Protein AF-0000000086876802 (afdb_homodimer)

Sequence (594 aa):
MQPYNILSELLSRIEEVVSGTSETDYLNDLPISIVHLRRLFKFAFGVPLQSYIRSRKLAFSLEDLMQTEKRVLDIAIDCGYEHEQTYIRAFKREYGMTPGECRDSGKNIHVTAPIHLFPKNDVCGNLIYGPEMVMIPSFHVMGRMYQIEIAESPTEAPEAAKQFWWGKRHEVPNPIEPNIYYGLTRTPDPSLSWTYYLPSMRVTDLNNIPDGFVGDTVPASMCVSFRYVGNHHYEEINQLRAEALYAAIDRLAKEHNGKFDLLDGDFFFEKVDLDAYDGEYCQMEWFAPIRVNRFLKMQPYNILSELLSRIEEVVSGTSETDYLNDLPISIVHLRRLFKFAFGVPLQSYIRSRKLAFSLEDLMQTEKRVLDIAIDCGYEHEQTYIRAFKREYGMTPGECRDSGKNIHVTAPIHLFPKNDVCGNLIYGPEMVMIPSFHVMGRMYQIEIAESPTEAPEAAKQFWWGKRHEVPNPIEPNIYYGLTRTPDPSLSWTYYLPSMRVTDLNNIPDGFVGDTVPASMCVSFRYVGNHHYEEINQLRAEALYAAIDRLAKEHNGKFDLLDGDFFFEKVDLDAYDGEYCQMEWFAPIRVNRFLK

Organism: NCBI:txid248903

Solvent-accessible surface area (backbone atoms only — not comparable to full-atom values): 31620 Å² total; per-residue (Å²): 122,41,41,33,57,53,53,48,49,47,48,48,45,50,57,42,45,39,62,41,48,53,86,64,62,82,49,64,80,46,98,54,57,67,71,57,46,40,52,50,39,22,64,58,68,70,44,52,46,67,59,50,51,49,47,47,30,54,51,53,47,45,49,50,53,46,61,44,84,67,52,68,56,56,52,22,39,40,46,32,37,91,42,49,67,60,38,39,51,52,42,21,72,73,72,73,43,40,61,72,54,50,60,68,59,69,54,74,40,78,43,76,70,81,82,74,84,54,76,75,29,47,38,94,48,11,28,46,38,72,74,41,46,31,38,38,45,52,50,34,34,39,30,47,72,40,83,40,47,55,92,44,37,46,52,50,47,52,50,49,37,49,49,34,64,77,69,44,50,87,69,53,71,73,47,73,48,85,55,38,42,31,40,39,36,38,27,93,46,77,88,49,66,48,31,40,36,31,32,26,30,42,26,88,70,78,85,77,71,51,89,84,46,44,70,48,73,46,65,37,36,46,21,39,33,36,31,36,37,34,61,37,57,80,85,61,61,42,45,67,55,40,46,42,44,53,50,38,53,51,50,57,47,55,75,37,55,84,67,46,42,66,48,84,42,51,45,37,35,35,42,34,42,59,76,64,37,74,86,53,39,26,46,36,37,37,39,35,40,40,42,71,73,42,69,82,119,121,41,41,33,57,53,52,49,49,49,49,46,45,49,58,44,45,38,63,41,49,52,86,61,63,83,50,65,81,46,98,55,56,69,69,57,47,40,51,50,39,23,63,56,68,71,45,52,46,67,58,50,51,48,46,47,30,51,49,53,46,46,52,50,52,47,61,45,85,66,52,68,54,57,52,21,40,38,46,34,36,92,42,48,66,60,39,38,52,53,40,21,73,73,71,73,43,40,64,71,55,51,61,70,59,69,53,74,41,80,43,75,69,80,83,75,84,53,76,75,28,47,38,92,48,11,29,47,39,72,74,42,45,30,39,36,48,53,49,32,34,38,29,47,73,42,82,39,45,55,92,44,37,46,53,53,49,52,50,50,36,49,50,34,63,76,68,45,50,87,68,52,72,73,48,73,49,83,56,38,42,32,40,37,36,37,26,94,45,76,86,50,67,46,30,41,37,29,32,26,30,41,29,88,67,78,85,76,70,51,92,82,44,43,68,49,70,47,67,36,39,48,20,39,31,38,31,36,37,34,61,38,58,81,86,60,61,43,43,68,53,39,46,41,44,52,50,37,52,51,52,54,48,54,74,37,55,83,67,46,42,67,48,85,43,50,47,38,35,35,41,34,41,58,76,64,36,74,87,52,38,25,45,36,36,38,41,34,38,40,42,72,75,42,70,83,119

Structure (mmCIF, N/CA/C/O backbone):
data_AF-0000000086876802-model_v1
#
loop_
_entity.id
_entity.type
_entity.pdbx_description
1 polymer 'Helix-turn-helix domain-containing protein'
#
loop_
_atom_site.group_PDB
_atom_site.id
_atom_site.type_symbol
_atom_site.label_atom_id
_atom_site.label_alt_id
_atom_site.label_comp_id
_atom_site.label_asym_id
_atom_site.label_entity_id
_atom_site.label_seq_id
_atom_site.pdbx_PDB_ins_code
_atom_site.Cartn_x
_atom_site.Cartn_y
_atom_site.Cartn_z
_atom_site.occupancy
_atom_site.B_iso_or_equiv
_atom_site.auth_seq_id
_atom_site.auth_comp_id
_atom_site.auth_asym_id
_atom_site.auth_atom_id
_atom_site.pdbx_PDB_model_num
ATOM 1 N N . MET A 1 1 ? 24.891 -13.609 -7.895 1 80.44 1 MET A N 1
ATOM 2 C CA . MET A 1 1 ? 24.609 -12.688 -6.801 1 80.44 1 MET A CA 1
ATOM 3 C C . MET A 1 1 ? 23.188 -12.891 -6.277 1 80.44 1 MET A C 1
ATOM 5 O O . MET A 1 1 ? 22.281 -13.227 -7.039 1 80.44 1 MET A O 1
ATOM 9 N N . GLN A 1 2 ? 23.047 -12.68 -4.984 1 89.88 2 GLN A N 1
ATOM 10 C CA . GLN A 1 2 ? 21.781 -12.914 -4.293 1 89.88 2 GLN A CA 1
ATOM 11 C C . GLN A 1 2 ? 20.75 -11.852 -4.66 1 89.88 2 GLN A C 1
ATOM 13 O O . GLN A 1 2 ? 21.016 -10.656 -4.566 1 89.88 2 GLN A O 1
ATOM 18 N N . PRO A 1 3 ? 19.609 -12.328 -5.152 1 91.38 3 PRO A N 1
ATOM 19 C CA . PRO A 1 3 ? 18.594 -11.391 -5.621 1 91.38 3 PRO A CA 1
ATOM 20 C C . PRO A 1 3 ? 18.188 -10.367 -4.559 1 91.38 3 PRO A C 1
ATOM 22 O O . PRO A 1 3 ? 17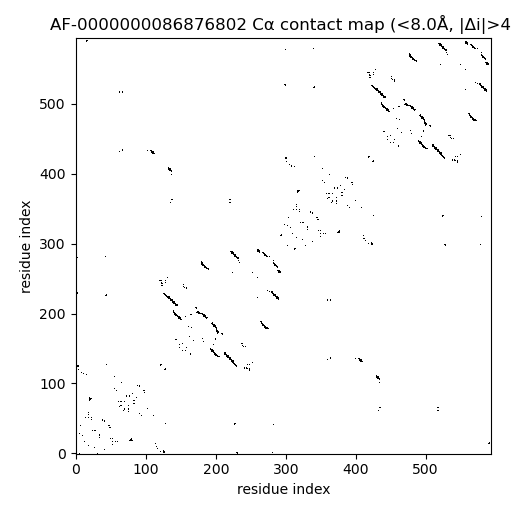.969 -9.203 -4.879 1 91.38 3 PRO A O 1
ATOM 25 N N . TYR A 1 4 ? 18.078 -10.797 -3.379 1 92.56 4 TYR A N 1
ATOM 26 C CA . TYR A 1 4 ? 17.75 -9.852 -2.316 1 92.56 4 TYR A CA 1
ATOM 27 C C . TYR A 1 4 ? 18.75 -8.703 -2.268 1 92.56 4 TYR A C 1
ATOM 29 O O . TYR A 1 4 ? 18.359 -7.535 -2.201 1 92.56 4 TYR A O 1
ATOM 37 N N . ASN A 1 5 ? 19.969 -9.016 -2.328 1 90.56 5 ASN A N 1
ATOM 38 C CA . ASN A 1 5 ? 21.016 -8.008 -2.236 1 90.56 5 ASN A CA 1
ATOM 39 C C . ASN A 1 5 ? 21.016 -7.094 -3.457 1 90.56 5 ASN A C 1
ATOM 41 O O . ASN A 1 5 ? 21.188 -5.879 -3.324 1 90.56 5 ASN A O 1
ATOM 45 N N . ILE A 1 6 ? 20.875 -7.719 -4.578 1 90.94 6 ILE A N 1
ATOM 46 C CA . ILE A 1 6 ? 20.906 -6.949 -5.816 1 90.94 6 ILE A CA 1
ATOM 47 C C . ILE A 1 6 ? 19.766 -5.941 -5.832 1 90.94 6 ILE A C 1
ATOM 49 O O . ILE A 1 6 ? 19.969 -4.762 -6.113 1 90.94 6 ILE A O 1
ATOM 53 N N . LEU A 1 7 ? 18.609 -6.43 -5.527 1 92.44 7 LEU A N 1
ATOM 54 C CA . LEU A 1 7 ? 17.438 -5.555 -5.578 1 92.44 7 LEU A CA 1
ATOM 55 C C . LEU A 1 7 ? 17.469 -4.535 -4.445 1 92.44 7 LEU A C 1
ATOM 57 O O . LEU A 1 7 ? 17.047 -3.393 -4.617 1 92.44 7 LEU A O 1
ATOM 61 N N . SER A 1 8 ? 17.953 -4.938 -3.33 1 90.69 8 SER A N 1
ATOM 62 C CA . SER A 1 8 ? 18.141 -3.994 -2.234 1 90.69 8 SER A CA 1
ATOM 63 C C . SER A 1 8 ? 19.109 -2.881 -2.623 1 90.69 8 SER A C 1
ATOM 65 O O . SER A 1 8 ? 18.844 -1.705 -2.357 1 90.69 8 SER A O 1
ATOM 67 N N . GLU A 1 9 ? 20.156 -3.271 -3.16 1 88.69 9 GLU A N 1
ATOM 68 C CA . GLU A 1 9 ? 21.141 -2.299 -3.623 1 88.69 9 GLU A CA 1
ATOM 69 C C . GLU A 1 9 ? 20.547 -1.375 -4.684 1 88.69 9 GLU A C 1
ATOM 71 O O . GLU A 1 9 ? 20.781 -0.164 -4.66 1 88.69 9 GLU A O 1
ATOM 76 N N . LEU A 1 10 ? 19.859 -1.999 -5.605 1 89.94 10 LEU A N 1
ATOM 77 C CA . LEU A 1 10 ? 19.203 -1.212 -6.648 1 89.94 10 LEU A CA 1
ATOM 78 C C . LEU A 1 10 ? 18.297 -0.156 -6.035 1 89.94 10 LEU A C 1
ATOM 80 O O . LEU A 1 10 ? 18.375 1.021 -6.395 1 89.94 10 LEU A O 1
ATOM 84 N N . LEU A 1 11 ? 17.469 -0.563 -5.141 1 89.81 11 LEU A N 1
ATOM 85 C CA . LEU A 1 11 ? 16.531 0.343 -4.496 1 89.81 11 LEU A CA 1
ATOM 86 C C . LEU A 1 11 ? 17.266 1.458 -3.76 1 89.81 11 LEU A C 1
ATOM 88 O O . LEU A 1 11 ? 16.844 2.619 -3.814 1 89.81 11 LEU A O 1
ATOM 92 N N . SER A 1 12 ? 18.297 1.109 -3.104 1 85.69 12 SER A N 1
ATOM 93 C CA . SER A 1 12 ? 19.109 2.098 -2.402 1 85.69 12 SER A CA 1
ATOM 94 C C . SER A 1 12 ? 19.719 3.1 -3.377 1 85.69 12 SER A C 1
ATOM 96 O O . SER A 1 12 ? 19.719 4.305 -3.117 1 85.69 12 SER A O 1
ATOM 98 N N . ARG A 1 13 ? 20.219 2.605 -4.441 1 84.38 13 ARG A N 1
ATOM 99 C CA . ARG A 1 13 ? 20.859 3.457 -5.438 1 84.38 13 ARG A CA 1
ATOM 100 C C . ARG A 1 13 ? 19.844 4.43 -6.051 1 84.38 13 ARG A C 1
ATOM 102 O O . ARG A 1 13 ? 20.188 5.586 -6.32 1 84.38 13 ARG A O 1
ATOM 109 N N . ILE A 1 14 ? 18.734 3.877 -6.332 1 84.75 14 ILE A N 1
ATOM 110 C CA . ILE A 1 14 ? 17.703 4.742 -6.887 1 84.75 14 ILE A CA 1
ATOM 111 C C . ILE A 1 14 ? 17.438 5.906 -5.934 1 84.75 14 ILE A C 1
ATOM 113 O O . ILE A 1 14 ? 17.375 7.062 -6.363 1 84.75 14 ILE A O 1
ATOM 117 N N . GLU A 1 15 ? 17.391 5.637 -4.758 1 81.25 15 GLU A N 1
ATOM 118 C CA . GLU A 1 15 ? 17.109 6.672 -3.766 1 81.25 15 GLU A CA 1
ATOM 119 C C . GLU A 1 15 ? 18.281 7.633 -3.627 1 81.25 15 GLU A C 1
ATOM 121 O O . GLU A 1 15 ? 18.094 8.82 -3.357 1 81.25 15 GLU A O 1
ATOM 126 N N . GLU A 1 16 ? 19.438 7.117 -3.727 1 75.94 16 GLU A N 1
ATOM 127 C CA . GLU A 1 16 ? 20.641 7.922 -3.539 1 75.94 16 GLU A CA 1
ATOM 128 C C . GLU A 1 16 ? 20.891 8.828 -4.738 1 75.94 16 GLU A C 1
ATOM 130 O O . GLU A 1 16 ? 21.359 9.961 -4.582 1 75.94 16 GLU A O 1
ATOM 135 N N . VAL A 1 17 ? 20.797 8.289 -5.887 1 66.25 17 VAL A N 1
ATOM 136 C CA . VAL A 1 17 ? 21.328 8.977 -7.062 1 66.25 17 VAL A CA 1
ATOM 137 C C . VAL A 1 17 ? 20.172 9.555 -7.883 1 66.25 17 VAL A C 1
ATOM 139 O O . VAL A 1 17 ? 20.375 10 -9.016 1 66.25 17 VAL A O 1
ATOM 142 N N . VAL A 1 18 ? 19.031 9.5 -7.465 1 60.22 18 VAL A N 1
ATOM 143 C CA . VAL A 1 18 ? 17.922 9.828 -8.352 1 60.22 18 VAL A CA 1
ATOM 144 C C . VAL A 1 18 ? 18.203 11.148 -9.062 1 60.22 18 VAL A C 1
ATOM 146 O O . VAL A 1 18 ? 17.719 11.375 -10.18 1 60.22 18 VAL A O 1
ATOM 149 N N . SER A 1 19 ? 19.188 11.891 -8.484 1 56.22 19 SER A N 1
ATOM 150 C CA . SER A 1 19 ? 19.484 13.18 -9.102 1 56.22 19 SER A CA 1
ATOM 151 C C . SER A 1 19 ? 20.547 13.031 -10.195 1 56.22 19 SER A C 1
ATOM 153 O O . SER A 1 19 ? 21.484 12.242 -10.047 1 56.22 19 SER A O 1
ATOM 155 N N . GLY A 1 20 ? 20.234 13.438 -11.578 1 55.84 20 GLY A N 1
ATOM 156 C CA . GLY A 1 20 ? 21.172 13.805 -12.625 1 55.84 20 GLY A CA 1
ATOM 157 C C . GLY A 1 20 ? 21.359 12.719 -13.672 1 55.84 20 GLY A C 1
ATOM 158 O O . GLY A 1 20 ? 21.891 12.977 -14.75 1 55.84 20 GLY A O 1
ATOM 159 N N . THR A 1 21 ? 21.5 11.453 -13.117 1 55 21 THR A N 1
ATOM 160 C CA . THR A 1 21 ? 22.094 10.531 -14.078 1 55 21 THR A CA 1
ATOM 161 C C . THR A 1 21 ? 21.047 9.961 -15.016 1 55 21 THR A C 1
ATOM 163 O O . THR A 1 21 ? 19.859 9.914 -14.672 1 55 21 THR A O 1
ATOM 166 N N . SER A 1 22 ? 21.453 10 -16.234 1 53.34 22 SER A N 1
ATOM 167 C CA . SER A 1 22 ? 20.688 9.172 -17.172 1 53.34 22 SER A CA 1
ATOM 168 C C . SER A 1 22 ? 20.344 7.824 -16.547 1 53.34 22 SER A C 1
ATOM 170 O O . SER A 1 22 ? 21.047 7.34 -15.656 1 53.34 22 SER A O 1
ATOM 172 N N . GLU A 1 23 ? 19.094 7.406 -16.531 1 55.44 23 GLU A N 1
ATOM 173 C CA . GLU A 1 23 ? 18.547 6.246 -15.836 1 55.44 23 GLU A CA 1
ATOM 174 C C . GLU A 1 23 ? 19.641 5.234 -15.492 1 55.44 23 GLU A C 1
ATOM 176 O O . GLU A 1 23 ? 19.672 4.703 -14.383 1 55.44 23 GLU A O 1
ATOM 181 N N . THR A 1 24 ? 20.484 4.711 -16.562 1 58.69 24 THR A N 1
ATOM 182 C CA . THR A 1 24 ? 21.062 3.385 -16.438 1 58.69 24 THR A CA 1
ATOM 183 C C . THR A 1 24 ? 22.5 3.475 -15.914 1 58.69 24 THR A C 1
ATOM 185 O O . THR A 1 24 ? 23.188 2.459 -15.797 1 58.69 24 THR A O 1
ATOM 188 N N . ASP A 1 25 ? 23.016 4.637 -15.625 1 66.31 25 ASP A N 1
ATOM 189 C CA . ASP A 1 25 ? 24.422 4.582 -15.289 1 66.31 25 ASP A CA 1
ATOM 190 C C . ASP A 1 25 ? 24.641 4.004 -13.891 1 66.31 25 ASP A C 1
ATOM 192 O O . ASP A 1 25 ? 25.609 3.293 -13.641 1 66.31 25 ASP A O 1
ATOM 196 N N . TYR A 1 26 ? 23.719 4.266 -13.062 1 66.75 26 TYR A N 1
ATOM 197 C CA . TYR A 1 26 ? 23.906 3.818 -11.688 1 66.75 26 TYR A CA 1
ATOM 198 C C . TYR A 1 26 ? 23.578 2.334 -11.547 1 66.75 26 TYR A C 1
ATOM 200 O O . TYR A 1 26 ? 23.891 1.717 -10.531 1 66.75 26 TYR A O 1
ATOM 208 N N . LEU A 1 27 ? 23.141 1.82 -12.633 1 74.88 27 LEU A N 1
ATOM 209 C CA . LEU A 1 27 ? 22.844 0.391 -12.625 1 74.88 27 LEU A CA 1
ATOM 210 C C . LEU A 1 27 ? 24.016 -0.406 -13.18 1 74.88 27 LEU A C 1
ATOM 212 O O . LEU A 1 27 ? 24.062 -1.632 -13.055 1 74.88 27 LEU A O 1
ATOM 216 N N . ASN A 1 28 ? 25.031 0.346 -13.75 1 73.06 28 ASN A N 1
ATOM 217 C CA . ASN A 1 28 ? 26.109 -0.283 -14.508 1 73.06 28 ASN A CA 1
ATOM 218 C C . ASN A 1 28 ? 27.031 -1.093 -13.602 1 73.06 28 ASN A C 1
ATOM 220 O O . ASN A 1 28 ? 27.703 -2.021 -14.055 1 73.06 28 ASN A O 1
ATOM 224 N N . ASP A 1 29 ? 27 -0.836 -12.328 1 77.88 29 ASP A N 1
ATOM 225 C CA . ASP A 1 29 ? 27.922 -1.541 -11.453 1 77.88 29 ASP A CA 1
ATOM 226 C C . ASP A 1 29 ? 27.281 -2.785 -10.852 1 77.88 29 ASP A C 1
ATOM 228 O O . ASP A 1 29 ? 27.922 -3.545 -10.133 1 77.88 29 ASP A O 1
ATOM 232 N N . LEU A 1 30 ? 26.125 -3.016 -11.219 1 84 30 LEU A N 1
ATOM 233 C CA . LEU A 1 30 ? 25.484 -4.234 -10.742 1 84 30 LEU A CA 1
ATOM 234 C C . LEU A 1 30 ? 25.859 -5.426 -11.609 1 84 30 LEU A C 1
ATOM 236 O O . LEU A 1 30 ? 26.062 -5.285 -12.82 1 84 30 LEU A O 1
ATOM 240 N N . PRO A 1 31 ? 26.109 -6.543 -10.945 1 84.19 31 PRO A N 1
ATOM 241 C CA . PRO A 1 31 ? 26.547 -7.734 -11.68 1 84.19 31 PRO A CA 1
ATOM 242 C C . PRO A 1 31 ? 25.391 -8.406 -12.43 1 84.19 31 PRO A C 1
ATOM 244 O O . PRO A 1 31 ? 25.219 -9.625 -12.328 1 84.19 31 PRO A O 1
ATOM 247 N N . ILE A 1 32 ? 24.516 -7.723 -13.055 1 85.44 32 ILE A N 1
ATOM 248 C CA . ILE A 1 32 ? 23.391 -8.211 -13.836 1 85.44 32 ILE A CA 1
ATOM 249 C C . ILE A 1 32 ? 23.109 -7.246 -14.984 1 85.44 32 ILE A C 1
ATOM 251 O O . ILE A 1 32 ? 23.266 -6.035 -14.836 1 85.44 32 ILE A O 1
ATOM 255 N N . SER A 1 33 ? 22.781 -7.836 -16.125 1 84.94 33 SER A N 1
ATOM 256 C CA . SER A 1 33 ? 22.453 -6.965 -17.25 1 84.94 33 SER A CA 1
ATOM 257 C C . SER A 1 33 ? 21.219 -6.121 -16.953 1 84.94 33 SER A C 1
ATOM 259 O O . SER A 1 33 ? 20.359 -6.52 -16.172 1 84.94 33 SER A O 1
ATOM 261 N N . ILE A 1 34 ? 21.062 -5.02 -17.609 1 85.56 34 ILE A N 1
ATOM 262 C CA . ILE A 1 34 ? 19.953 -4.105 -17.375 1 85.56 34 ILE A CA 1
ATOM 263 C C . ILE A 1 34 ? 18.641 -4.75 -17.844 1 85.56 34 ILE A C 1
ATOM 265 O O . ILE A 1 34 ? 17.594 -4.539 -17.234 1 85.56 34 ILE A O 1
ATOM 269 N N . VAL A 1 35 ? 18.781 -5.5 -18.891 1 86.31 35 VAL A N 1
ATOM 270 C CA . VAL A 1 35 ? 17.609 -6.18 -19.422 1 86.31 35 VAL A CA 1
ATOM 271 C C . VAL A 1 35 ? 17.062 -7.156 -18.375 1 86.31 35 VAL A C 1
ATOM 273 O O . VAL A 1 35 ? 15.859 -7.16 -18.094 1 86.31 35 VAL A O 1
ATOM 276 N N . HIS A 1 36 ? 17.953 -7.949 -17.781 1 87.62 36 HIS A N 1
ATOM 277 C CA . HIS A 1 36 ? 17.547 -8.914 -16.766 1 87.62 36 HIS A CA 1
ATOM 278 C C . HIS A 1 36 ? 17.078 -8.219 -15.492 1 87.62 36 HIS A C 1
ATOM 280 O O . HIS A 1 36 ? 16.125 -8.672 -14.852 1 87.62 36 HIS A O 1
ATOM 286 N N . LEU A 1 37 ? 17.703 -7.176 -15.219 1 89.94 37 LEU A N 1
ATOM 287 C CA . LEU A 1 37 ? 17.328 -6.418 -14.031 1 89.94 37 LEU A CA 1
ATOM 288 C C . LEU A 1 37 ? 15.906 -5.867 -14.172 1 89.94 37 LEU A C 1
ATOM 290 O O . LEU A 1 37 ? 15.125 -5.918 -13.219 1 89.94 37 LEU A O 1
ATOM 294 N N . ARG A 1 38 ? 15.578 -5.34 -15.289 1 90.94 38 ARG A N 1
ATOM 295 C CA . ARG A 1 38 ? 14.242 -4.809 -15.547 1 90.94 38 ARG A CA 1
ATOM 296 C C . ARG A 1 38 ? 13.188 -5.898 -15.414 1 90.94 38 ARG A C 1
ATOM 298 O O . ARG A 1 38 ? 12.125 -5.672 -14.836 1 90.94 38 ARG A O 1
ATOM 305 N N . ARG A 1 39 ? 13.523 -7.023 -15.891 1 90.25 39 ARG A N 1
ATOM 306 C CA . ARG A 1 39 ? 12.594 -8.148 -15.828 1 90.25 39 ARG A CA 1
ATOM 307 C C . ARG A 1 39 ? 12.383 -8.602 -14.383 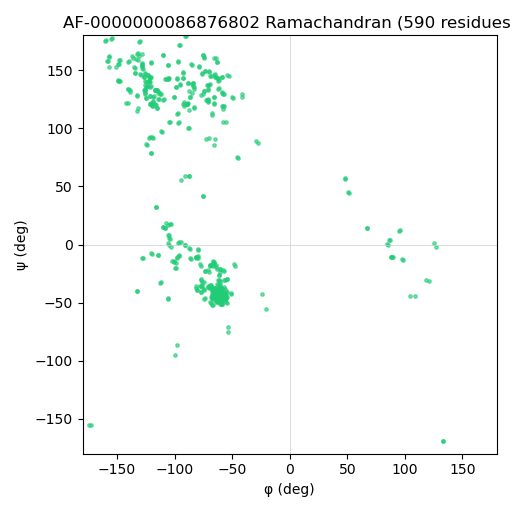1 90.25 39 ARG A C 1
ATOM 309 O O . ARG A 1 39 ? 11.25 -8.82 -13.953 1 90.25 39 ARG A O 1
ATOM 316 N N . LEU A 1 40 ? 13.492 -8.711 -13.734 1 90.5 40 LEU A N 1
ATOM 317 C CA . LEU A 1 40 ? 13.445 -9.148 -12.344 1 90.5 40 LEU A CA 1
ATOM 318 C C . LEU A 1 40 ? 12.648 -8.172 -11.492 1 90.5 40 LEU A C 1
ATOM 320 O O . LEU A 1 40 ? 11.82 -8.578 -10.672 1 90.5 40 LEU A O 1
ATOM 324 N N . PHE A 1 41 ? 12.875 -6.871 -11.703 1 93.44 41 PHE A N 1
ATOM 325 C CA . PHE A 1 41 ? 12.195 -5.832 -10.938 1 93.44 41 PHE A CA 1
ATOM 326 C C . PHE A 1 41 ? 10.695 -5.871 -11.18 1 93.44 41 PHE A C 1
ATOM 328 O O . PHE A 1 41 ? 9.906 -5.848 -10.234 1 93.44 41 PHE A O 1
ATOM 335 N N . LYS A 1 42 ? 10.359 -5.965 -12.391 1 92.81 42 LYS A N 1
ATOM 336 C CA . LYS A 1 42 ? 8.945 -5.984 -12.75 1 92.81 42 LYS A CA 1
ATOM 337 C C . LYS A 1 42 ? 8.25 -7.207 -12.156 1 92.81 42 LYS A C 1
ATOM 339 O O . LYS A 1 42 ? 7.133 -7.102 -11.641 1 92.81 42 LYS A O 1
ATOM 344 N N . PHE A 1 43 ? 8.875 -8.312 -12.242 1 92 43 PHE A N 1
ATOM 345 C CA . PHE A 1 43 ? 8.305 -9.523 -11.672 1 92 43 PHE A CA 1
ATOM 346 C C . PHE A 1 43 ? 8.164 -9.391 -10.156 1 92 43 PHE A C 1
ATOM 348 O O . PHE A 1 43 ? 7.094 -9.648 -9.609 1 92 43 PHE A O 1
ATOM 355 N N . ALA A 1 44 ? 9.234 -8.961 -9.539 1 92.19 44 ALA A N 1
ATOM 356 C CA . ALA A 1 44 ? 9.289 -8.922 -8.078 1 92.19 44 ALA A CA 1
ATOM 357 C C . ALA A 1 44 ? 8.289 -7.922 -7.516 1 92.19 44 ALA A C 1
ATOM 359 O O . ALA A 1 44 ? 7.574 -8.219 -6.555 1 92.19 44 ALA A O 1
ATOM 360 N N . PHE A 1 45 ? 8.188 -6.742 -8.188 1 92.69 45 PHE A N 1
ATOM 361 C CA . PHE A 1 45 ? 7.457 -5.664 -7.527 1 92.69 45 PHE A CA 1
ATOM 362 C C . PHE A 1 45 ? 6.191 -5.316 -8.297 1 92.69 45 PHE A C 1
ATOM 364 O O . PHE A 1 45 ? 5.383 -4.5 -7.848 1 92.69 45 PHE A O 1
ATOM 371 N N . GLY A 1 46 ? 6.02 -5.801 -9.391 1 89.88 46 GLY A N 1
ATOM 372 C CA . GLY A 1 46 ? 4.773 -5.668 -10.133 1 89.88 46 GLY A CA 1
ATOM 373 C C . GLY A 1 46 ? 4.688 -4.379 -10.93 1 89.88 46 GLY A C 1
ATOM 374 O O . GLY A 1 46 ? 3.666 -4.102 -11.555 1 89.88 46 GLY A O 1
ATOM 375 N N . VAL A 1 47 ? 5.699 -3.562 -10.875 1 91.19 47 VAL A N 1
ATOM 376 C CA . VAL A 1 47 ? 5.746 -2.312 -11.625 1 91.19 47 VAL A CA 1
ATOM 377 C C . VAL A 1 47 ? 7.031 -2.258 -12.453 1 91.19 47 VAL A C 1
ATOM 379 O O . VAL A 1 47 ? 8.078 -2.748 -12.023 1 91.19 47 VAL A O 1
ATOM 382 N N . PRO A 1 48 ? 6.93 -1.683 -13.609 1 93.81 48 PRO A N 1
ATOM 383 C CA . PRO A 1 48 ? 8.156 -1.564 -14.398 1 93.81 48 PRO A CA 1
ATOM 384 C C . PRO A 1 48 ? 9.219 -0.712 -13.711 1 93.81 48 PRO A C 1
ATOM 386 O O . PRO A 1 48 ? 8.898 0.298 -13.078 1 93.81 48 PRO A O 1
ATOM 389 N N . LEU A 1 49 ? 10.43 -1.144 -13.836 1 92.25 49 LEU A N 1
ATOM 390 C CA . LEU A 1 49 ? 11.555 -0.454 -13.219 1 92.25 49 LEU A CA 1
ATOM 391 C C . LEU A 1 49 ? 11.594 1.012 -13.633 1 92.25 49 LEU A C 1
ATOM 393 O O . LEU A 1 49 ? 11.727 1.9 -12.789 1 92.25 49 LEU A O 1
ATOM 397 N N . GLN A 1 50 ? 11.414 1.293 -14.867 1 90.25 50 GLN A N 1
ATOM 398 C CA . GLN A 1 50 ? 11.5 2.66 -15.375 1 90.25 50 GLN A CA 1
ATOM 399 C C . GLN A 1 50 ? 10.391 3.531 -14.797 1 90.25 50 GLN A C 1
ATOM 401 O O . GLN A 1 50 ? 10.617 4.707 -14.492 1 90.25 50 GLN A O 1
ATOM 406 N N . SER A 1 51 ? 9.227 2.971 -14.688 1 92.56 51 SER A N 1
ATOM 407 C CA . SER A 1 51 ? 8.117 3.705 -14.094 1 92.56 51 SER A CA 1
ATOM 408 C C . SER A 1 51 ? 8.406 4.059 -12.633 1 92.56 51 SER A C 1
ATOM 410 O O . SER A 1 51 ? 8.133 5.18 -12.195 1 92.56 51 SER A O 1
ATOM 412 N N . TYR A 1 52 ? 8.922 3.109 -11.977 1 93.19 52 TYR A N 1
ATOM 413 C CA . TYR A 1 52 ? 9.266 3.33 -10.578 1 93.19 52 TYR A CA 1
ATOM 414 C C . TYR A 1 52 ? 10.32 4.418 -10.438 1 93.19 52 TYR A C 1
ATOM 416 O O . TYR A 1 52 ? 10.18 5.34 -9.633 1 93.19 52 TYR A O 1
ATOM 424 N N . ILE A 1 53 ? 11.328 4.289 -11.188 1 90.31 53 ILE A N 1
ATOM 425 C CA . ILE A 1 53 ? 12.406 5.273 -11.172 1 90.31 53 ILE A CA 1
ATOM 426 C C . ILE A 1 53 ? 11.844 6.66 -11.469 1 90.31 53 ILE A C 1
ATOM 428 O O . ILE A 1 53 ? 12.18 7.633 -10.781 1 90.31 53 ILE A O 1
ATOM 432 N N . ARG A 1 54 ? 11.047 6.699 -12.445 1 90.75 54 ARG A N 1
ATOM 433 C CA . ARG A 1 54 ? 10.453 7.98 -12.812 1 90.75 54 ARG A CA 1
ATOM 434 C C . ARG A 1 54 ? 9.664 8.57 -11.648 1 90.75 54 ARG A C 1
ATOM 436 O O . ARG A 1 54 ? 9.789 9.766 -11.352 1 90.75 54 ARG A O 1
ATOM 443 N N . SER A 1 55 ? 8.883 7.773 -11.055 1 92.56 55 SER A N 1
ATOM 444 C CA . SER A 1 55 ? 8.078 8.242 -9.938 1 92.56 55 SER A CA 1
ATOM 445 C C . SER A 1 55 ? 8.953 8.766 -8.805 1 92.56 55 SER A C 1
ATOM 447 O O . SER A 1 55 ? 8.664 9.805 -8.219 1 92.56 55 SER A O 1
ATOM 449 N N . ARG A 1 56 ? 9.961 8.023 -8.555 1 89.56 56 ARG A N 1
ATOM 450 C CA . ARG A 1 56 ? 10.867 8.43 -7.484 1 89.56 56 ARG A CA 1
ATOM 451 C C . ARG A 1 56 ? 11.617 9.703 -7.855 1 89.56 56 ARG A C 1
ATOM 453 O O . ARG A 1 56 ? 11.789 10.594 -7.02 1 89.56 56 ARG A O 1
ATOM 460 N N . LYS A 1 57 ? 12.031 9.797 -9.086 1 88.62 57 LYS A N 1
ATOM 461 C CA . LYS A 1 57 ? 12.703 11 -9.578 1 88.62 57 LYS A CA 1
ATOM 462 C C . LYS A 1 57 ? 11.805 12.227 -9.43 1 88.62 57 LYS A C 1
ATOM 464 O O . LYS A 1 57 ? 12.258 13.273 -8.977 1 88.62 57 LYS A O 1
ATOM 469 N N . LEU A 1 58 ? 10.648 12.047 -9.836 1 91.56 58 LEU A N 1
ATOM 470 C CA . LEU A 1 58 ? 9.703 13.156 -9.758 1 91.56 58 LEU A CA 1
ATOM 471 C C . LEU A 1 58 ? 9.453 13.555 -8.305 1 91.56 58 LEU A C 1
ATOM 473 O O . LEU A 1 58 ? 9.312 14.742 -7.992 1 91.56 58 LEU A O 1
ATOM 477 N N . ALA A 1 59 ? 9.352 12.625 -7.5 1 89.56 59 ALA A N 1
ATOM 478 C CA . ALA A 1 59 ? 9.195 12.914 -6.074 1 89.56 59 ALA A CA 1
ATOM 479 C C . ALA A 1 59 ? 10.359 13.75 -5.551 1 89.56 59 ALA A C 1
ATOM 481 O O . ALA A 1 59 ? 10.156 14.727 -4.828 1 89.56 59 ALA A O 1
ATOM 482 N N . PHE A 1 60 ? 11.516 13.414 -5.918 1 85.56 60 PHE A N 1
ATOM 483 C CA . PHE A 1 60 ? 12.711 14.141 -5.5 1 85.56 60 PHE A CA 1
ATOM 484 C C . PHE A 1 60 ? 12.734 15.539 -6.102 1 85.56 60 PHE A C 1
ATOM 486 O O . PHE A 1 60 ? 13.188 16.484 -5.465 1 85.56 60 PHE A O 1
ATOM 493 N N . SER A 1 61 ? 12.32 15.578 -7.281 1 90.88 61 SER A N 1
ATOM 494 C CA . SER A 1 61 ? 12.336 16.875 -7.953 1 90.88 61 SER A CA 1
ATOM 495 C C . SER A 1 61 ? 11.438 17.875 -7.242 1 90.88 61 SER A C 1
ATOM 497 O O . SER A 1 61 ? 11.648 19.094 -7.348 1 90.88 61 SER A O 1
ATOM 499 N N . LEU A 1 62 ? 10.461 17.359 -6.574 1 91.56 62 LEU A N 1
ATOM 500 C CA . LEU A 1 62 ? 9.547 18.219 -5.832 1 91.56 62 LEU A CA 1
ATOM 501 C C . LEU A 1 62 ? 10.297 19.016 -4.766 1 91.56 62 LEU A C 1
ATOM 503 O O . LEU A 1 62 ? 9.953 20.156 -4.484 1 91.56 62 LEU A O 1
ATOM 507 N N . GLU A 1 63 ? 11.266 18.375 -4.207 1 86.5 63 GLU A N 1
ATOM 508 C CA . GLU A 1 63 ? 12.055 19.062 -3.186 1 86.5 63 GLU A CA 1
ATOM 509 C C . GLU A 1 63 ? 12.734 20.297 -3.758 1 86.5 63 GLU A C 1
ATOM 511 O O . GLU A 1 63 ? 12.609 21.391 -3.207 1 86.5 63 GLU A O 1
ATOM 516 N N . ASP A 1 64 ? 13.398 20.062 -4.859 1 88.06 64 ASP A N 1
ATOM 517 C CA . ASP A 1 64 ? 14.039 21.203 -5.516 1 88.06 64 ASP A CA 1
ATOM 518 C C . ASP A 1 64 ? 13.008 22.234 -5.973 1 88.06 64 ASP A C 1
ATOM 520 O O . ASP A 1 64 ? 13.211 23.438 -5.816 1 88.06 64 ASP A O 1
ATOM 524 N N . LEU A 1 65 ? 11.961 21.719 -6.5 1 92.31 65 LEU A N 1
ATOM 525 C CA . LEU A 1 65 ? 10.93 22.594 -7.047 1 92.31 65 LEU A CA 1
ATOM 526 C C . LEU A 1 65 ? 10.344 23.484 -5.961 1 92.31 65 LEU A C 1
ATOM 528 O O . LEU A 1 65 ? 10.125 24.688 -6.191 1 92.31 65 LEU A O 1
ATOM 532 N N . MET A 1 66 ? 10.188 22.953 -4.812 1 91.5 66 MET A N 1
ATOM 533 C CA . MET A 1 66 ? 9.461 23.672 -3.768 1 91.5 66 MET A CA 1
ATOM 534 C C . MET A 1 66 ? 10.43 24.359 -2.805 1 91.5 66 MET A C 1
ATOM 536 O O . MET A 1 66 ? 10.047 25.281 -2.09 1 91.5 66 MET A O 1
ATOM 540 N N . GLN A 1 67 ? 11.664 23.859 -2.803 1 89.69 67 GLN A N 1
ATOM 541 C CA . GLN A 1 67 ? 12.602 24.375 -1.808 1 89.69 67 GLN A CA 1
ATOM 542 C C . GLN A 1 67 ? 13.539 25.406 -2.418 1 89.69 67 GLN A C 1
ATOM 544 O O . GLN A 1 67 ? 14.25 26.125 -1.696 1 89.69 67 GLN A O 1
ATOM 549 N N . THR A 1 68 ? 13.586 25.453 -3.695 1 90.75 68 THR A N 1
ATOM 550 C CA . THR A 1 68 ? 14.508 26.359 -4.359 1 90.75 68 THR A CA 1
ATOM 551 C C . THR A 1 68 ? 13.789 27.172 -5.434 1 90.75 68 THR A C 1
ATOM 553 O O . THR A 1 68 ? 12.602 26.969 -5.68 1 90.75 68 THR A O 1
ATOM 556 N N . GLU A 1 69 ? 14.492 28.109 -6.016 1 92.06 69 GLU A N 1
ATOM 557 C CA . GLU A 1 69 ? 13.977 28.906 -7.125 1 92.06 69 GLU A CA 1
ATOM 558 C C . GLU A 1 69 ? 14.602 28.484 -8.445 1 92.06 69 GLU A C 1
ATOM 560 O O . GLU A 1 69 ? 14.656 29.266 -9.398 1 92.06 69 GLU A O 1
ATOM 565 N N . LYS A 1 70 ? 15.18 27.312 -8.422 1 93.62 70 LYS A N 1
ATOM 566 C CA . LYS A 1 70 ? 15.773 26.812 -9.656 1 93.62 70 LYS A CA 1
ATOM 567 C C . LYS A 1 70 ? 14.773 26.844 -10.805 1 93.62 70 LYS A C 1
ATOM 569 O O . LYS A 1 70 ? 13.578 26.609 -10.609 1 93.62 70 LYS A O 1
ATOM 574 N N . ARG A 1 71 ? 15.367 27.141 -12.016 1 94.56 71 ARG A N 1
ATOM 575 C CA . ARG A 1 71 ? 14.531 27.062 -13.203 1 94.56 71 ARG A CA 1
ATOM 576 C C . ARG A 1 71 ? 14.062 25.625 -13.438 1 94.56 71 ARG A C 1
ATOM 578 O O . ARG A 1 71 ? 14.789 24.672 -13.164 1 94.56 71 ARG A O 1
ATOM 585 N N . VAL A 1 72 ? 12.836 25.5 -13.914 1 95.44 72 VAL A N 1
ATOM 586 C CA . VAL A 1 72 ? 12.289 24.188 -14.219 1 95.44 72 VAL A CA 1
ATOM 587 C C . VAL A 1 72 ? 13.266 23.406 -15.102 1 95.44 72 VAL A C 1
ATOM 589 O O . VAL A 1 72 ? 13.461 22.203 -14.914 1 95.44 72 VAL A O 1
ATOM 592 N N . LEU A 1 73 ? 13.852 24.062 -16.078 1 94.69 73 LEU A N 1
ATOM 593 C CA . LEU A 1 73 ? 14.828 23.438 -16.969 1 94.69 73 LEU A CA 1
ATOM 594 C C . LEU A 1 73 ? 15.977 22.828 -16.172 1 94.69 73 LEU A C 1
ATOM 596 O O . LEU A 1 73 ? 16.391 21.703 -16.438 1 94.69 73 LEU A O 1
ATOM 600 N N . ASP A 1 74 ? 16.5 23.562 -15.211 1 93.75 74 ASP A N 1
ATOM 601 C CA . ASP A 1 74 ? 17.609 23.078 -14.398 1 93.75 74 ASP A CA 1
ATOM 602 C C . ASP A 1 74 ? 17.203 21.875 -13.57 1 93.75 74 ASP A C 1
ATOM 604 O O . ASP A 1 74 ? 17.984 20.922 -13.422 1 93.75 74 ASP A O 1
ATOM 608 N N . ILE A 1 75 ? 16.031 21.922 -13.023 1 93 75 ILE A N 1
ATOM 609 C CA . ILE A 1 75 ? 15.508 20.797 -12.25 1 93 75 ILE A CA 1
ATOM 610 C C . ILE A 1 75 ? 15.367 19.562 -13.148 1 93 75 ILE A C 1
ATOM 612 O O . ILE A 1 75 ? 15.727 18.453 -12.758 1 93 75 ILE A O 1
ATOM 616 N N . ALA A 1 76 ? 14.82 19.797 -14.344 1 92.06 76 ALA A N 1
ATOM 617 C CA . ALA A 1 76 ? 14.68 18.719 -15.312 1 92.06 76 ALA A CA 1
ATOM 618 C C . ALA A 1 76 ? 16.031 18.047 -15.602 1 92.06 76 ALA A C 1
ATOM 620 O O . ALA A 1 76 ? 16.141 16.828 -15.586 1 92.06 76 ALA A O 1
ATOM 621 N N . ILE A 1 77 ? 17.031 18.844 -15.805 1 88.25 77 ILE A N 1
ATOM 622 C CA . ILE A 1 77 ? 18.375 18.344 -16.109 1 88.25 77 ILE A CA 1
ATOM 623 C C . ILE A 1 77 ? 18.922 17.578 -14.906 1 88.25 77 ILE A C 1
ATOM 625 O O . ILE A 1 77 ? 19.484 16.5 -15.062 1 88.25 77 ILE A O 1
ATOM 629 N N . ASP A 1 78 ? 18.719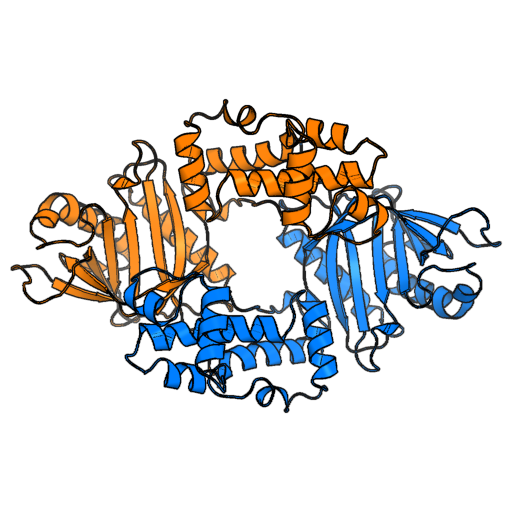 18.109 -13.734 1 85.44 78 ASP A N 1
ATOM 630 C CA . ASP A 1 78 ? 19.188 17.469 -12.516 1 85.44 78 ASP A CA 1
ATOM 631 C C . ASP A 1 78 ? 18.547 16.094 -12.344 1 85.44 78 ASP A C 1
ATOM 633 O O . ASP A 1 78 ? 19.156 15.18 -11.766 1 85.44 78 ASP A O 1
ATOM 637 N N . CYS A 1 79 ? 17.359 16 -12.836 1 84.81 79 CYS A N 1
ATOM 638 C CA . CYS A 1 79 ? 16.625 14.742 -12.719 1 84.81 79 CYS A CA 1
ATOM 639 C C . CYS A 1 79 ? 16.953 13.805 -13.875 1 84.81 79 CYS A C 1
ATOM 641 O O . CYS A 1 79 ? 16.453 12.68 -13.93 1 84.81 79 CYS A O 1
ATOM 643 N N . GLY A 1 80 ? 17.703 14.242 -14.758 1 83.06 80 GLY A N 1
ATOM 644 C CA . GLY A 1 80 ? 18.188 13.383 -15.828 1 83.06 80 GLY A CA 1
ATOM 645 C C . GLY A 1 80 ? 17.344 13.469 -17.094 1 83.06 80 GLY A C 1
ATOM 646 O O . GLY A 1 80 ? 17.469 12.633 -17.984 1 83.06 80 GLY A O 1
ATOM 647 N N . TYR A 1 81 ? 16.484 14.438 -17.172 1 87.69 81 TYR A N 1
ATOM 648 C CA . TYR A 1 81 ? 15.727 14.625 -18.406 1 87.69 81 TYR A CA 1
ATOM 649 C C . TYR A 1 81 ? 16.516 15.438 -19.422 1 87.69 81 TYR A C 1
ATOM 651 O O . TYR A 1 81 ? 17.172 16.422 -19.062 1 87.69 81 TYR A O 1
ATOM 659 N N . GLU A 1 82 ? 16.453 14.984 -20.609 1 86.88 82 GLU A N 1
ATOM 660 C CA . GLU A 1 82 ? 17.141 15.688 -21.688 1 86.88 82 GLU A CA 1
ATOM 661 C C . GLU A 1 82 ? 16.375 16.938 -22.109 1 86.88 82 GLU A C 1
ATOM 663 O O . GLU A 1 82 ? 16.984 17.953 -22.484 1 86.88 82 GLU A O 1
ATOM 668 N N . HIS A 1 83 ? 15.062 16.797 -22.047 1 92.06 83 HIS A N 1
ATOM 669 C CA . HIS A 1 83 ? 14.219 17.906 -22.484 1 92.06 83 HIS A CA 1
ATOM 670 C C . HIS A 1 83 ? 13.25 18.312 -21.375 1 92.06 83 HIS A C 1
ATOM 672 O O . HIS A 1 83 ? 12.625 17.469 -20.734 1 92.06 83 HIS A O 1
ATOM 678 N N . GLU A 1 84 ? 13.18 19.625 -21.234 1 94.62 84 GLU A N 1
ATOM 679 C CA . GLU A 1 84 ? 12.281 20.188 -20.234 1 94.62 84 GLU A CA 1
ATOM 680 C C . GLU A 1 84 ? 10.836 19.766 -20.484 1 94.62 84 GLU A C 1
ATOM 682 O O . GLU A 1 84 ? 10.109 19.438 -19.547 1 94.62 84 GLU A O 1
ATOM 687 N N . GLN A 1 85 ? 10.5 19.703 -21.75 1 96.31 85 GLN A N 1
ATOM 688 C CA . GLN A 1 85 ? 9.125 19.375 -22.109 1 96.31 85 GLN A CA 1
ATOM 689 C C . GLN A 1 85 ? 8.766 17.969 -21.672 1 96.31 85 GLN A C 1
ATOM 691 O O . GLN A 1 85 ? 7.633 17.703 -21.25 1 96.31 85 GLN A O 1
ATOM 696 N N . THR A 1 86 ? 9.711 17.109 -21.812 1 95.19 86 THR A N 1
ATOM 697 C CA . THR A 1 86 ? 9.469 15.727 -21.391 1 95.19 86 THR A CA 1
ATOM 698 C C . THR A 1 86 ? 9.281 15.648 -19.875 1 95.19 86 THR A C 1
ATOM 700 O O . THR A 1 86 ? 8.438 14.898 -19.391 1 95.19 86 THR A O 1
ATOM 703 N N . TYR A 1 87 ? 10.062 16.406 -19.172 1 94.94 87 TYR A N 1
ATOM 704 C CA . TYR A 1 87 ? 9.93 16.484 -17.719 1 94.94 87 TYR A CA 1
ATOM 705 C C . TYR A 1 87 ? 8.555 17.031 -17.344 1 94.94 87 TYR A C 1
ATOM 707 O O . TYR A 1 87 ? 7.875 16.453 -16.484 1 94.94 87 TYR A O 1
ATOM 715 N N . ILE A 1 88 ? 8.133 18.062 -17.922 1 97.06 88 ILE A N 1
ATOM 716 C CA . ILE A 1 88 ? 6.867 18.719 -17.609 1 97.06 88 ILE A CA 1
ATOM 717 C C . ILE A 1 88 ? 5.715 17.75 -17.875 1 97.06 88 ILE A C 1
ATOM 719 O O . ILE A 1 88 ? 4.789 17.656 -17.062 1 97.06 88 ILE A O 1
ATOM 723 N N . ARG A 1 89 ? 5.773 17.047 -18.938 1 96.75 89 ARG A N 1
ATOM 724 C CA . ARG A 1 89 ? 4.73 16.078 -19.281 1 96.75 89 ARG A CA 1
ATOM 725 C C . ARG A 1 89 ? 4.672 14.953 -18.25 1 96.75 89 ARG A C 1
ATOM 727 O O . ARG A 1 89 ? 3.586 14.562 -17.812 1 96.75 89 ARG A O 1
ATOM 734 N N . ALA A 1 90 ? 5.805 14.445 -17.922 1 95.25 90 ALA A N 1
ATOM 735 C CA . ALA A 1 90 ? 5.871 13.375 -16.938 1 95.25 90 ALA A CA 1
ATOM 736 C C . ALA A 1 90 ? 5.336 13.844 -15.578 1 95.25 90 ALA A C 1
ATOM 738 O O . ALA A 1 90 ? 4.602 13.109 -14.906 1 95.25 90 ALA A O 1
ATOM 739 N N . PHE A 1 91 ? 5.711 15.039 -15.195 1 96.56 91 PHE A N 1
ATOM 740 C CA . PHE A 1 91 ? 5.27 15.625 -13.938 1 96.56 91 PHE A CA 1
ATOM 741 C C . PHE A 1 91 ? 3.754 15.781 -13.914 1 96.56 91 PHE A C 1
ATOM 743 O O . PHE A 1 91 ? 3.1 15.406 -12.945 1 96.56 91 PHE A O 1
ATOM 750 N N . LYS A 1 92 ? 3.26 16.234 -14.977 1 96.88 92 LYS A N 1
ATOM 751 C CA . LYS A 1 92 ? 1.818 16.438 -15.07 1 96.88 92 LYS A CA 1
ATOM 752 C C . LYS A 1 92 ? 1.062 15.117 -15.039 1 96.88 92 LYS A C 1
ATOM 754 O O . LYS A 1 92 ? 0.002 15.016 -14.422 1 96.88 92 LYS A O 1
ATOM 759 N N . ARG A 1 93 ? 1.539 14.18 -15.719 1 95 93 ARG A N 1
ATOM 760 C CA . ARG A 1 93 ? 0.923 12.859 -15.711 1 95 93 ARG A CA 1
ATOM 761 C C . ARG A 1 93 ? 0.902 12.273 -14.297 1 95 93 ARG A C 1
ATOM 763 O O . ARG A 1 93 ? -0.08 11.648 -13.898 1 95 93 ARG A O 1
ATOM 770 N N . GLU A 1 94 ? 1.959 12.508 -13.555 1 94.38 94 GLU A N 1
ATOM 771 C CA . GLU A 1 94 ? 2.119 11.93 -12.227 1 94.38 94 GLU A CA 1
ATOM 772 C C . GLU A 1 94 ? 1.264 12.672 -11.195 1 94.38 94 GLU A C 1
ATOM 774 O O . GLU A 1 94 ? 0.637 12.047 -10.336 1 94.38 94 GLU A O 1
ATOM 779 N N . TYR A 1 95 ? 1.211 14 -11.289 1 94.44 95 TYR A N 1
ATOM 780 C CA . TYR A 1 95 ? 0.657 14.773 -10.18 1 94.44 95 TYR A CA 1
ATOM 781 C C . TYR A 1 95 ? -0.55 15.586 -10.633 1 94.44 95 TYR A C 1
ATOM 783 O O . TYR A 1 95 ? -1.196 16.25 -9.82 1 94.44 95 TYR A O 1
ATOM 791 N N . GLY A 1 96 ? -0.84 15.625 -11.93 1 93.44 96 GLY A N 1
ATOM 792 C CA . GLY A 1 96 ? -2.039 16.266 -12.453 1 93.44 96 GLY A CA 1
ATOM 793 C C . GLY A 1 96 ? -1.864 17.75 -12.703 1 93.44 96 GLY A C 1
ATOM 794 O O . GLY A 1 96 ? -2.818 18.438 -13.07 1 93.44 96 GLY A O 1
ATOM 795 N N . MET A 1 97 ? -0.696 18.312 -12.523 1 95.12 97 MET A N 1
ATOM 796 C CA . MET A 1 97 ? -0.389 19.719 -12.766 1 95.12 97 MET A CA 1
ATOM 797 C C . MET A 1 97 ? 1.056 19.891 -13.219 1 95.12 97 MET A C 1
ATOM 799 O O . MET A 1 97 ? 1.882 19 -13.031 1 95.12 97 MET A O 1
ATOM 803 N N . THR A 1 98 ? 1.353 20.969 -13.859 1 96.31 98 THR A N 1
ATOM 804 C CA . THR A 1 98 ? 2.717 21.25 -14.289 1 96.31 98 THR A CA 1
ATOM 805 C C . THR A 1 98 ? 3.59 21.656 -13.109 1 96.31 98 THR A C 1
ATOM 807 O O . THR A 1 98 ? 3.074 22.031 -12.055 1 96.31 98 THR A O 1
ATOM 810 N N . PRO A 1 99 ? 4.898 21.562 -13.273 1 95.88 99 PRO A N 1
ATOM 811 C CA . PRO A 1 99 ? 5.789 22.031 -12.203 1 95.88 99 PRO A CA 1
ATOM 812 C C . PRO A 1 99 ? 5.551 23.484 -11.82 1 95.88 99 PRO A C 1
ATOM 814 O O . PRO A 1 99 ? 5.559 23.828 -10.633 1 95.88 99 PRO A O 1
ATOM 817 N N . GLY A 1 100 ? 5.398 24.344 -12.773 1 94.69 100 GLY A N 1
ATOM 818 C CA . GLY A 1 100 ? 5.105 25.734 -12.484 1 94.69 100 GLY A CA 1
ATOM 819 C C . GLY A 1 100 ? 3.846 25.922 -11.656 1 94.69 100 GLY A C 1
ATOM 820 O O . GLY A 1 100 ? 3.848 26.656 -10.672 1 94.69 100 GLY A O 1
ATOM 821 N N . GLU A 1 101 ? 2.783 25.234 -12.07 1 94.81 101 GLU A N 1
ATOM 822 C CA . GLU A 1 101 ? 1.533 25.266 -11.32 1 94.81 101 GLU A CA 1
ATOM 823 C C . GLU A 1 101 ? 1.732 24.766 -9.891 1 94.81 101 GLU A C 1
ATOM 825 O O . GLU A 1 101 ? 1.165 25.312 -8.953 1 94.81 101 GLU A O 1
ATOM 830 N N . CYS A 1 102 ? 2.512 23.75 -9.82 1 94.19 102 CYS A N 1
ATOM 831 C CA . CYS A 1 102 ? 2.771 23.141 -8.523 1 94.19 102 CYS A CA 1
ATOM 832 C C . CYS A 1 102 ? 3.471 24.109 -7.59 1 94.19 102 CYS A C 1
ATOM 834 O O . CYS A 1 102 ? 3.082 24.25 -6.426 1 94.19 102 CYS A O 1
ATOM 836 N N . ARG A 1 103 ? 4.461 24.766 -8.086 1 90.25 103 ARG A N 1
ATOM 837 C CA . ARG A 1 103 ? 5.211 25.75 -7.312 1 90.25 103 ARG A CA 1
ATOM 838 C C . ARG A 1 103 ? 4.285 26.844 -6.77 1 90.25 103 ARG A C 1
ATOM 840 O O . ARG A 1 103 ? 4.457 27.297 -5.637 1 90.25 103 ARG A O 1
ATOM 847 N N . ASP A 1 104 ? 3.246 27.094 -7.535 1 89.69 104 ASP A N 1
ATOM 848 C CA . ASP A 1 104 ? 2.385 28.219 -7.191 1 89.69 104 ASP A CA 1
ATOM 849 C C . ASP A 1 104 ? 1.15 27.75 -6.422 1 89.69 104 ASP A C 1
ATOM 851 O O . ASP A 1 104 ? 0.435 28.562 -5.832 1 89.69 104 ASP A O 1
ATOM 855 N N . SER A 1 105 ? 0.917 26.531 -6.375 1 87.81 105 SER A N 1
ATOM 856 C CA . SER A 1 105 ? -0.362 26.016 -5.891 1 87.81 105 SER A CA 1
ATOM 857 C C . SER A 1 105 ? -0.444 26.078 -4.371 1 87.81 105 SER A C 1
ATOM 859 O O . SER A 1 105 ? -1.533 26.203 -3.807 1 87.81 105 SER A O 1
ATOM 861 N N . GLY A 1 106 ? 0.714 25.953 -3.713 1 86.81 106 GLY A N 1
ATOM 862 C CA . GLY A 1 106 ? 0.706 25.875 -2.26 1 86.81 106 GLY A CA 1
ATOM 863 C C . GLY A 1 106 ? 0.065 24.594 -1.745 1 86.81 106 GLY A C 1
ATOM 864 O O . GLY A 1 106 ? -0.284 24.5 -0.566 1 86.81 106 GLY A O 1
ATOM 865 N N . LYS A 1 107 ? -0.113 23.656 -2.592 1 89.12 107 LYS A N 1
ATOM 866 C CA . LYS A 1 107 ? -0.799 22.406 -2.232 1 89.12 107 LYS A CA 1
ATOM 867 C C . LYS A 1 107 ? 0.194 21.344 -1.783 1 89.12 107 LYS A C 1
ATOM 869 O O . LYS A 1 107 ? 1.343 21.328 -2.232 1 89.12 107 LYS A O 1
ATOM 874 N N . ASN A 1 108 ? -0.276 20.5 -0.858 1 91.94 108 ASN A N 1
ATOM 875 C CA . ASN A 1 108 ? 0.463 19.281 -0.544 1 91.94 108 ASN A CA 1
ATOM 876 C C . ASN A 1 108 ? 0.409 18.281 -1.694 1 91.94 108 ASN A C 1
ATOM 878 O O . ASN A 1 108 ? -0.636 18.109 -2.326 1 91.94 108 ASN A O 1
ATOM 882 N N . ILE A 1 109 ? 1.551 17.672 -1.97 1 92.94 109 ILE A N 1
ATOM 883 C CA . ILE A 1 109 ? 1.609 16.688 -3.049 1 92.94 109 ILE A CA 1
ATOM 884 C C . ILE A 1 109 ? 1.921 15.312 -2.475 1 92.94 109 ILE A C 1
ATOM 886 O O . ILE A 1 109 ? 2.99 15.102 -1.896 1 92.94 109 ILE A O 1
ATOM 890 N N . HIS A 1 110 ? 0.992 14.398 -2.645 1 91.12 110 HIS A N 1
ATOM 891 C CA . HIS A 1 110 ? 1.254 13.023 -2.252 1 91.12 110 HIS A CA 1
ATOM 892 C C . HIS A 1 110 ? 2.195 12.336 -3.238 1 91.12 110 HIS A C 1
ATOM 894 O O . HIS A 1 110 ? 2 12.43 -4.453 1 91.12 110 HIS A O 1
ATOM 900 N N . VAL A 1 111 ? 3.186 11.68 -2.746 1 90.69 111 VAL A N 1
ATOM 901 C CA . VAL A 1 111 ? 4.191 11.094 -3.623 1 90.69 111 VAL A CA 1
ATOM 902 C C . VAL A 1 111 ? 4.238 9.578 -3.408 1 90.69 111 VAL A C 1
ATOM 904 O O . VAL A 1 111 ? 3.803 9.078 -2.369 1 90.69 111 VAL A O 1
ATOM 907 N N . THR A 1 112 ? 4.723 8.914 -4.453 1 88 112 THR A N 1
ATOM 908 C CA . THR A 1 112 ? 4.957 7.477 -4.34 1 88 112 THR A CA 1
ATOM 909 C C . THR A 1 112 ? 6.062 7.184 -3.332 1 88 112 THR A C 1
ATOM 911 O O . THR A 1 112 ? 7.164 7.723 -3.439 1 88 112 THR A O 1
ATOM 914 N N . ALA A 1 113 ? 5.73 6.348 -2.426 1 85.94 113 ALA A N 1
ATOM 915 C CA . ALA A 1 113 ? 6.723 5.977 -1.416 1 85.94 113 ALA A CA 1
ATOM 916 C C . ALA A 1 113 ? 7.746 5.004 -1.986 1 85.94 113 ALA A C 1
ATOM 918 O O . ALA A 1 113 ? 7.445 4.238 -2.906 1 85.94 113 ALA A O 1
ATOM 919 N N . PRO A 1 114 ? 8.945 5.098 -1.52 1 87.38 114 PRO A N 1
ATOM 920 C CA . PRO A 1 114 ? 9.938 4.113 -1.968 1 87.38 114 PRO A CA 1
ATOM 921 C C . PRO A 1 114 ? 9.57 2.686 -1.573 1 87.38 114 PRO A C 1
ATOM 923 O O . PRO A 1 114 ? 9 2.463 -0.501 1 87.38 114 PRO A O 1
ATOM 926 N N . ILE A 1 115 ? 9.883 1.772 -2.455 1 88.12 115 ILE A N 1
ATOM 927 C CA . ILE A 1 115 ? 9.812 0.358 -2.107 1 88.12 115 ILE A CA 1
ATOM 928 C C . ILE A 1 115 ? 10.938 0.009 -1.134 1 88.12 115 ILE A C 1
ATOM 930 O O . ILE A 1 115 ? 12.086 0.408 -1.334 1 88.12 115 ILE A O 1
ATOM 934 N N . HIS A 1 116 ? 10.594 -0.701 -0.087 1 83.56 116 HIS A N 1
ATOM 935 C CA . HIS A 1 116 ? 11.586 -1.101 0.905 1 83.56 116 HIS A CA 1
ATOM 936 C C . HIS A 1 116 ? 11.57 -2.609 1.122 1 83.56 116 HIS A C 1
ATOM 938 O O . HIS A 1 116 ? 10.5 -3.219 1.211 1 83.56 116 HIS A O 1
ATOM 944 N N . LEU A 1 117 ? 12.734 -3.105 1.089 1 88.44 117 LEU A N 1
ATOM 945 C CA . LEU A 1 117 ? 12.891 -4.508 1.453 1 88.44 117 LEU A CA 1
ATOM 946 C C . LEU A 1 117 ? 13.359 -4.648 2.898 1 88.44 117 LEU A C 1
ATOM 948 O O . LEU A 1 117 ? 14.203 -3.873 3.359 1 88.44 117 LEU A O 1
ATOM 952 N N . PHE A 1 118 ? 12.766 -5.551 3.627 1 84.69 118 PHE A N 1
ATOM 953 C CA . PHE A 1 118 ? 13.102 -5.859 5.012 1 84.69 118 PHE A CA 1
ATOM 954 C C . PHE A 1 118 ? 13.758 -7.23 5.113 1 84.69 118 PHE A C 1
ATOM 956 O O . PHE A 1 118 ? 13.695 -8.031 4.172 1 84.69 118 PHE A O 1
ATOM 963 N N . PRO A 1 119 ? 14.414 -7.449 6.262 1 84.94 119 PRO A N 1
ATOM 964 C CA . PRO A 1 119 ? 15.055 -8.758 6.434 1 84.94 119 PRO A CA 1
ATOM 965 C C . PRO A 1 119 ? 14.086 -9.914 6.227 1 84.94 119 PRO A C 1
ATOM 967 O O . PRO A 1 119 ? 14.484 -10.984 5.754 1 84.94 119 PRO A O 1
ATOM 970 N N . LYS A 1 120 ? 12.898 -9.711 6.5 1 86.19 120 LYS A N 1
ATOM 971 C CA . LYS A 1 120 ? 11.898 -10.766 6.363 1 86.19 120 LYS A CA 1
ATOM 972 C C . LYS A 1 120 ? 11.656 -11.109 4.895 1 86.19 120 LYS A C 1
ATOM 974 O O . LYS A 1 120 ? 11.055 -12.141 4.582 1 86.19 120 LYS A O 1
ATOM 979 N N . ASN A 1 121 ? 12.047 -10.266 4.02 1 91 121 ASN A N 1
ATOM 980 C CA . ASN A 1 121 ? 11.93 -10.531 2.59 1 91 121 ASN A CA 1
ATOM 981 C C . ASN A 1 121 ? 13.078 -11.406 2.092 1 91 121 ASN A C 1
ATOM 983 O O . ASN A 1 121 ? 13.055 -11.883 0.956 1 91 121 ASN A O 1
ATOM 987 N N . ASP A 1 122 ? 14.031 -11.57 2.879 1 92.44 122 ASP A N 1
ATOM 988 C CA . ASP A 1 122 ? 15.211 -12.344 2.514 1 92.44 122 ASP A CA 1
ATOM 989 C C . ASP A 1 122 ? 15.023 -13.828 2.85 1 92.44 122 ASP A C 1
ATOM 991 O O . ASP A 1 122 ? 14.805 -14.18 4.008 1 92.44 122 ASP A O 1
ATOM 995 N N . VAL A 1 123 ? 15.133 -14.641 1.899 1 92.56 123 VAL A N 1
ATOM 996 C CA . VAL A 1 123 ? 15.062 -16.094 2.061 1 92.56 123 VAL A CA 1
ATOM 997 C C . VAL A 1 123 ? 16.375 -16.719 1.604 1 92.56 123 VAL A C 1
ATOM 999 O O . VAL A 1 123 ? 16.516 -17.125 0.445 1 92.56 123 VAL A O 1
ATOM 1002 N N . CYS A 1 124 ? 17.312 -16.922 2.514 1 91.38 124 CYS A N 1
ATOM 1003 C CA . CYS A 1 124 ? 18.625 -17.5 2.199 1 91.38 124 CYS A CA 1
ATOM 1004 C C . CYS A 1 124 ? 19.266 -16.766 1.031 1 91.38 124 CYS A C 1
ATOM 1006 O O . CYS A 1 124 ? 19.734 -17.391 0.083 1 91.38 124 CYS A O 1
ATOM 1008 N N . GLY A 1 125 ? 19.188 -15.461 1.098 1 91.56 125 GLY A N 1
ATOM 1009 C CA . GLY A 1 125 ? 19.797 -14.641 0.059 1 91.56 125 GLY A CA 1
ATOM 1010 C C . GLY A 1 125 ? 18.859 -14.383 -1.113 1 91.56 125 GLY A C 1
ATOM 1011 O O . GLY A 1 125 ? 19.172 -13.586 -2 1 91.56 125 GLY A O 1
ATOM 1012 N N . ASN A 1 126 ? 17.75 -15.062 -1.18 1 93.44 126 ASN A N 1
ATOM 1013 C CA . ASN A 1 126 ? 16.75 -14.883 -2.219 1 93.44 126 ASN A CA 1
ATOM 1014 C C . ASN A 1 126 ? 15.633 -13.945 -1.758 1 93.44 126 ASN A C 1
ATOM 1016 O O . ASN A 1 126 ? 15.617 -13.508 -0.607 1 93.44 126 ASN A O 1
ATOM 1020 N N . LEU A 1 127 ? 14.773 -13.594 -2.717 1 94.5 127 LEU A N 1
ATOM 1021 C CA . LEU A 1 127 ? 13.766 -12.586 -2.398 1 94.5 127 LEU A CA 1
ATOM 1022 C C . LEU A 1 127 ? 12.367 -13.188 -2.424 1 94.5 127 LEU A C 1
ATOM 1024 O O . LEU A 1 127 ? 12.016 -13.906 -3.357 1 94.5 127 LEU A O 1
ATOM 1028 N N . ILE A 1 128 ? 11.648 -12.922 -1.396 1 93.69 128 ILE A N 1
ATOM 1029 C CA . ILE A 1 128 ? 10.203 -13.133 -1.412 1 93.69 128 ILE A CA 1
ATOM 1030 C C . ILE A 1 128 ? 9.484 -11.805 -1.229 1 93.69 128 ILE A C 1
ATOM 1032 O O . ILE A 1 128 ? 9.891 -10.969 -0.416 1 93.69 128 ILE A O 1
ATOM 1036 N N . TYR A 1 129 ? 8.5 -11.555 -2.045 1 92.44 129 TYR A N 1
ATOM 1037 C CA . TYR A 1 129 ? 7.742 -10.312 -1.967 1 92.44 129 TYR A CA 1
ATOM 1038 C C . TYR A 1 129 ? 6.246 -10.586 -2.066 1 92.44 129 TYR A C 1
ATOM 1040 O O . TYR A 1 129 ? 5.816 -11.492 -2.787 1 92.44 129 TYR A O 1
ATOM 1048 N N . GLY A 1 130 ? 5.398 -9.719 -1.482 1 87.31 130 GLY A N 1
ATOM 1049 C CA . GLY A 1 130 ? 3.955 -9.867 -1.38 1 87.31 130 GLY A CA 1
ATOM 1050 C C . GLY A 1 130 ? 3.424 -9.578 0.011 1 87.31 130 GLY A C 1
ATOM 1051 O O . GLY A 1 130 ? 4.129 -9.008 0.845 1 87.31 130 GLY A O 1
ATOM 1052 N N . PRO A 1 131 ? 2.121 -9.898 0.275 1 87.62 131 PRO A N 1
ATOM 1053 C CA . PRO A 1 131 ? 1.116 -10.523 -0.593 1 87.62 131 PRO A CA 1
ATOM 1054 C C . PRO A 1 131 ? 0.382 -9.508 -1.464 1 87.62 131 PRO A C 1
ATOM 1056 O O . PRO A 1 131 ? 0.326 -8.32 -1.123 1 87.62 131 PRO A O 1
ATOM 1059 N N . GLU A 1 132 ? -0.069 -10.094 -2.527 1 88.12 132 GLU A N 1
ATOM 1060 C CA . GLU A 1 132 ? -1.038 -9.391 -3.363 1 88.12 132 GLU A CA 1
ATOM 1061 C C . GLU A 1 132 ? -2.342 -10.18 -3.477 1 88.12 132 GLU A C 1
ATOM 1063 O O . GLU A 1 132 ? -2.332 -11.414 -3.463 1 88.12 132 GLU A O 1
ATOM 1068 N N . MET A 1 133 ? -3.447 -9.484 -3.514 1 87.94 133 MET A N 1
ATOM 1069 C CA . MET A 1 133 ? -4.734 -10.141 -3.715 1 87.94 133 MET A CA 1
ATOM 1070 C C . MET A 1 133 ? -5.035 -10.312 -5.199 1 87.94 133 MET A C 1
ATOM 1072 O O . MET A 1 133 ? -4.938 -9.352 -5.973 1 87.94 133 MET A O 1
ATOM 1076 N N . VAL A 1 134 ? -5.336 -11.539 -5.57 1 91.62 134 VAL A N 1
ATOM 1077 C CA . VAL A 1 134 ? -5.488 -11.852 -6.984 1 91.62 134 VAL A CA 1
ATOM 1078 C C . VAL A 1 134 ? -6.66 -12.805 -7.184 1 91.62 134 VAL A C 1
ATOM 1080 O O . VAL A 1 134 ? -6.848 -13.742 -6.398 1 91.62 134 VAL A O 1
ATOM 1083 N N . MET A 1 135 ? -7.488 -12.508 -8.141 1 92.12 135 MET A N 1
ATOM 1084 C CA . MET A 1 135 ? -8.492 -13.469 -8.602 1 92.12 135 MET A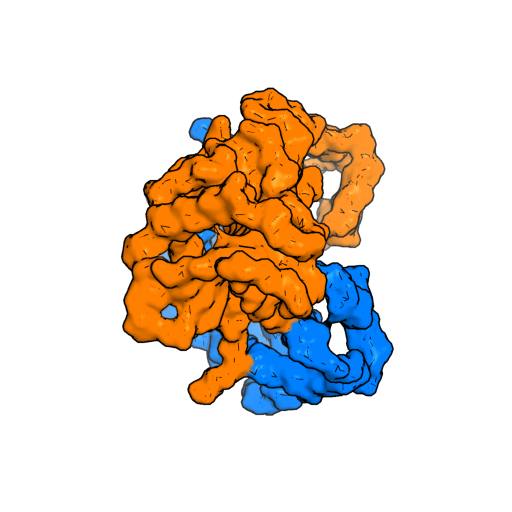 CA 1
ATOM 1085 C C . MET A 1 135 ? -7.934 -14.344 -9.719 1 92.12 135 MET A C 1
ATOM 1087 O O . MET A 1 135 ? -7.527 -13.836 -10.766 1 92.12 135 MET A O 1
ATOM 1091 N N . ILE A 1 136 ? -7.93 -15.602 -9.469 1 93.06 136 ILE A N 1
ATOM 1092 C CA . ILE A 1 136 ? -7.426 -16.516 -10.484 1 93.06 136 ILE A CA 1
ATOM 1093 C C . ILE A 1 136 ? -8.594 -17.234 -11.156 1 93.06 136 ILE A C 1
ATOM 1095 O O . ILE A 1 136 ? -9.594 -17.547 -10.508 1 93.06 136 ILE A O 1
ATOM 1099 N N . PRO A 1 137 ? -8.508 -17.484 -12.453 1 92.81 137 PRO A N 1
ATOM 1100 C CA . PRO A 1 137 ? -9.531 -18.297 -13.125 1 92.81 137 PRO A CA 1
ATOM 1101 C C . PRO A 1 137 ? -9.406 -19.781 -12.828 1 92.81 137 PRO A C 1
ATOM 1103 O O . PRO A 1 137 ? -8.406 -20.219 -12.25 1 92.81 137 PRO A O 1
ATOM 1106 N N . SER A 1 138 ? -10.492 -20.453 -13.125 1 93.44 138 SER A N 1
ATOM 1107 C CA . SER A 1 138 ? -10.422 -21.906 -13.047 1 93.44 138 SER A CA 1
ATOM 1108 C C . SER A 1 138 ? -9.516 -22.469 -14.133 1 93.44 138 SER A C 1
ATOM 1110 O O . SER A 1 138 ? -9.508 -21.984 -15.258 1 93.44 138 SER A O 1
ATOM 1112 N N . PHE A 1 139 ? -8.82 -23.531 -13.797 1 95.19 139 PHE A N 1
ATOM 1113 C CA . PHE A 1 139 ? -8 -24.203 -14.797 1 95.19 139 PHE A CA 1
ATOM 1114 C C . PHE A 1 139 ? -7.742 -25.656 -14.406 1 95.19 139 PHE A C 1
ATOM 1116 O O . PHE A 1 139 ? -7.957 -26.031 -13.258 1 95.19 139 PHE A O 1
ATOM 1123 N N . HIS A 1 140 ? -7.352 -26.406 -15.375 1 97.12 140 HIS A N 1
ATOM 1124 C CA . HIS A 1 140 ? -7.07 -27.828 -15.18 1 97.12 140 HIS A CA 1
ATOM 1125 C C . HIS A 1 140 ? -5.57 -28.094 -15.188 1 97.12 140 HIS A C 1
ATOM 1127 O O . HIS A 1 140 ? -4.832 -27.5 -15.977 1 97.12 140 HIS A O 1
ATOM 1133 N N . VAL A 1 141 ? -5.223 -29.031 -14.312 1 98.12 141 VAL A N 1
ATOM 1134 C CA . VAL A 1 141 ? -3.836 -29.484 -14.312 1 98.12 141 VAL A CA 1
ATOM 1135 C C . VAL A 1 141 ? -3.787 -31 -14.391 1 98.12 141 VAL A C 1
ATOM 1137 O O . VAL A 1 141 ? -4.758 -31.688 -14.039 1 98.12 141 VAL A O 1
ATOM 1140 N N . MET A 1 142 ? -2.715 -31.453 -14.898 1 98.56 142 MET A N 1
ATOM 1141 C CA . MET A 1 142 ? -2.49 -32.875 -15.031 1 98.56 142 MET A CA 1
ATOM 1142 C C . MET A 1 142 ? -1.055 -33.25 -14.664 1 98.56 142 MET A C 1
ATOM 1144 O O . MET A 1 142 ? -0.115 -32.562 -15.07 1 98.56 142 MET A O 1
ATOM 1148 N N . GLY A 1 143 ? -0.901 -34.281 -13.859 1 98.44 143 GLY A N 1
ATOM 1149 C CA . GLY A 1 143 ? 0.418 -34.719 -13.43 1 98.44 143 GLY A CA 1
ATOM 1150 C C . GLY A 1 143 ? 0.386 -36 -12.617 1 98.44 143 GLY A C 1
ATOM 1151 O O . GLY A 1 143 ? -0.456 -36.875 -12.852 1 98.44 143 GLY A O 1
ATOM 1152 N N . ARG A 1 144 ? 1.4 -36.156 -11.805 1 98 144 ARG A N 1
ATOM 1153 C CA . ARG A 1 144 ? 1.51 -37.344 -10.953 1 98 144 ARG A CA 1
ATOM 1154 C C . ARG A 1 144 ? 1.292 -37 -9.484 1 98 144 ARG A C 1
ATOM 1156 O O . ARG A 1 144 ? 2.021 -36.156 -8.93 1 98 144 ARG A O 1
ATOM 1163 N N . MET A 1 145 ? 0.375 -37.656 -8.883 1 97.75 145 MET A N 1
ATOM 1164 C CA . MET A 1 145 ? -0.015 -37.312 -7.523 1 97.75 145 MET A CA 1
ATOM 1165 C C . MET A 1 145 ? 0.846 -38.062 -6.504 1 97.75 145 MET A C 1
ATOM 1167 O O . MET A 1 145 ? 1.124 -39.25 -6.668 1 97.75 145 MET A O 1
ATOM 1171 N N . TYR A 1 146 ? 1.22 -37.375 -5.488 1 97.25 146 TYR A N 1
ATOM 1172 C CA . TYR A 1 146 ? 1.964 -37.906 -4.359 1 97.25 146 TYR A CA 1
ATOM 1173 C C . TYR A 1 146 ? 1.258 -37.625 -3.045 1 97.25 146 TYR A C 1
ATOM 1175 O O . TYR A 1 146 ? 0.647 -36.562 -2.891 1 97.25 146 TYR A O 1
ATOM 1183 N N . GLN A 1 147 ? 1.245 -38.562 -2.146 1 96.5 147 GLN A N 1
ATOM 1184 C CA . GLN A 1 147 ? 0.899 -38.312 -0.755 1 96.5 147 GLN A CA 1
ATOM 1185 C C . GLN A 1 147 ? 2.145 -38 0.073 1 96.5 147 GLN A C 1
ATOM 1187 O O . GLN A 1 147 ? 3.057 -38.812 0.159 1 96.5 147 GLN A O 1
ATOM 1192 N N . ILE A 1 148 ? 2.17 -36.812 0.655 1 96.44 148 ILE A N 1
ATOM 1193 C CA . ILE A 1 148 ? 3.381 -36.375 1.346 1 96.44 148 ILE A CA 1
ATOM 1194 C C . ILE A 1 148 ? 3.043 -35.969 2.779 1 96.44 148 ILE A C 1
ATOM 1196 O O . ILE A 1 148 ? 2.105 -35.219 3.014 1 96.44 148 ILE A O 1
ATOM 1200 N N . GLU A 1 149 ? 3.832 -36.531 3.719 1 95.44 149 GLU A N 1
ATOM 1201 C CA . GLU A 1 149 ? 3.727 -36.062 5.094 1 95.44 149 GLU A CA 1
ATOM 1202 C C . GLU A 1 149 ? 4.102 -34.594 5.195 1 95.44 149 GLU A C 1
ATOM 1204 O O . GLU A 1 149 ? 5.125 -34.156 4.66 1 95.44 149 GLU A O 1
ATOM 1209 N N . ILE A 1 150 ? 3.281 -33.844 5.914 1 91.44 150 ILE A N 1
ATOM 1210 C CA . ILE A 1 150 ? 3.461 -32.406 6.004 1 91.44 150 ILE A CA 1
ATOM 1211 C C . ILE A 1 150 ? 4.855 -32.094 6.539 1 91.44 150 ILE A C 1
ATOM 1213 O O . ILE A 1 150 ? 5.539 -31.203 6.027 1 91.44 150 ILE A O 1
ATOM 1217 N N . ALA A 1 151 ? 5.316 -32.75 7.484 1 90.25 151 ALA A N 1
ATOM 1218 C CA . ALA A 1 151 ? 6.629 -32.562 8.094 1 90.25 151 ALA A CA 1
ATOM 1219 C C . ALA A 1 151 ? 7.746 -32.781 7.078 1 90.25 151 ALA A C 1
ATOM 1221 O O . ALA A 1 151 ? 8.836 -32.219 7.199 1 90.25 151 ALA A O 1
ATOM 1222 N N . GLU A 1 152 ? 7.48 -33.531 6.012 1 92.81 152 GLU A N 1
ATOM 1223 C CA . GLU A 1 152 ? 8.5 -33.906 5.039 1 92.81 152 GLU A CA 1
ATOM 1224 C C . GLU A 1 152 ? 8.359 -33.094 3.75 1 92.81 152 GLU A C 1
ATOM 1226 O O . GLU A 1 152 ? 9.133 -33.281 2.809 1 92.81 152 GLU A O 1
ATOM 1231 N N . SER A 1 153 ? 7.445 -32.281 3.705 1 90.75 153 SER A N 1
ATOM 1232 C CA . SER A 1 153 ? 7.098 -31.547 2.496 1 90.75 153 SER A CA 1
ATOM 1233 C C . SER A 1 153 ? 8.297 -30.766 1.959 1 90.75 153 SER A C 1
ATOM 1235 O O . SER A 1 153 ? 8.531 -30.734 0.749 1 90.75 153 SER A O 1
ATOM 1237 N N . PRO A 1 154 ? 9.148 -30.172 2.818 1 89.38 154 PRO A N 1
ATOM 1238 C CA . PRO A 1 154 ? 10.25 -29.375 2.289 1 89.38 154 PRO A CA 1
ATOM 1239 C C . PRO A 1 154 ? 11.273 -30.203 1.523 1 89.38 154 PRO A C 1
ATOM 1241 O O . PRO A 1 154 ? 12.031 -29.672 0.71 1 89.38 154 PRO A O 1
ATOM 1244 N N . THR A 1 155 ? 11.25 -31.484 1.733 1 91 155 THR A N 1
ATOM 1245 C CA . THR A 1 155 ? 12.18 -32.375 1.05 1 91 155 THR A CA 1
ATOM 1246 C C . THR A 1 155 ? 11.477 -33.156 -0.047 1 91 155 THR A C 1
ATOM 1248 O O . THR A 1 155 ? 11.93 -33.188 -1.191 1 91 155 THR A O 1
ATOM 1251 N N . GLU A 1 156 ? 10.383 -33.688 0.251 1 94.06 156 GLU A N 1
ATOM 1252 C CA . GLU A 1 156 ? 9.719 -34.625 -0.645 1 94.06 156 GLU A CA 1
ATOM 1253 C C . GLU A 1 156 ? 9.039 -33.906 -1.806 1 94.06 156 GLU A C 1
ATOM 1255 O O . GLU A 1 156 ? 8.992 -34.406 -2.924 1 94.06 156 GLU A O 1
ATOM 1260 N N . ALA A 1 157 ? 8.508 -32.781 -1.542 1 93.25 157 ALA A N 1
ATOM 1261 C CA . ALA A 1 157 ? 7.793 -32.062 -2.6 1 93.25 157 ALA A CA 1
ATOM 1262 C C . ALA A 1 157 ? 8.742 -31.656 -3.719 1 93.25 157 ALA A C 1
ATOM 1264 O O . ALA A 1 157 ? 8.484 -31.922 -4.895 1 93.25 157 ALA A O 1
ATOM 1265 N N . PRO A 1 158 ? 9.867 -31.031 -3.357 1 91.62 158 PRO A N 1
ATOM 1266 C CA . PRO A 1 158 ? 10.812 -30.703 -4.422 1 91.62 158 PRO A CA 1
ATOM 1267 C C . PRO A 1 158 ? 11.305 -31.922 -5.188 1 91.62 158 PRO A C 1
ATOM 1269 O O . PRO A 1 158 ? 11.492 -31.859 -6.406 1 91.62 158 PRO A O 1
ATOM 1272 N N . GLU A 1 159 ? 11.508 -32.938 -4.508 1 93.12 159 GLU A N 1
ATOM 1273 C CA . GLU A 1 159 ? 11.945 -34.156 -5.168 1 93.12 159 GLU A CA 1
ATOM 1274 C C . GLU A 1 159 ? 10.875 -34.688 -6.121 1 93.12 159 GLU A C 1
ATOM 1276 O O . GLU A 1 159 ? 11.18 -35.094 -7.246 1 93.12 159 GLU A O 1
ATOM 1281 N N . ALA A 1 160 ? 9.688 -34.688 -5.633 1 95.31 160 ALA A N 1
ATOM 1282 C CA . ALA A 1 160 ? 8.578 -35.094 -6.48 1 95.31 160 ALA A CA 1
ATOM 1283 C C . ALA A 1 160 ? 8.461 -34.219 -7.711 1 95.31 160 ALA A C 1
ATOM 1285 O O . ALA A 1 160 ? 8.219 -34.688 -8.82 1 95.31 160 ALA A O 1
ATOM 1286 N N . ALA A 1 161 ? 8.602 -32.969 -7.492 1 94.81 161 ALA A N 1
ATOM 1287 C CA . ALA A 1 161 ? 8.555 -32 -8.578 1 94.81 161 ALA A CA 1
ATOM 1288 C C . ALA A 1 161 ? 9.602 -32.312 -9.641 1 94.81 161 ALA A C 1
ATOM 1290 O O . ALA A 1 161 ? 9.305 -32.312 -10.836 1 94.81 161 ALA A O 1
ATOM 1291 N N . LYS A 1 162 ? 10.781 -32.594 -9.227 1 93.06 162 LYS A N 1
ATOM 1292 C CA . LYS A 1 162 ? 11.883 -32.906 -10.133 1 93.06 162 LYS A CA 1
ATOM 1293 C C . LYS A 1 162 ? 11.594 -34.188 -10.93 1 93.06 162 LYS A C 1
ATOM 1295 O O . LYS A 1 162 ? 11.789 -34.219 -12.148 1 93.06 162 LYS A O 1
ATOM 1300 N N . GLN A 1 163 ? 11.172 -35.125 -10.211 1 94.56 163 GLN A N 1
ATOM 1301 C CA . GLN A 1 163 ? 10.875 -36.406 -10.859 1 94.56 163 GLN A CA 1
ATOM 1302 C C . GLN A 1 163 ? 9.828 -36.219 -11.961 1 94.56 163 GLN A C 1
ATOM 1304 O O . GLN A 1 163 ? 9.977 -36.781 -13.055 1 94.56 163 GLN A O 1
ATOM 1309 N N . PHE A 1 164 ? 8.852 -35.5 -11.68 1 96.75 164 PHE A N 1
ATOM 1310 C CA . PHE A 1 164 ? 7.805 -35.25 -12.664 1 96.75 164 PHE A CA 1
ATOM 1311 C C . PHE A 1 164 ? 8.336 -34.438 -13.836 1 96.75 164 PHE A C 1
ATOM 1313 O O . PHE A 1 164 ? 8.156 -34.812 -14.992 1 96.75 164 PHE A O 1
ATOM 1320 N N . TRP A 1 165 ? 8.953 -33.344 -13.539 1 94.88 165 TRP A N 1
ATOM 1321 C CA . TRP A 1 165 ? 9.32 -32.375 -14.57 1 94.88 165 TRP A CA 1
ATOM 1322 C C . TRP A 1 165 ? 10.352 -32.969 -15.531 1 94.88 165 TRP A C 1
ATOM 1324 O O . TRP A 1 165 ? 10.266 -32.781 -16.75 1 94.88 165 TRP A O 1
ATOM 1334 N N . TRP A 1 166 ? 11.273 -33.75 -15.008 1 93.12 166 TRP A N 1
ATOM 1335 C CA . TRP A 1 166 ? 12.359 -34.25 -15.859 1 93.12 166 TRP A CA 1
ATOM 1336 C C . TRP A 1 166 ? 12.086 -35.656 -16.328 1 93.12 166 TRP A C 1
ATOM 1338 O O . TRP A 1 166 ? 12.695 -36.125 -17.297 1 93.12 166 TRP A O 1
ATOM 1348 N N . GLY A 1 167 ? 11.203 -36.25 -15.711 1 95.06 167 GLY A N 1
ATOM 1349 C CA . GLY A 1 167 ? 10.992 -37.656 -16.031 1 95.06 167 GLY A CA 1
ATOM 1350 C C . GLY A 1 167 ? 9.664 -37.906 -16.703 1 95.06 167 GLY A C 1
ATOM 1351 O O . GLY A 1 167 ? 9.539 -38.844 -17.5 1 95.06 167 GLY A O 1
ATOM 1352 N N . LYS A 1 168 ? 8.648 -37.125 -16.328 1 96.75 168 LYS A N 1
ATOM 1353 C CA . LYS A 1 168 ? 7.316 -37.594 -16.703 1 96.75 168 LYS A CA 1
ATOM 1354 C C . LYS A 1 168 ? 6.539 -36.5 -17.438 1 96.75 168 LYS A C 1
ATOM 1356 O O . LYS A 1 168 ? 5.512 -36.781 -18.062 1 96.75 168 LYS A O 1
ATOM 1361 N N . ARG A 1 169 ? 6.965 -35.281 -17.469 1 96.25 169 ARG A N 1
ATOM 1362 C CA . ARG A 1 169 ? 6.16 -34.156 -18 1 96.25 169 ARG A CA 1
ATOM 1363 C C . ARG A 1 169 ? 5.82 -34.406 -19.469 1 96.25 169 ARG A C 1
ATOM 1365 O O . ARG A 1 169 ? 4.781 -33.938 -19.938 1 96.25 169 ARG A O 1
ATOM 1372 N N . HIS A 1 170 ? 6.695 -35.062 -20.234 1 96.38 170 HIS A N 1
ATOM 1373 C CA . HIS A 1 170 ? 6.512 -35.281 -21.656 1 96.38 170 HIS A CA 1
ATOM 1374 C C . HIS A 1 170 ? 5.312 -36.188 -21.938 1 96.38 170 HIS A C 1
ATOM 1376 O O . HIS A 1 170 ? 4.836 -36.281 -23.062 1 96.38 170 HIS A O 1
ATOM 1382 N N . GLU A 1 171 ? 4.879 -36.844 -20.922 1 96.94 171 GLU A N 1
ATOM 1383 C CA . GLU A 1 171 ? 3.74 -37.75 -21.078 1 96.94 171 GLU A CA 1
ATOM 1384 C C . GLU A 1 171 ? 2.418 -37 -20.938 1 96.94 171 GLU A C 1
ATOM 1386 O O . GLU A 1 171 ? 1.35 -37.562 -21.172 1 96.94 171 GLU A O 1
ATOM 1391 N N . VAL A 1 172 ? 2.428 -35.781 -20.469 1 97.25 172 VAL A N 1
ATOM 1392 C CA . VAL A 1 172 ? 1.219 -34.969 -20.359 1 97.25 172 VAL A CA 1
ATOM 1393 C C . VAL A 1 172 ? 0.751 -34.562 -21.766 1 97.25 172 VAL A C 1
ATOM 1395 O O . VAL A 1 172 ? 1.5 -33.938 -22.516 1 97.25 172 VAL A O 1
ATOM 1398 N N . PRO A 1 173 ? -0.472 -34.906 -22.062 1 95.44 173 PRO A N 1
ATOM 1399 C CA . PRO A 1 173 ? -0.938 -34.594 -23.406 1 95.44 173 PRO A CA 1
ATOM 1400 C C . PRO A 1 173 ? -1.294 -33.125 -23.594 1 95.44 173 PRO A C 1
ATOM 1402 O O . PRO A 1 173 ? -2.047 -32.562 -22.781 1 95.44 173 PRO A O 1
ATOM 1405 N N . ASN A 1 174 ? -0.757 -32.5 -24.625 1 92.19 174 ASN A N 1
ATOM 1406 C CA . ASN A 1 174 ? -1.081 -31.172 -25.125 1 92.19 174 ASN A CA 1
ATOM 1407 C C . ASN A 1 174 ? -1.118 -30.125 -24 1 92.19 174 ASN A C 1
ATOM 1409 O O . ASN A 1 174 ? -2.117 -29.422 -23.828 1 92.19 174 ASN A O 1
ATOM 1413 N N . PRO A 1 175 ? -0.066 -29.984 -23.266 1 96.31 175 PRO A N 1
ATOM 1414 C CA . PRO A 1 175 ? -0.042 -28.922 -22.266 1 96.31 175 PRO A CA 1
ATOM 1415 C C . PRO A 1 175 ? -0.235 -27.531 -22.875 1 96.31 175 PRO A C 1
ATOM 1417 O O . PRO A 1 175 ? 0.24 -27.266 -23.984 1 96.31 175 PRO A O 1
ATOM 1420 N N . ILE A 1 176 ? -0.936 -26.625 -22.172 1 94.5 176 ILE A N 1
ATOM 1421 C CA . ILE A 1 176 ? -1.217 -25.266 -22.641 1 94.5 176 ILE A CA 1
ATOM 1422 C C . ILE A 1 176 ? 0.075 -24.453 -22.672 1 94.5 176 ILE A C 1
ATOM 1424 O O . ILE A 1 176 ? 0.329 -23.719 -23.625 1 94.5 176 ILE A O 1
ATOM 1428 N N . GLU A 1 177 ? 0.809 -24.484 -21.594 1 94.44 177 GLU A N 1
ATOM 1429 C CA . GLU A 1 177 ? 2.1 -23.828 -21.453 1 94.44 177 GLU A CA 1
ATOM 1430 C C . GLU A 1 177 ? 3.197 -24.812 -21.094 1 94.44 177 GLU A C 1
ATOM 1432 O O . GLU A 1 177 ? 3.502 -25.016 -19.906 1 94.44 177 GLU A O 1
ATOM 1437 N N . PRO A 1 178 ? 3.881 -25.359 -22.078 1 94.81 178 PRO A N 1
ATOM 1438 C CA . PRO A 1 178 ? 4.77 -26.5 -21.875 1 94.81 178 PRO A CA 1
ATOM 1439 C C . PRO A 1 178 ? 5.98 -26.156 -21 1 94.81 178 PRO A C 1
ATOM 1441 O O . PRO A 1 178 ? 6.688 -27.062 -20.547 1 94.81 178 PRO A O 1
ATOM 1444 N N . ASN A 1 179 ? 6.242 -24.906 -20.812 1 94.31 179 ASN A N 1
ATOM 1445 C CA . ASN A 1 179 ? 7.414 -24.547 -20.031 1 94.31 179 ASN A CA 1
ATOM 1446 C C . ASN A 1 179 ? 7.016 -23.953 -18.672 1 94.31 179 ASN A C 1
ATOM 1448 O O . ASN A 1 179 ? 7.84 -23.344 -18 1 94.31 179 ASN A O 1
ATOM 1452 N N . ILE A 1 180 ? 5.766 -24.125 -18.266 1 96.06 180 ILE A N 1
ATOM 1453 C CA . ILE A 1 180 ? 5.301 -23.656 -16.969 1 96.06 180 ILE A CA 1
ATOM 1454 C C . ILE A 1 180 ? 4.93 -24.844 -16.078 1 96.06 180 ILE A C 1
ATOM 1456 O O . ILE A 1 180 ? 4.156 -25.703 -16.5 1 96.06 180 ILE A O 1
ATOM 1460 N N . TYR A 1 181 ? 5.535 -24.859 -14.938 1 96.56 181 TYR A N 1
ATOM 1461 C CA . TYR A 1 181 ? 5.293 -25.891 -13.938 1 96.56 181 TYR A CA 1
ATOM 1462 C C . TYR A 1 181 ? 4.254 -25.438 -12.922 1 96.56 181 TYR A C 1
ATOM 1464 O O . TYR A 1 181 ? 4.273 -24.281 -12.477 1 96.56 181 TYR A O 1
ATOM 1472 N N . TYR A 1 182 ? 3.324 -26.328 -12.547 1 97.56 182 TYR A N 1
ATOM 1473 C CA . TYR A 1 182 ? 2.381 -26.094 -11.461 1 97.56 182 TYR A CA 1
ATOM 1474 C C . TYR A 1 182 ? 2.521 -27.172 -10.391 1 97.56 182 TYR A C 1
ATOM 1476 O O . TYR A 1 182 ? 2.385 -28.375 -10.68 1 97.56 182 TYR A O 1
ATOM 1484 N N . GLY A 1 183 ? 2.818 -26.75 -9.188 1 97 183 GLY A N 1
ATOM 1485 C CA . GLY A 1 183 ? 2.758 -27.641 -8.031 1 97 183 GLY A CA 1
ATOM 1486 C C . GLY A 1 183 ? 1.542 -27.391 -7.16 1 97 183 GLY A C 1
ATOM 1487 O O . GLY A 1 183 ? 1.516 -26.453 -6.371 1 97 183 GLY A O 1
ATOM 1488 N N . LEU A 1 184 ? 0.588 -28.281 -7.242 1 97.19 184 LEU A N 1
ATOM 1489 C CA . LEU A 1 184 ? -0.667 -28.109 -6.516 1 97.19 184 LEU A CA 1
ATOM 1490 C C . LEU A 1 184 ? -0.674 -28.953 -5.242 1 97.19 184 LEU A C 1
ATOM 1492 O O . LEU A 1 184 ? -0.387 -30.141 -5.285 1 97.19 184 LEU A O 1
ATOM 1496 N N . THR A 1 185 ? -0.948 -28.344 -4.141 1 95.06 185 THR A N 1
ATOM 1497 C CA . THR A 1 185 ? -1.12 -29.031 -2.867 1 95.06 185 THR A CA 1
ATOM 1498 C C . THR A 1 185 ? -2.57 -28.953 -2.396 1 95.06 185 THR A C 1
ATOM 1500 O O . THR A 1 185 ? -3.166 -27.875 -2.398 1 95.06 185 THR A O 1
ATOM 1503 N N . ARG A 1 186 ? -3.1 -30.094 -2.053 1 93.56 186 ARG A N 1
ATOM 1504 C CA . ARG A 1 186 ? -4.445 -30.156 -1.487 1 93.56 186 ARG A CA 1
ATOM 1505 C C . ARG A 1 186 ? -4.426 -30.797 -0.103 1 93.56 186 ARG A C 1
ATOM 1507 O O . ARG A 1 186 ? -3.754 -31.812 0.11 1 93.56 186 ARG A O 1
ATOM 1514 N N . THR A 1 187 ? -5.148 -30.141 0.687 1 88.75 187 THR A N 1
ATOM 1515 C CA . THR A 1 187 ? -5.363 -30.672 2.025 1 88.75 187 THR A CA 1
ATOM 1516 C C . THR A 1 187 ? -6.816 -31.109 2.209 1 88.75 187 THR A C 1
ATOM 1518 O O . THR A 1 187 ? -7.672 -30.297 2.559 1 88.75 187 THR A O 1
ATOM 1521 N N . PRO A 1 188 ? -7.078 -32.375 2.043 1 82.19 188 PRO A N 1
ATOM 1522 C CA . PRO A 1 188 ? -8.461 -32.844 2.146 1 82.19 188 PRO A CA 1
ATOM 1523 C C . PRO A 1 188 ? -9.055 -32.625 3.535 1 82.19 188 PRO A C 1
ATOM 1525 O O . PRO A 1 188 ? -10.25 -32.344 3.658 1 82.19 188 PRO A O 1
ATOM 1528 N N . ASP A 1 189 ? -8.242 -32.844 4.555 1 84.25 189 ASP A N 1
ATOM 1529 C CA . ASP A 1 189 ? -8.625 -32.688 5.957 1 84.25 189 ASP A CA 1
ATOM 1530 C C . ASP A 1 189 ? -7.488 -32.062 6.77 1 84.25 189 ASP A C 1
ATOM 1532 O O . ASP A 1 189 ? -6.395 -32.625 6.848 1 84.25 189 ASP A O 1
ATOM 1536 N N . PRO A 1 190 ? -7.828 -30.984 7.348 1 81.94 190 PRO A N 1
ATOM 1537 C CA . PRO A 1 190 ? -6.773 -30.281 8.086 1 81.94 190 PRO A CA 1
ATOM 1538 C C . PRO A 1 190 ? -6.246 -31.078 9.266 1 81.94 190 PRO A C 1
ATOM 1540 O O . PRO A 1 190 ? -5.176 -30.781 9.797 1 81.94 190 PRO A O 1
ATOM 1543 N N . SER A 1 191 ? -6.961 -32.031 9.68 1 86.75 191 SER A N 1
ATOM 1544 C CA . SER A 1 191 ? -6.547 -32.812 10.82 1 86.75 191 SER A CA 1
ATOM 1545 C C . SER A 1 191 ? -5.527 -33.875 10.406 1 86.75 191 SER A C 1
ATOM 1547 O O . SER A 1 191 ? -4.879 -34.5 11.258 1 86.75 191 SER A O 1
ATOM 1549 N N . LEU A 1 192 ? -5.383 -34.031 9.148 1 89.19 192 LEU A N 1
ATOM 1550 C CA . LEU A 1 192 ? -4.453 -35.062 8.656 1 89.19 192 LEU A CA 1
ATOM 1551 C C . LEU A 1 192 ? -3.014 -34.562 8.742 1 89.19 192 LEU A C 1
ATOM 1553 O O . LEU A 1 192 ? -2.762 -33.344 8.656 1 89.19 192 LEU A O 1
ATOM 1557 N N . SER A 1 193 ? -2.158 -35.469 8.867 1 92.88 193 SER A N 1
ATOM 1558 C CA . SER A 1 193 ? -0.742 -35.125 8.938 1 92.88 193 SER A CA 1
ATOM 1559 C C . SER A 1 193 ? -0.098 -35.125 7.559 1 92.88 193 SER A C 1
ATOM 1561 O O . SER A 1 193 ? 1.11 -34.906 7.43 1 92.88 193 SER A O 1
ATOM 1563 N N . TRP A 1 194 ? -0.895 -35.438 6.578 1 94.19 194 TRP A N 1
ATOM 1564 C CA . TRP A 1 194 ? -0.358 -35.5 5.227 1 94.19 194 TRP A CA 1
ATOM 1565 C C . TRP A 1 194 ? -1.211 -34.656 4.262 1 94.19 194 TRP A C 1
ATOM 1567 O O . TRP A 1 194 ? -2.344 -34.312 4.582 1 94.19 194 TRP A O 1
ATOM 1577 N N . THR A 1 195 ? -0.643 -34.344 3.061 1 94.38 195 THR A N 1
ATOM 1578 C CA . THR A 1 195 ? -1.321 -33.656 1.977 1 94.38 195 THR A CA 1
ATOM 1579 C C . THR A 1 195 ? -1.087 -34.344 0.646 1 94.38 195 THR A C 1
ATOM 1581 O O . THR A 1 195 ? -0.204 -35.219 0.537 1 94.38 195 THR A O 1
ATOM 1584 N N . TYR A 1 196 ? -1.938 -34.062 -0.265 1 95.62 196 TYR A N 1
ATOM 1585 C CA . TYR A 1 196 ? -1.673 -34.469 -1.648 1 95.62 196 TYR A CA 1
ATOM 1586 C C . TYR A 1 196 ? -0.848 -33.375 -2.357 1 95.62 196 TYR A C 1
ATOM 1588 O O . TYR A 1 196 ? -1.099 -32.188 -2.195 1 95.62 196 TYR A O 1
ATOM 1596 N N . TYR A 1 197 ? 0.143 -33.844 -2.979 1 97.19 197 TYR A N 1
ATOM 1597 C CA . TYR A 1 197 ? 0.962 -32.969 -3.814 1 97.19 197 TYR A CA 1
ATOM 1598 C C . TYR A 1 197 ? 0.941 -33.406 -5.266 1 97.19 197 TYR A C 1
ATOM 1600 O O . TYR A 1 197 ? 1.191 -34.594 -5.555 1 97.19 197 TYR A O 1
ATOM 1608 N N . LEU A 1 198 ? 0.627 -32.5 -6.152 1 98.06 198 LEU A N 1
ATOM 1609 C CA . LEU A 1 198 ? 0.472 -32.812 -7.57 1 98.06 198 LEU A CA 1
ATOM 1610 C C . LEU A 1 198 ? 1.385 -31.938 -8.422 1 98.06 198 LEU A C 1
ATOM 1612 O O . LEU A 1 198 ? 0.971 -30.875 -8.891 1 98.06 198 LEU A O 1
ATOM 1616 N N . PRO A 1 199 ? 2.66 -32.375 -8.594 1 97.81 199 PRO A N 1
ATOM 1617 C CA . PRO A 1 199 ? 3.416 -31.766 -9.68 1 97.81 199 PRO A CA 1
ATOM 1618 C C . PRO A 1 199 ? 2.732 -31.922 -11.039 1 97.81 199 PRO A C 1
ATOM 1620 O O . PRO A 1 199 ? 2.369 -33.031 -11.422 1 97.81 199 PRO A O 1
ATOM 1623 N N . SER A 1 200 ? 2.59 -30.797 -11.766 1 98.44 200 SER A N 1
ATOM 1624 C CA . SER A 1 200 ? 1.674 -30.875 -12.898 1 98.44 200 SER A CA 1
ATOM 1625 C C . SER A 1 200 ? 1.942 -29.766 -13.906 1 98.44 200 SER A C 1
ATOM 1627 O O . SER A 1 200 ? 2.875 -28.984 -13.742 1 98.44 200 SER A O 1
ATOM 1629 N N . MET A 1 201 ? 1.202 -29.859 -14.992 1 98.19 201 MET A N 1
ATOM 1630 C CA . MET A 1 201 ? 1.114 -28.828 -16.031 1 98.19 201 MET A CA 1
ATOM 1631 C C . MET A 1 201 ? -0.339 -28.469 -16.312 1 98.19 201 MET A C 1
ATOM 1633 O O . MET A 1 201 ? -1.238 -29.281 -16.109 1 98.19 201 MET A O 1
ATOM 1637 N N . ARG A 1 202 ? -0.554 -27.281 -16.719 1 97.5 202 ARG A N 1
ATOM 1638 C CA . ARG A 1 202 ? -1.896 -26.875 -17.125 1 97.5 202 ARG A CA 1
ATOM 1639 C C . ARG A 1 202 ? -2.305 -27.516 -18.438 1 97.5 202 ARG A C 1
ATOM 1641 O O . ARG A 1 202 ? -1.508 -27.578 -19.375 1 97.5 202 ARG A O 1
ATOM 1648 N N . VAL A 1 203 ? -3.508 -27.969 -18.5 1 97.69 203 VAL A N 1
ATOM 1649 C CA . VAL A 1 203 ? -4.039 -28.594 -19.703 1 97.69 203 VAL A CA 1
ATOM 1650 C C . VAL A 1 203 ? -5.414 -28.016 -20.031 1 97.69 203 VAL A C 1
ATOM 1652 O O . VAL A 1 203 ? -6.027 -27.344 -19.188 1 97.69 203 VAL A O 1
ATOM 1655 N N . THR A 1 204 ? -5.855 -28.25 -21.25 1 94.81 204 THR A N 1
ATOM 1656 C CA . THR A 1 204 ? -7.109 -27.672 -21.719 1 94.81 204 THR A CA 1
ATOM 1657 C C . THR A 1 204 ? -8.305 -28.391 -21.109 1 94.81 204 THR A C 1
ATOM 1659 O O . THR A 1 204 ? -9.328 -27.781 -20.828 1 94.81 204 THR A O 1
ATOM 1662 N N . ASP A 1 205 ? -8.188 -29.703 -20.969 1 94.94 205 ASP A N 1
ATOM 1663 C CA . ASP A 1 205 ? -9.273 -30.5 -20.391 1 94.94 205 ASP A CA 1
ATOM 1664 C C . ASP A 1 205 ? -8.734 -31.781 -19.75 1 94.94 205 ASP A C 1
ATOM 1666 O O . ASP A 1 205 ? -7.531 -32.062 -19.812 1 94.94 205 ASP A O 1
ATOM 1670 N N . LEU A 1 206 ? -9.648 -32.5 -19.188 1 96.75 206 LEU A N 1
ATOM 1671 C CA . LEU A 1 206 ? -9.25 -33.719 -18.469 1 96.75 206 LEU A CA 1
ATOM 1672 C C . LEU A 1 206 ? -9.828 -34.969 -19.141 1 96.75 206 LEU A C 1
ATOM 1674 O O . LEU A 1 206 ? -10.156 -35.938 -18.469 1 96.75 206 LEU A O 1
ATOM 1678 N N . ASN A 1 207 ? -9.992 -35 -20.422 1 93.81 207 ASN A N 1
ATOM 1679 C CA . ASN A 1 207 ? -10.648 -36.062 -21.141 1 93.81 207 ASN A CA 1
ATOM 1680 C C . ASN A 1 207 ? -9.695 -37.25 -21.375 1 93.81 207 ASN A C 1
ATOM 1682 O O . ASN A 1 207 ? -10.125 -38.406 -21.453 1 93.81 207 ASN A O 1
ATOM 1686 N N . ASN A 1 208 ? -8.414 -37.094 -21.641 1 91.88 208 ASN A N 1
ATOM 1687 C CA . ASN A 1 208 ? -7.434 -38.125 -21.969 1 91.88 208 ASN A CA 1
ATOM 1688 C C . ASN A 1 208 ? -6.285 -38.156 -20.969 1 91.88 208 ASN A C 1
ATOM 1690 O O . ASN A 1 208 ? -5.148 -37.812 -21.297 1 91.88 208 ASN A O 1
ATOM 1694 N N . ILE A 1 209 ? -6.527 -38.75 -19.828 1 97.06 209 ILE A N 1
ATOM 1695 C CA . ILE A 1 209 ? -5.504 -38.844 -18.781 1 97.06 209 ILE A CA 1
ATOM 1696 C C . ILE A 1 209 ? -4.691 -40.125 -18.938 1 97.06 209 ILE A C 1
ATOM 1698 O O . ILE A 1 209 ? -5.234 -41.219 -18.844 1 97.06 209 ILE A O 1
ATOM 1702 N N . PRO A 1 210 ? -3.422 -39.969 -19.109 1 96.94 210 PRO A N 1
ATOM 1703 C CA . PRO A 1 210 ? -2.586 -41.156 -19.25 1 96.94 210 PRO A CA 1
ATOM 1704 C C . PRO A 1 210 ? -2.561 -42.031 -18 1 96.94 210 PRO A C 1
ATOM 1706 O O . PRO A 1 210 ? -2.85 -41.531 -16.906 1 96.94 210 PRO A O 1
ATOM 1709 N N . ASP A 1 211 ? -2.152 -43.312 -18.188 1 96.06 211 ASP A N 1
ATOM 1710 C CA . ASP A 1 211 ? -2.029 -44.219 -17.062 1 96.06 211 ASP A CA 1
ATOM 1711 C C . ASP A 1 211 ? -1.039 -43.688 -16.031 1 96.06 211 ASP A C 1
ATOM 1713 O O . ASP A 1 211 ? 0.047 -43.219 -16.391 1 96.06 211 ASP A O 1
ATOM 1717 N N . GLY A 1 212 ? -1.474 -43.688 -14.773 1 96.19 212 GLY A N 1
ATOM 1718 C CA . GLY A 1 212 ? -0.598 -43.25 -13.688 1 96.19 212 GLY A CA 1
ATOM 1719 C C . GLY A 1 212 ? -0.684 -41.75 -13.414 1 96.19 212 GLY A C 1
ATOM 1720 O O . GLY A 1 212 ? -0.105 -41.281 -12.438 1 96.19 212 GLY A O 1
ATOM 1721 N N . PHE A 1 213 ? -1.317 -41.062 -14.289 1 98.31 213 PHE A N 1
ATOM 1722 C CA . PHE A 1 213 ? -1.475 -39.625 -14.102 1 98.31 213 PHE A CA 1
ATOM 1723 C C . PHE A 1 213 ? -2.83 -39.281 -13.484 1 98.31 213 PHE A C 1
ATOM 1725 O O . PHE A 1 213 ? -3.734 -40.125 -13.492 1 98.31 213 PHE A O 1
ATOM 1732 N N . VAL A 1 214 ? -2.887 -38.156 -12.867 1 97.88 214 VAL A N 1
ATOM 1733 C CA . VAL A 1 214 ? -4.117 -37.625 -12.281 1 97.88 214 VAL A CA 1
ATOM 1734 C C . VAL A 1 214 ? -4.414 -36.25 -12.844 1 97.88 214 VAL A C 1
ATOM 1736 O O . VAL A 1 214 ? -3.496 -35.469 -13.086 1 97.88 214 VAL A O 1
ATOM 1739 N N . GLY A 1 215 ? -5.66 -36 -13.18 1 97.69 215 GLY A N 1
ATOM 1740 C CA . GLY A 1 215 ? -6.145 -34.688 -13.492 1 97.69 215 GLY A CA 1
ATOM 1741 C C . GLY A 1 215 ? -6.848 -34 -12.328 1 97.69 215 GLY A C 1
ATOM 1742 O O . GLY A 1 215 ? -7.527 -34.688 -11.539 1 97.69 215 GLY A O 1
ATOM 1743 N N . ASP A 1 216 ? -6.668 -32.75 -12.18 1 97 216 ASP A N 1
ATOM 1744 C CA . ASP A 1 216 ? -7.344 -31.953 -11.148 1 97 216 ASP A CA 1
ATOM 1745 C C . ASP A 1 216 ? -7.77 -30.594 -11.688 1 97 216 ASP A C 1
ATOM 1747 O O . ASP A 1 216 ? -7.297 -30.156 -12.742 1 97 216 ASP A O 1
ATOM 1751 N N . THR A 1 217 ? -8.734 -30 -11.039 1 95.88 217 THR A N 1
ATOM 1752 C CA . THR A 1 217 ? -9.227 -28.688 -11.398 1 95.88 217 THR A CA 1
ATOM 1753 C C . THR A 1 217 ? -9.047 -27.703 -10.242 1 95.88 217 THR A C 1
ATOM 1755 O O . THR A 1 217 ? -9.516 -27.953 -9.133 1 95.88 217 THR A O 1
ATOM 1758 N N . VAL A 1 218 ? -8.297 -26.672 -10.484 1 94.69 218 VAL A N 1
ATOM 1759 C CA . VAL A 1 218 ? -8.25 -25.547 -9.562 1 94.69 218 VAL A CA 1
ATOM 1760 C C . VAL A 1 218 ? -9.422 -24.609 -9.82 1 94.69 218 VAL A C 1
ATOM 1762 O O . VAL A 1 218 ? -9.562 -24.062 -10.914 1 94.69 218 VAL A O 1
ATOM 1765 N N . PRO A 1 219 ? -10.219 -24.453 -8.891 1 92.06 219 PRO A N 1
ATOM 1766 C CA . PRO A 1 219 ? -11.375 -23.578 -9.125 1 92.06 219 PRO A CA 1
ATOM 1767 C C . PRO A 1 219 ? -10.992 -22.109 -9.148 1 92.06 219 PRO A C 1
ATOM 1769 O O . PRO A 1 219 ? -9.969 -21.719 -8.586 1 92.06 219 PRO A O 1
ATOM 1772 N N . ALA A 1 220 ? -11.766 -21.375 -9.945 1 91.88 220 ALA A N 1
ATOM 1773 C CA . ALA A 1 220 ? -11.617 -19.922 -9.828 1 91.88 220 ALA A CA 1
ATOM 1774 C C . ALA A 1 220 ? -11.688 -19.469 -8.375 1 91.88 220 ALA A C 1
ATOM 1776 O O . ALA A 1 220 ? -12.602 -19.859 -7.645 1 91.88 220 ALA A O 1
ATOM 1777 N N . SER A 1 221 ? -10.672 -18.734 -7.941 1 90.06 221 SER A N 1
ATOM 1778 C CA . SER A 1 221 ? -10.578 -18.422 -6.52 1 90.06 221 SER A CA 1
ATOM 1779 C C . SER A 1 221 ? -9.906 -17.062 -6.301 1 90.06 221 SER A C 1
ATOM 1781 O O . SER A 1 221 ? -9 -16.688 -7.051 1 90.06 221 SER A O 1
ATOM 1783 N N . MET A 1 222 ? -10.438 -16.344 -5.316 1 88.88 222 MET A N 1
ATOM 1784 C CA . MET A 1 222 ? -9.664 -15.227 -4.781 1 88.88 222 MET A CA 1
ATOM 1785 C C . MET A 1 222 ? -8.477 -15.727 -3.969 1 88.88 222 MET A C 1
ATOM 1787 O O . MET A 1 222 ? -8.641 -16.531 -3.051 1 88.88 222 MET A O 1
ATOM 1791 N N . CYS A 1 223 ? -7.289 -15.234 -4.375 1 90.69 223 CYS A N 1
ATOM 1792 C CA . CYS A 1 223 ? -6.078 -15.734 -3.73 1 90.69 223 CYS A CA 1
ATOM 1793 C C . CYS A 1 223 ? -5.207 -14.586 -3.234 1 90.69 223 CYS A C 1
ATOM 1795 O O . CYS A 1 223 ? -5.371 -13.445 -3.672 1 90.69 223 CYS A O 1
ATOM 1797 N N . VAL A 1 224 ? -4.398 -14.867 -2.256 1 89.62 224 VAL A N 1
ATOM 1798 C CA . VAL A 1 224 ? -3.193 -14.07 -2.057 1 89.62 224 VAL A CA 1
ATOM 1799 C C . VAL A 1 224 ? -2.023 -14.711 -2.799 1 89.62 224 VAL A C 1
ATOM 1801 O O . VAL A 1 224 ? -1.919 -15.938 -2.869 1 89.62 224 VAL A O 1
ATOM 1804 N N . SER A 1 225 ? -1.218 -13.891 -3.312 1 92.56 225 SER A N 1
ATOM 1805 C CA . SER A 1 225 ? -0.074 -14.398 -4.059 1 92.56 225 SER A CA 1
ATOM 1806 C C . SER A 1 225 ? 1.234 -13.82 -3.533 1 92.56 225 SER A C 1
ATOM 1808 O O . SER A 1 225 ? 1.252 -12.719 -2.977 1 92.56 225 SER A O 1
ATOM 1810 N N . PHE A 1 226 ? 2.277 -14.578 -3.582 1 93.12 226 PHE A N 1
ATOM 1811 C CA . PHE A 1 226 ? 3.65 -14.211 -3.26 1 93.12 226 PHE A CA 1
ATOM 1812 C C . PHE A 1 226 ? 4.574 -14.477 -4.441 1 93.12 226 PHE A C 1
ATOM 1814 O O . PHE A 1 226 ? 4.406 -15.461 -5.16 1 93.12 226 PHE A O 1
ATOM 1821 N N . ARG A 1 227 ? 5.574 -13.672 -4.629 1 94.12 227 ARG A N 1
ATOM 1822 C CA . ARG A 1 227 ? 6.555 -13.812 -5.699 1 94.12 227 ARG A CA 1
ATOM 1823 C C . ARG A 1 227 ? 7.941 -14.102 -5.137 1 94.12 227 ARG A C 1
ATOM 1825 O O . ARG A 1 227 ? 8.383 -13.438 -4.199 1 94.12 227 ARG A O 1
ATOM 1832 N N . TYR A 1 228 ? 8.57 -15.039 -5.676 1 93.69 228 TYR A N 1
ATOM 1833 C CA . TYR A 1 228 ? 9.891 -15.492 -5.242 1 93.69 228 TYR A CA 1
ATOM 1834 C C . TYR A 1 228 ? 10.898 -15.383 -6.375 1 93.69 228 TYR A C 1
ATOM 1836 O O . TYR A 1 228 ? 10.648 -15.859 -7.488 1 93.69 228 TYR A O 1
ATOM 1844 N N . VAL A 1 229 ? 12.023 -14.742 -6.148 1 93.12 229 VAL A N 1
ATOM 1845 C CA . VAL A 1 229 ? 13.156 -14.688 -7.059 1 93.12 229 VAL A CA 1
ATOM 1846 C C . VAL A 1 229 ? 14.375 -15.352 -6.41 1 93.12 229 VAL A C 1
ATOM 1848 O O . VAL A 1 229 ? 14.828 -14.914 -5.348 1 93.12 229 VAL A O 1
ATOM 1851 N N . GLY A 1 230 ? 14.859 -16.328 -7.023 1 91.5 230 GLY A N 1
ATOM 1852 C CA . GLY A 1 230 ? 16 -17.062 -6.484 1 91.5 230 GLY A CA 1
ATOM 1853 C C . GLY A 1 230 ? 17.188 -17.094 -7.422 1 91.5 230 GLY A C 1
ATOM 1854 O O . GLY A 1 230 ? 17.016 -17.109 -8.648 1 91.5 230 GLY A O 1
ATOM 1855 N N . ASN A 1 231 ? 18.375 -17.031 -6.801 1 88.94 231 ASN A N 1
ATOM 1856 C CA . ASN A 1 231 ? 19.609 -17.188 -7.57 1 88.94 231 ASN A CA 1
ATOM 1857 C C . ASN A 1 231 ? 20.016 -18.641 -7.691 1 88.94 231 ASN A C 1
ATOM 1859 O O . ASN A 1 231 ? 21.062 -19.047 -7.191 1 88.94 231 ASN A O 1
ATOM 1863 N N . HIS A 1 232 ? 19.203 -19.406 -8.227 1 85.94 232 HIS A N 1
ATOM 1864 C CA . HIS A 1 232 ? 19.391 -20.844 -8.469 1 85.94 232 HIS A CA 1
ATOM 1865 C C . HIS A 1 232 ? 18.469 -21.328 -9.586 1 85.94 232 HIS A C 1
ATOM 1867 O O . HIS A 1 232 ? 17.5 -20.656 -9.938 1 85.94 232 HIS A O 1
ATOM 1873 N N . HIS A 1 233 ? 18.953 -22.422 -10.102 1 84.12 233 HIS A N 1
ATOM 1874 C CA . HIS A 1 233 ? 18.016 -23.094 -11 1 84.12 233 HIS A CA 1
ATOM 1875 C C . HIS A 1 233 ? 16.859 -23.703 -10.227 1 84.12 233 HIS A C 1
ATOM 1877 O O . HIS A 1 233 ? 17 -24.078 -9.062 1 84.12 233 HIS A O 1
ATOM 1883 N N . TYR A 1 234 ? 15.711 -23.781 -10.82 1 78 234 TYR A N 1
ATOM 1884 C CA . TYR A 1 234 ? 14.516 -24.281 -10.148 1 78 234 TYR A CA 1
ATOM 1885 C C . TYR A 1 234 ? 14.734 -25.688 -9.602 1 78 234 TYR A C 1
ATOM 1887 O O . TYR A 1 234 ? 14.172 -26.047 -8.57 1 78 234 TYR A O 1
ATOM 1895 N N . GLU A 1 235 ? 15.672 -26.344 -10.18 1 78.75 235 GLU A N 1
ATOM 1896 C CA . GLU A 1 235 ? 15.969 -27.719 -9.789 1 78.75 235 GLU A CA 1
ATOM 1897 C C . GLU A 1 235 ? 16.812 -27.766 -8.523 1 78.75 235 GLU A C 1
ATOM 1899 O O . GLU A 1 235 ? 16.938 -28.828 -7.895 1 78.75 235 GLU A O 1
ATOM 1904 N N . GLU A 1 236 ? 17.219 -26.703 -8.219 1 78.94 236 GLU A N 1
ATOM 1905 C CA . GLU A 1 236 ? 18.234 -26.703 -7.168 1 78.94 236 GLU A CA 1
ATOM 1906 C C . GLU A 1 236 ? 17.641 -26.219 -5.844 1 78.94 236 GLU A C 1
ATOM 1908 O O . GLU A 1 236 ? 18.391 -25.969 -4.891 1 78.94 236 GLU A O 1
ATOM 1913 N N . ILE A 1 237 ? 16.359 -26.062 -5.84 1 79.44 237 ILE A N 1
ATOM 1914 C CA . ILE A 1 237 ? 15.852 -25.672 -4.535 1 79.44 237 ILE A CA 1
ATOM 1915 C C . ILE A 1 237 ? 16.016 -26.812 -3.539 1 79.44 237 ILE A C 1
ATOM 1917 O O . ILE A 1 237 ? 15.469 -27.906 -3.729 1 79.44 237 ILE A O 1
ATOM 1921 N N . ASN A 1 238 ? 16.891 -26.641 -2.561 1 81.31 238 ASN A N 1
ATOM 1922 C CA . ASN A 1 238 ? 17.125 -27.672 -1.554 1 81.31 238 ASN A CA 1
ATOM 1923 C C . ASN A 1 238 ? 16.188 -27.5 -0.359 1 81.31 238 ASN A C 1
ATOM 1925 O O . ASN A 1 238 ? 15.359 -26.594 -0.33 1 81.31 238 ASN A O 1
ATOM 1929 N N . GLN A 1 239 ? 16.359 -28.406 0.54 1 84.38 239 GLN A N 1
ATOM 1930 C CA . GLN A 1 239 ? 15.469 -28.453 1.696 1 84.38 239 GLN A CA 1
ATOM 1931 C C . GLN A 1 239 ? 15.539 -27.156 2.502 1 84.38 239 GLN A C 1
ATOM 1933 O O . GLN A 1 239 ? 14.516 -26.609 2.92 1 84.38 239 GLN A O 1
ATOM 1938 N N . LEU A 1 240 ? 16.672 -26.75 2.699 1 82.81 240 LEU A N 1
ATOM 1939 C CA . LEU A 1 240 ? 16.875 -25.547 3.5 1 82.81 240 LEU A CA 1
ATOM 1940 C C . LEU A 1 240 ? 16.141 -24.359 2.883 1 82.81 240 LEU A C 1
ATOM 1942 O O . LEU A 1 240 ? 15.43 -23.641 3.578 1 82.81 240 LEU A O 1
ATOM 1946 N N . ARG A 1 241 ? 16.297 -24.156 1.645 1 84.38 241 ARG A N 1
ATOM 1947 C CA . ARG A 1 241 ? 15.664 -23.047 0.942 1 84.38 241 ARG A CA 1
ATOM 1948 C C . ARG A 1 241 ? 14.148 -23.203 0.927 1 84.38 241 ARG A C 1
ATOM 1950 O O . ARG A 1 241 ? 13.422 -22.219 1.099 1 84.38 241 ARG A O 1
ATOM 1957 N N . ALA A 1 242 ? 13.75 -24.391 0.771 1 87.25 242 ALA A N 1
ATOM 1958 C CA . ALA A 1 242 ? 12.312 -24.641 0.772 1 87.25 242 ALA A CA 1
ATOM 1959 C C . ALA A 1 242 ? 11.695 -24.312 2.129 1 87.25 242 ALA A C 1
ATOM 1961 O O . ALA A 1 242 ? 10.672 -23.641 2.205 1 87.25 242 ALA A O 1
ATOM 1962 N N . GLU A 1 243 ? 12.336 -24.75 3.121 1 88.31 243 GLU A N 1
ATOM 1963 C CA . GLU A 1 243 ? 11.867 -24.469 4.473 1 88.31 243 GLU A CA 1
ATOM 1964 C C . GLU A 1 243 ? 11.82 -22.953 4.73 1 88.31 243 GLU A C 1
ATOM 1966 O O . GLU A 1 243 ? 10.844 -22.453 5.281 1 88.31 243 GLU A O 1
ATOM 1971 N N . ALA A 1 244 ? 12.852 -22.328 4.332 1 87.69 244 ALA A N 1
ATOM 1972 C CA . ALA A 1 244 ? 12.922 -20.875 4.527 1 87.69 244 ALA A CA 1
ATOM 1973 C C . ALA A 1 244 ? 11.82 -20.172 3.746 1 87.69 244 ALA A C 1
ATOM 1975 O O . ALA A 1 244 ? 11.242 -19.188 4.23 1 87.69 244 ALA A O 1
ATOM 1976 N N . LEU A 1 245 ? 11.617 -20.625 2.609 1 88.12 245 LEU A N 1
ATOM 1977 C CA . LEU A 1 245 ? 10.578 -20.047 1.766 1 88.12 245 LEU A CA 1
ATOM 1978 C C . LEU A 1 245 ? 9.211 -20.188 2.41 1 88.12 245 LEU A C 1
ATOM 1980 O O . LEU A 1 245 ? 8.469 -19.203 2.537 1 88.12 245 LEU A O 1
ATOM 1984 N N . TYR A 1 246 ? 8.867 -21.328 2.883 1 86.81 246 TYR A N 1
ATOM 1985 C CA . TYR A 1 246 ? 7.57 -21.578 3.502 1 86.81 246 TYR A CA 1
ATOM 1986 C C . TYR A 1 246 ? 7.414 -20.75 4.773 1 86.81 246 TYR A C 1
ATOM 1988 O O . TYR A 1 246 ? 6.344 -20.203 5.035 1 86.81 246 TYR A O 1
ATOM 1996 N N . ALA A 1 247 ? 8.438 -20.703 5.457 1 86.69 247 ALA A N 1
ATOM 1997 C CA . ALA A 1 247 ? 8.414 -19.891 6.676 1 86.69 247 ALA A CA 1
ATOM 1998 C C . ALA A 1 247 ? 8.172 -18.422 6.359 1 86.69 247 ALA A C 1
ATOM 2000 O O . ALA A 1 247 ? 7.43 -17.734 7.07 1 86.69 247 ALA A O 1
ATOM 2001 N N . ALA A 1 248 ? 8.82 -17.984 5.355 1 87.81 248 ALA A N 1
ATOM 2002 C CA . ALA A 1 248 ? 8.664 -16.594 4.957 1 87.81 248 ALA A CA 1
ATOM 2003 C C . ALA A 1 248 ? 7.23 -16.312 4.508 1 87.81 248 ALA A C 1
ATOM 2005 O O . ALA A 1 248 ? 6.652 -15.281 4.871 1 87.81 248 ALA A O 1
ATOM 2006 N N . ILE A 1 249 ? 6.676 -17.172 3.768 1 85.81 249 ILE A N 1
ATOM 2007 C CA . ILE A 1 249 ? 5.305 -17.016 3.291 1 85.81 249 ILE A CA 1
ATOM 2008 C C . ILE A 1 249 ? 4.348 -16.969 4.48 1 85.81 249 ILE A C 1
ATOM 2010 O O . ILE A 1 249 ? 3.48 -16.094 4.555 1 85.81 249 ILE A O 1
ATOM 2014 N N . ASP A 1 250 ? 4.555 -17.844 5.383 1 83.44 250 ASP A N 1
ATOM 2015 C CA . ASP A 1 250 ? 3.723 -17.891 6.582 1 83.44 250 ASP A CA 1
ATOM 2016 C C . ASP A 1 250 ? 3.82 -16.578 7.363 1 83.44 250 ASP A C 1
ATOM 2018 O O . ASP A 1 250 ? 2.807 -16.047 7.805 1 83.44 250 ASP A O 1
ATOM 2022 N N . ARG A 1 251 ? 4.969 -16.172 7.555 1 83.69 251 ARG A N 1
ATOM 2023 C CA . ARG A 1 251 ? 5.211 -14.938 8.297 1 83.69 251 ARG A CA 1
ATOM 2024 C C . ARG A 1 251 ? 4.535 -13.75 7.621 1 83.69 251 ARG A C 1
ATOM 2026 O O . ARG A 1 251 ? 3.84 -12.977 8.273 1 83.69 251 ARG A O 1
ATOM 2033 N N . LEU A 1 252 ? 4.77 -13.609 6.383 1 81.44 252 LEU A N 1
ATOM 2034 C CA . LEU A 1 252 ? 4.211 -12.484 5.637 1 81.44 252 LEU A CA 1
ATOM 2035 C C . LEU A 1 252 ? 2.686 -12.547 5.625 1 81.44 252 LEU A C 1
ATOM 2037 O O . LEU A 1 252 ? 2.018 -11.516 5.695 1 81.44 252 LEU A O 1
ATOM 2041 N N . ALA A 1 253 ? 2.166 -13.727 5.598 1 77.44 253 ALA A N 1
ATOM 2042 C CA . ALA A 1 253 ? 0.717 -13.906 5.652 1 77.44 253 ALA A CA 1
ATOM 2043 C C . ALA A 1 253 ? 0.165 -13.508 7.016 1 77.44 253 ALA A C 1
ATOM 2045 O O . ALA A 1 253 ? -0.875 -12.852 7.105 1 77.44 253 ALA A O 1
ATOM 2046 N N . LYS A 1 254 ? 0.782 -13.906 8.039 1 74.69 254 LYS A N 1
ATOM 2047 C CA . LYS A 1 254 ? 0.349 -13.609 9.398 1 74.69 254 LYS A CA 1
ATOM 2048 C C . LYS A 1 254 ? 0.337 -12.102 9.656 1 74.69 254 LYS A C 1
ATOM 2050 O O . LYS A 1 254 ? -0.523 -11.602 10.375 1 74.69 254 LYS A O 1
ATOM 2055 N N . GLU A 1 255 ? 1.319 -11.516 9.094 1 74.25 255 GLU A N 1
ATOM 2056 C CA . GLU A 1 255 ? 1.378 -10.062 9.25 1 74.25 255 GLU A CA 1
ATOM 2057 C C . GLU A 1 255 ? 0.145 -9.398 8.648 1 74.25 255 GLU A C 1
ATOM 2059 O O . GLU A 1 255 ? -0.195 -8.266 9.008 1 74.25 255 GLU A O 1
ATOM 2064 N N . HIS A 1 256 ? -0.357 -10.109 7.875 1 66.19 256 HIS A N 1
ATOM 2065 C CA . HIS A 1 256 ? -1.553 -9.57 7.238 1 66.19 256 HIS A CA 1
ATOM 2066 C C . HIS A 1 256 ? -2.809 -10.273 7.734 1 66.19 256 HIS A C 1
ATOM 2068 O O . HIS A 1 256 ? -3.844 -10.258 7.062 1 66.19 256 HIS A O 1
ATOM 2074 N N . ASN A 1 257 ? -2.502 -11.008 8.898 1 60.03 257 ASN A N 1
ATOM 2075 C CA . ASN A 1 257 ? -3.621 -11.688 9.547 1 60.03 257 ASN A CA 1
ATOM 2076 C C . ASN A 1 257 ? -4.73 -10.703 9.914 1 60.03 257 ASN A C 1
ATOM 2078 O O . ASN A 1 257 ? -4.457 -9.578 10.32 1 60.03 257 ASN A O 1
ATOM 2082 N N . GLY A 1 258 ? -6.02 -10.898 9.328 1 57.59 258 GLY A N 1
ATOM 2083 C CA . GLY A 1 258 ? -7.18 -10.039 9.492 1 57.59 258 GLY A CA 1
ATOM 2084 C C . GLY A 1 258 ? -7.656 -9.43 8.188 1 57.59 258 GLY A C 1
ATOM 2085 O O . GLY A 1 258 ? -8.844 -9.164 8.016 1 57.59 258 GLY A O 1
ATOM 2086 N N . LYS A 1 259 ? -6.48 -9.328 7.473 1 61.41 259 LYS A N 1
ATOM 2087 C CA . LYS A 1 259 ? -6.852 -8.867 6.137 1 61.41 259 LYS A CA 1
ATOM 2088 C C . LYS A 1 259 ? -7.359 -10.023 5.277 1 61.41 259 LYS A C 1
ATOM 2090 O O . LYS A 1 259 ? -8.328 -9.867 4.531 1 61.41 259 LYS A O 1
ATOM 2095 N N . PHE A 1 260 ? -6.602 -11.094 5.535 1 64.19 260 PHE A N 1
ATOM 2096 C CA . PHE A 1 260 ? -6.867 -12.266 4.707 1 64.19 260 PHE A CA 1
ATOM 2097 C C . PHE A 1 260 ? -7.012 -13.516 5.562 1 64.19 260 PHE A C 1
ATOM 2099 O O . PHE A 1 260 ? -6.23 -13.734 6.492 1 64.19 260 PHE A O 1
ATOM 2106 N N . ASP A 1 261 ? -8.211 -14.125 5.52 1 65.75 261 ASP A N 1
ATOM 2107 C CA . ASP A 1 261 ? -8.312 -15.445 6.121 1 65.75 261 ASP A CA 1
ATOM 2108 C C . ASP A 1 261 ? -7.957 -16.531 5.113 1 65.75 261 ASP A C 1
ATOM 2110 O O . ASP A 1 261 ? -8.719 -16.797 4.18 1 65.75 261 ASP A O 1
ATOM 2114 N N . LEU A 1 262 ? -6.684 -16.891 5.375 1 63.41 262 LEU A N 1
ATOM 2115 C CA . LEU A 1 262 ? -6.305 -18 4.496 1 63.41 262 LEU A CA 1
ATOM 2116 C C . LEU A 1 262 ? -7.223 -19.188 4.703 1 63.41 262 LEU A C 1
ATOM 2118 O O . LEU A 1 262 ? -7.574 -19.516 5.84 1 63.41 262 LEU A O 1
ATOM 2122 N N . LEU A 1 263 ? -7.895 -19.594 3.758 1 60.03 263 LEU A N 1
ATOM 2123 C CA . LEU A 1 263 ? -8.75 -20.766 3.836 1 60.03 263 LEU A CA 1
ATOM 2124 C C . LEU A 1 263 ? -7.918 -22.031 4.039 1 60.03 263 LEU A C 1
ATOM 2126 O O . LEU A 1 263 ? -7.262 -22.5 3.107 1 60.03 263 LEU A O 1
ATOM 2130 N N . ASP A 1 264 ? -7.629 -22.266 5.441 1 55.66 264 ASP A N 1
ATOM 2131 C CA . ASP A 1 264 ? -6.922 -23.469 5.832 1 55.66 264 ASP A CA 1
ATOM 2132 C C . ASP A 1 264 ? -7.641 -24.719 5.316 1 55.66 264 ASP A C 1
ATOM 2134 O O . ASP A 1 264 ? -8.852 -24.875 5.516 1 55.66 264 ASP A O 1
ATOM 2138 N N . GLY A 1 265 ? -7.098 -25.344 4.285 1 60.06 265 GLY A N 1
ATOM 2139 C CA . GLY A 1 265 ? -7.664 -26.641 3.99 1 60.06 265 GLY A CA 1
ATOM 2140 C C . GLY A 1 265 ? -8.102 -26.797 2.547 1 60.06 265 GLY A C 1
ATOM 2141 O O . GLY A 1 265 ? -8.5 -27.875 2.121 1 60.06 265 GLY A O 1
ATOM 2142 N N . ASP A 1 266 ? -7.926 -25.734 1.887 1 77.69 266 ASP A N 1
ATOM 2143 C CA . ASP A 1 266 ? -8.383 -25.953 0.519 1 77.69 266 ASP A CA 1
ATOM 2144 C C . ASP A 1 266 ? -7.211 -26.297 -0.399 1 77.69 266 ASP A C 1
ATOM 2146 O O . ASP A 1 266 ? -6.816 -27.469 -0.501 1 77.69 266 ASP A O 1
ATOM 2150 N N . PHE A 1 267 ? -6.609 -25.516 -0.884 1 90.44 267 PHE A N 1
ATOM 2151 C CA . PHE A 1 267 ? -5.488 -25.766 -1.78 1 90.44 267 PHE A CA 1
ATOM 2152 C C . PHE A 1 267 ? -4.547 -24.578 -1.82 1 90.44 267 PHE A C 1
ATOM 2154 O O . PHE A 1 267 ? -4.914 -23.469 -1.407 1 90.44 267 PHE A O 1
ATOM 2161 N N . PHE A 1 268 ? -3.348 -24.844 -2.092 1 92.19 268 PHE A N 1
ATOM 2162 C CA . PHE A 1 268 ? -2.445 -23.812 -2.602 1 92.19 268 PHE A CA 1
ATOM 2163 C C . PHE A 1 268 ? -1.598 -24.359 -3.744 1 92.19 268 PHE A C 1
ATOM 2165 O O . PHE A 1 268 ? -1.493 -25.578 -3.922 1 92.19 268 PHE A O 1
ATOM 2172 N N . PHE A 1 269 ? -1.024 -23.438 -4.527 1 95 269 PHE A N 1
ATOM 2173 C CA . PHE A 1 269 ? -0.177 -23.953 -5.598 1 95 269 PHE A CA 1
ATOM 2174 C C . PHE A 1 269 ? 0.957 -22.984 -5.906 1 95 269 PHE A C 1
ATOM 2176 O O . PHE A 1 269 ? 0.879 -21.797 -5.559 1 95 269 PHE A O 1
ATOM 2183 N N . GLU A 1 270 ? 1.993 -23.547 -6.441 1 95 270 GLU A N 1
ATOM 2184 C CA . GLU A 1 270 ? 3.139 -22.797 -6.949 1 95 270 GLU A CA 1
ATOM 2185 C C . GLU A 1 270 ? 3.184 -22.828 -8.477 1 95 270 GLU A C 1
ATOM 2187 O O . GLU A 1 270 ? 2.836 -23.844 -9.094 1 95 270 GLU A O 1
ATOM 2192 N N . LYS A 1 271 ? 3.545 -21.797 -9.047 1 96.25 271 LYS A N 1
ATOM 2193 C CA . LYS A 1 271 ? 3.73 -21.625 -10.492 1 96.25 271 LYS A CA 1
ATOM 2194 C C . LYS A 1 271 ? 5.164 -21.219 -10.812 1 96.25 271 LYS A C 1
ATOM 2196 O O . LYS A 1 271 ? 5.668 -20.219 -10.289 1 96.25 271 LYS A O 1
ATOM 2201 N N . VAL A 1 272 ? 5.809 -22.016 -11.594 1 94.62 272 VAL A N 1
ATOM 2202 C CA . VAL A 1 272 ? 7.188 -21.75 -11.984 1 94.62 272 VAL A CA 1
ATOM 2203 C C . VAL A 1 272 ? 7.277 -21.594 -13.5 1 94.62 272 VAL A C 1
ATOM 2205 O O . VAL A 1 272 ? 6.891 -22.484 -14.25 1 94.62 272 VAL A O 1
ATOM 2208 N N . ASP A 1 273 ? 7.773 -20.484 -13.93 1 90.62 273 ASP A N 1
ATOM 2209 C CA . ASP A 1 273 ? 8.008 -20.234 -15.352 1 90.62 273 ASP A CA 1
ATOM 2210 C C . ASP A 1 273 ? 9.461 -20.531 -15.719 1 90.62 273 ASP A C 1
ATOM 2212 O O . ASP A 1 273 ? 10.352 -19.703 -15.461 1 90.62 273 ASP A O 1
ATOM 2216 N N . LEU A 1 274 ? 9.648 -21.578 -16.344 1 89.19 274 LEU A N 1
ATOM 2217 C CA . LEU A 1 274 ? 11.008 -22 -16.656 1 89.19 274 LEU A CA 1
ATOM 2218 C C . LEU A 1 274 ? 11.602 -21.141 -17.766 1 89.19 274 LEU A C 1
ATOM 2220 O O . LEU A 1 274 ? 12.828 -21.078 -17.906 1 89.19 274 LEU A O 1
ATOM 2224 N N . ASP A 1 275 ? 10.711 -20.531 -18.562 1 87.25 275 ASP A N 1
ATOM 2225 C CA . ASP A 1 275 ? 11.203 -19.625 -19.578 1 87.25 275 ASP A CA 1
ATOM 2226 C C . ASP A 1 275 ? 11.75 -18.328 -18.969 1 87.25 275 ASP A C 1
ATOM 2228 O O . ASP A 1 275 ? 12.539 -17.625 -19.594 1 87.25 275 ASP A O 1
ATOM 2232 N N . ALA A 1 276 ? 11.281 -18.094 -17.812 1 85.44 276 ALA A N 1
ATOM 2233 C CA . ALA A 1 276 ? 11.695 -16.859 -17.156 1 85.44 276 ALA A CA 1
ATOM 2234 C C . ALA A 1 276 ? 13.109 -17 -16.578 1 85.44 276 ALA A C 1
ATOM 2236 O O . ALA A 1 276 ? 13.742 -16 -16.234 1 85.44 276 ALA A O 1
ATOM 2237 N N . TYR A 1 277 ? 13.555 -18.234 -16.453 1 85 277 TYR A N 1
ATOM 2238 C CA . TYR A 1 277 ? 14.922 -18.453 -15.984 1 85 277 TYR A CA 1
ATOM 2239 C C . TYR A 1 277 ? 15.938 -17.922 -17 1 85 277 TYR A C 1
ATOM 2241 O O . TYR A 1 277 ? 15.914 -18.312 -18.156 1 85 277 TYR A O 1
ATOM 2249 N N . ASP A 1 278 ? 16.719 -17.062 -16.609 1 79.62 278 ASP A N 1
ATOM 2250 C CA . ASP A 1 278 ? 17.641 -16.406 -17.547 1 79.62 278 ASP A CA 1
ATOM 2251 C C . ASP A 1 278 ? 19.047 -16.953 -17.391 1 79.62 278 ASP A C 1
ATOM 2253 O O . ASP A 1 278 ? 20.016 -16.312 -17.812 1 79.62 278 ASP A O 1
ATOM 2257 N N . GLY A 1 279 ? 19.203 -18.062 -16.797 1 82.12 279 GLY A N 1
ATOM 2258 C CA . GLY A 1 279 ? 20.516 -18.656 -16.562 1 82.12 279 GLY A CA 1
ATOM 2259 C C . GLY A 1 279 ? 21.047 -18.391 -15.172 1 82.12 279 GLY A C 1
ATOM 2260 O O . GLY A 1 279 ? 21.984 -19.047 -14.727 1 82.12 279 GLY A O 1
ATOM 2261 N N . GLU A 1 280 ? 20.422 -17.484 -14.516 1 85.38 280 GLU A N 1
ATOM 2262 C CA . GLU A 1 280 ? 20.938 -17.109 -13.203 1 85.38 280 GLU A CA 1
ATOM 2263 C C . GLU A 1 280 ? 19.828 -17.062 -12.164 1 85.38 280 GLU A C 1
ATOM 2265 O O . GLU A 1 280 ? 20 -17.516 -11.031 1 85.38 280 GLU A O 1
ATOM 2270 N N . TYR A 1 281 ? 18.719 -16.562 -12.578 1 89.62 281 TYR A N 1
ATOM 2271 C CA . TYR A 1 281 ? 17.656 -16.344 -11.602 1 89.62 281 TYR A CA 1
ATOM 2272 C C . TYR A 1 281 ? 16.391 -17.094 -11.992 1 89.62 281 TYR A C 1
ATOM 2274 O O . TYR A 1 281 ? 16.031 -17.172 -13.172 1 89.62 281 TYR A O 1
ATOM 2282 N N . CYS A 1 282 ? 15.758 -17.656 -11 1 90.56 282 CYS A N 1
ATOM 2283 C CA . CYS A 1 282 ? 14.461 -18.281 -11.219 1 90.56 282 CYS A CA 1
ATOM 2284 C C . CYS A 1 282 ? 13.336 -17.422 -10.648 1 90.56 282 CYS A C 1
ATOM 2286 O O . CYS A 1 282 ? 13.57 -16.594 -9.773 1 90.56 282 CYS A O 1
ATOM 2288 N N . GLN A 1 283 ? 12.164 -17.562 -11.18 1 92.62 283 GLN A N 1
ATOM 2289 C CA . GLN A 1 283 ? 10.961 -16.844 -10.773 1 92.62 283 GLN A CA 1
ATOM 2290 C C . GLN A 1 283 ? 9.836 -17.812 -10.43 1 92.62 283 GLN A C 1
ATOM 2292 O O . GLN A 1 283 ? 9.516 -18.703 -11.219 1 92.62 283 GLN A O 1
ATOM 2297 N N . MET A 1 284 ? 9.289 -17.656 -9.258 1 93.94 284 MET A N 1
ATOM 2298 C CA . MET A 1 284 ? 8.188 -18.5 -8.797 1 93.94 284 MET A CA 1
ATOM 2299 C C . MET A 1 284 ? 7.086 -17.656 -8.164 1 93.94 284 MET A C 1
ATOM 2301 O O . MET A 1 284 ? 7.363 -16.625 -7.547 1 93.94 284 MET A O 1
ATOM 2305 N N . GLU A 1 285 ? 5.855 -18.094 -8.312 1 94.88 285 GLU A N 1
ATOM 2306 C CA . GLU A 1 285 ? 4.703 -17.484 -7.652 1 94.88 285 GLU A CA 1
ATOM 2307 C C . GLU A 1 285 ? 3.965 -18.5 -6.793 1 94.88 285 GLU A C 1
ATOM 2309 O O . GLU A 1 285 ? 3.869 -19.688 -7.16 1 94.88 285 GLU A O 1
ATOM 2314 N N . TRP A 1 286 ? 3.549 -18.078 -5.707 1 93.38 286 TRP A N 1
ATOM 2315 C CA . TRP A 1 286 ? 2.752 -18.891 -4.793 1 93.38 286 TRP A CA 1
ATOM 2316 C C . TRP A 1 286 ? 1.356 -18.297 -4.617 1 93.38 286 TRP A C 1
ATOM 2318 O O . TRP A 1 286 ? 1.203 -17.094 -4.441 1 93.38 286 TRP A O 1
ATOM 2328 N N . PHE A 1 287 ? 0.32 -19.156 -4.707 1 93.56 287 PHE A N 1
ATOM 2329 C CA . PHE A 1 287 ? -1.064 -18.719 -4.594 1 93.56 287 PHE A CA 1
ATOM 2330 C C . PHE A 1 287 ? -1.8 -19.5 -3.518 1 93.56 287 PHE A C 1
ATOM 2332 O O . PHE A 1 287 ? -1.731 -20.734 -3.486 1 93.56 287 PHE A O 1
ATOM 2339 N N . ALA A 1 288 ? -2.506 -18.844 -2.672 1 90.75 288 ALA A N 1
ATOM 2340 C CA . ALA A 1 288 ? -3.363 -19.469 -1.664 1 90.75 288 ALA A CA 1
ATOM 2341 C C . ALA A 1 288 ? -4.742 -18.812 -1.64 1 90.75 288 ALA A C 1
ATOM 2343 O O . ALA A 1 288 ? -4.852 -17.578 -1.561 1 90.75 288 ALA A O 1
ATOM 2344 N N . PRO A 1 289 ? -5.711 -19.625 -1.718 1 88.94 289 PRO A N 1
ATOM 2345 C CA . PRO A 1 289 ? -7.059 -19.062 -1.681 1 88.94 289 PRO A CA 1
ATOM 2346 C C . PRO A 1 289 ? -7.387 -18.406 -0.339 1 88.94 289 PRO A C 1
ATOM 2348 O O . PRO A 1 289 ? -6.934 -18.875 0.708 1 88.94 289 PRO A O 1
ATOM 2351 N N . ILE A 1 290 ? -8.148 -17.391 -0.434 1 84.56 290 ILE A N 1
ATOM 2352 C CA . ILE A 1 290 ? -8.562 -16.688 0.77 1 84.56 290 ILE A CA 1
ATOM 2353 C C . ILE A 1 290 ? -10.078 -16.5 0.76 1 84.56 290 ILE A C 1
ATOM 2355 O O . ILE A 1 290 ? -10.711 -16.594 -0.291 1 84.56 290 ILE A O 1
ATOM 2359 N N . ARG A 1 291 ? -10.578 -16.547 2.006 1 72.06 291 ARG A N 1
ATOM 2360 C CA . ARG A 1 291 ? -11.938 -16.047 2.188 1 72.06 291 ARG A CA 1
ATOM 2361 C C . ARG A 1 291 ? -11.922 -14.609 2.707 1 72.06 291 ARG A C 1
ATOM 2363 O O . ARG A 1 291 ? -11.195 -14.297 3.654 1 72.06 291 ARG A O 1
ATOM 2370 N N . VAL A 1 292 ? -12.32 -13.695 1.975 1 58.5 292 VAL A N 1
ATOM 2371 C CA . VAL A 1 292 ? -12.445 -12.352 2.529 1 58.5 292 VAL A CA 1
ATOM 2372 C C . VAL A 1 292 ? -13.609 -12.312 3.516 1 58.5 292 VAL A C 1
ATOM 2374 O O . VAL A 1 292 ? -14.703 -12.797 3.217 1 58.5 292 VAL A O 1
ATOM 2377 N N . ASN A 1 293 ? -13.32 -12.578 4.898 1 52.5 293 ASN A N 1
ATOM 2378 C CA . ASN A 1 293 ? -14.297 -12.727 5.973 1 52.5 293 ASN A CA 1
ATOM 2379 C C . ASN A 1 293 ? -15.562 -11.914 5.699 1 52.5 293 ASN A C 1
ATOM 2381 O O . ASN A 1 293 ? -15.508 -10.68 5.625 1 52.5 293 ASN A O 1
ATOM 2385 N N . ARG A 1 294 ? -16.516 -12.438 5.059 1 45 294 ARG A N 1
ATOM 2386 C CA . ARG A 1 294 ? -17.859 -11.883 4.965 1 45 294 ARG A CA 1
ATOM 2387 C C . ARG A 1 294 ? -18.438 -11.602 6.348 1 45 294 ARG A C 1
ATOM 2389 O O . ARG A 1 294 ? -19.156 -10.625 6.535 1 45 294 ARG A O 1
ATOM 2396 N N . PHE A 1 295 ? -18.797 -12.711 7.152 1 36.44 295 PHE A N 1
ATOM 2397 C CA . PHE A 1 295 ? -19.719 -12.758 8.297 1 36.44 295 PHE A CA 1
ATOM 2398 C C . PHE A 1 295 ? -18.953 -12.586 9.602 1 36.44 295 PHE A C 1
ATOM 2400 O O . PHE A 1 295 ? -18.234 -13.492 10.031 1 36.44 295 PHE A O 1
ATOM 2407 N N . LEU A 1 296 ? -18.172 -11.562 9.836 1 31.61 296 LEU A N 1
ATOM 2408 C CA . LEU A 1 296 ? -18.125 -11.633 11.297 1 31.61 296 LEU A CA 1
ATOM 2409 C C . LEU A 1 296 ? -19.531 -11.844 11.867 1 31.61 296 LEU A C 1
ATOM 2411 O O . LEU A 1 296 ? -20.422 -11 11.672 1 31.61 296 LEU A O 1
ATOM 2415 N N . LYS A 1 297 ? -20.156 -13.008 11.812 1 25.31 297 LYS A N 1
ATOM 2416 C CA . LYS A 1 297 ? -21.125 -13.25 12.883 1 25.31 297 LYS A CA 1
ATOM 2417 C C . LYS A 1 297 ? -20.5 -13 14.25 1 25.31 297 LYS A C 1
ATOM 2419 O O . LYS A 1 297 ? -19.344 -13.336 14.477 1 25.31 297 LYS A O 1
ATOM 2424 N N . MET B 1 1 ? -20.641 8.531 18.531 1 80.44 1 MET B N 1
ATOM 2425 C CA . MET B 1 1 ? -20.047 7.215 18.297 1 80.44 1 MET B CA 1
ATOM 2426 C C . MET B 1 1 ? -18.578 7.332 17.938 1 80.44 1 MET B C 1
ATOM 2428 O O . MET B 1 1 ? -18.172 8.305 17.297 1 80.44 1 MET B O 1
ATOM 2432 N N . GLN B 1 2 ? -17.828 6.336 18.344 1 89.94 2 GLN B N 1
ATOM 2433 C CA . GLN B 1 2 ? -16.375 6.332 18.156 1 89.94 2 GLN B CA 1
ATOM 2434 C C . GLN B 1 2 ? -16.016 6.09 16.703 1 89.94 2 GLN B C 1
ATOM 2436 O O . GLN B 1 2 ? -16.469 5.129 16.094 1 89.94 2 GLN B O 1
ATOM 2441 N N . PRO B 1 3 ? -15.242 7.023 16.156 1 91.38 3 PRO B N 1
ATOM 2442 C CA . PRO B 1 3 ? -14.898 6.941 14.742 1 91.38 3 PRO B CA 1
ATOM 2443 C C . PRO B 1 3 ? -14.258 5.609 14.367 1 91.38 3 PRO B C 1
ATOM 2445 O O . PRO B 1 3 ? -14.531 5.066 13.297 1 91.38 3 PRO B O 1
ATOM 2448 N N . TYR B 1 4 ? -13.43 5.141 15.188 1 92.56 4 TYR B N 1
ATOM 2449 C CA . TYR B 1 4 ? -12.805 3.852 14.898 1 92.56 4 TYR B CA 1
ATOM 2450 C C . TYR B 1 4 ? -13.867 2.773 14.688 1 92.56 4 TYR B C 1
ATOM 2452 O O . TYR B 1 4 ? -13.797 2.01 13.727 1 92.56 4 TYR B O 1
ATOM 2460 N N . ASN B 1 5 ? -14.789 2.734 15.531 1 90.5 5 ASN B N 1
ATOM 2461 C CA . ASN B 1 5 ? -15.836 1.714 15.469 1 90.5 5 ASN B CA 1
ATOM 2462 C C . ASN B 1 5 ? -16.719 1.896 14.242 1 90.5 5 ASN B C 1
ATOM 2464 O O . ASN B 1 5 ? -17.078 0.922 13.578 1 90.5 5 ASN B O 1
ATOM 2468 N N . ILE B 1 6 ? -17.078 3.127 14.023 1 90.88 6 ILE B N 1
ATOM 2469 C CA . ILE B 1 6 ? -17.969 3.416 12.906 1 90.88 6 ILE B CA 1
ATOM 2470 C C . ILE B 1 6 ? -17.297 3.01 11.594 1 90.88 6 ILE B C 1
ATOM 2472 O O . ILE B 1 6 ? -17.906 2.326 10.766 1 90.88 6 ILE B O 1
ATOM 2476 N N . LEU B 1 7 ? -16.094 3.422 11.445 1 92.5 7 LEU B N 1
ATOM 2477 C CA . LEU B 1 7 ? -15.391 3.133 10.203 1 92.5 7 LEU B CA 1
ATOM 2478 C C . LEU B 1 7 ? -15.055 1.649 10.094 1 92.5 7 LEU B C 1
ATOM 2480 O O . LEU B 1 7 ? -15.086 1.076 9.008 1 92.5 7 LEU B O 1
ATOM 2484 N N . SER B 1 8 ? -14.719 1.062 11.18 1 90.5 8 SER B N 1
ATOM 2485 C CA . SER B 1 8 ? -14.508 -0.38 11.195 1 90.5 8 SER B CA 1
ATOM 2486 C C . SER B 1 8 ? -15.766 -1.131 10.781 1 90.5 8 SER B C 1
ATOM 2488 O O . SER B 1 8 ? -15.703 -2.064 9.977 1 90.5 8 SER B O 1
ATOM 2490 N N . GLU B 1 9 ? -16.812 -0.756 11.344 1 88.56 9 GLU B N 1
ATOM 2491 C CA . GLU B 1 9 ? -18.094 -1.365 10.992 1 88.56 9 GLU B CA 1
ATOM 2492 C C . GLU B 1 9 ? -18.422 -1.152 9.523 1 88.56 9 GLU B C 1
ATOM 2494 O O . GLU B 1 9 ? -18.875 -2.072 8.844 1 88.56 9 GLU B O 1
ATOM 2499 N N . LEU B 1 10 ? -18.219 0.078 9.102 1 89.69 10 LEU B N 1
ATOM 2500 C CA . LEU B 1 10 ? -18.453 0.388 7.695 1 89.69 10 LEU B CA 1
ATOM 2501 C C . LEU B 1 10 ? -17.641 -0.536 6.793 1 89.69 10 LEU B C 1
ATOM 2503 O O . LEU B 1 10 ? -18.188 -1.131 5.859 1 89.69 10 LEU B O 1
ATOM 2507 N N . LEU B 1 11 ? -16.406 -0.658 7.066 1 89.62 11 LEU B N 1
ATOM 2508 C CA . LEU B 1 11 ? -15.508 -1.493 6.266 1 89.62 11 LEU B CA 1
ATOM 2509 C C . LEU B 1 11 ? -15.977 -2.947 6.281 1 89.62 11 LEU B C 1
ATOM 2511 O O . LEU B 1 11 ? -15.961 -3.617 5.246 1 89.62 11 LEU B O 1
ATOM 2515 N N . SER B 1 12 ? -16.359 -3.393 7.406 1 85.5 12 SER B N 1
ATOM 2516 C CA . SER B 1 12 ? -16.875 -4.75 7.531 1 85.5 12 SER B CA 1
ATOM 2517 C C . SER B 1 12 ? -18.141 -4.941 6.703 1 85.5 12 SER B C 1
ATOM 2519 O O . SER B 1 12 ? -18.297 -5.957 6.02 1 85.5 12 SER B O 1
ATOM 2521 N N . ARG B 1 13 ? -18.984 -4.004 6.773 1 84.19 13 ARG B N 1
ATOM 2522 C CA . ARG B 1 13 ? -20.25 -4.078 6.047 1 84.19 13 ARG B CA 1
ATOM 2523 C C . ARG B 1 13 ? -20.016 -4.094 4.543 1 84.19 13 ARG B C 1
ATOM 2525 O O . ARG B 1 13 ? -20.719 -4.801 3.809 1 84.19 13 ARG B O 1
ATOM 2532 N N . ILE B 1 14 ? -19.156 -3.252 4.176 1 84.44 14 ILE B N 1
ATOM 2533 C CA . ILE B 1 14 ? -18.828 -3.229 2.752 1 84.44 14 ILE B CA 1
ATOM 2534 C C . ILE B 1 14 ? -18.391 -4.617 2.299 1 84.44 14 ILE B C 1
ATOM 2536 O O . ILE B 1 14 ? -18.844 -5.117 1.267 1 84.44 14 ILE B O 1
ATOM 2540 N N . GLU B 1 15 ? -17.641 -5.219 3.035 1 81.12 15 GLU B N 1
ATOM 2541 C CA . GLU B 1 15 ? -17.125 -6.543 2.682 1 81.12 15 GLU B CA 1
ATOM 2542 C C . GLU B 1 15 ? -18.234 -7.594 2.744 1 81.12 15 GLU B C 1
ATOM 2544 O O . GLU B 1 15 ? -18.234 -8.555 1.974 1 81.12 15 GLU B O 1
ATOM 2549 N N . GLU B 1 16 ? -19.078 -7.441 3.67 1 75.94 16 GLU B N 1
ATOM 2550 C CA . GLU B 1 16 ? -20.141 -8.422 3.875 1 75.94 16 GLU B CA 1
ATOM 2551 C C . GLU B 1 16 ? -21.219 -8.305 2.795 1 75.94 16 GLU B C 1
ATOM 2553 O O . GLU B 1 16 ? -21.781 -9.312 2.363 1 75.94 16 GLU B O 1
ATOM 2558 N N . VAL B 1 17 ? -21.625 -7.133 2.531 1 66.31 17 VAL B N 1
ATOM 2559 C CA . VAL B 1 17 ? -22.844 -6.949 1.756 1 66.31 17 VAL B CA 1
ATOM 2560 C C . VAL B 1 17 ? -22.5 -6.539 0.327 1 66.31 17 VAL B C 1
ATOM 2562 O O . VAL B 1 17 ? -23.375 -6.152 -0.447 1 66.31 17 VAL B O 1
ATOM 2565 N N . VAL B 1 18 ? -21.344 -6.496 -0.016 1 60 18 VAL B N 1
ATOM 2566 C CA . VAL B 1 18 ? -21 -5.883 -1.294 1 60 18 VAL B CA 1
ATOM 2567 C C . VAL B 1 18 ? -21.922 -6.402 -2.387 1 60 18 VAL B C 1
ATOM 2569 O O . VAL B 1 18 ? -22.203 -5.695 -3.355 1 60 18 VAL B O 1
ATOM 2572 N N . SER B 1 19 ? -22.562 -7.562 -2.039 1 55.53 19 SER B N 1
ATOM 2573 C CA . SER B 1 19 ? -23.469 -8.133 -3.035 1 55.53 19 SER B CA 1
ATOM 2574 C C . SER B 1 19 ? -24.875 -7.551 -2.898 1 55.53 19 SER B C 1
ATOM 2576 O O . SER B 1 19 ? -25.359 -7.359 -1.786 1 55.53 19 SER B O 1
ATOM 2578 N N . GLY B 1 20 ? -25.422 -6.734 -4.012 1 55.72 20 GLY B N 1
ATOM 2579 C CA . GLY B 1 20 ? -26.828 -6.52 -4.277 1 55.72 20 GLY B CA 1
ATOM 2580 C C . GLY B 1 20 ? -27.297 -5.105 -3.959 1 55.72 20 GLY B C 1
ATOM 2581 O O . GLY B 1 20 ? -28.375 -4.695 -4.367 1 55.72 20 GLY B O 1
ATOM 2582 N N . THR B 1 21 ? -26.812 -4.641 -2.736 1 54.97 21 THR B N 1
ATOM 2583 C CA . THR B 1 21 ? -27.609 -3.506 -2.275 1 54.97 21 THR B CA 1
ATOM 2584 C C . THR B 1 21 ? -27.125 -2.213 -2.932 1 54.97 21 THR B C 1
ATOM 2586 O O . THR B 1 21 ? -25.969 -2.109 -3.35 1 54.97 21 THR B O 1
ATOM 2589 N N . SER B 1 22 ? -28.141 -1.504 -3.342 1 53.12 22 SER B N 1
ATOM 2590 C CA . SER B 1 22 ? -27.844 -0.111 -3.658 1 53.12 22 SER B CA 1
ATOM 2591 C C . SER B 1 22 ? -26.906 0.505 -2.625 1 53.12 22 SER B C 1
ATOM 2593 O O . SER B 1 22 ? -26.875 0.07 -1.472 1 53.12 22 SER B O 1
ATOM 2595 N N . GLU B 1 23 ? -25.797 1.152 -2.994 1 55.44 23 GLU B N 1
ATOM 2596 C CA . GLU B 1 23 ? -24.688 1.694 -2.219 1 55.44 23 GLU B CA 1
ATOM 2597 C C . GLU B 1 23 ? -25.109 1.991 -0.783 1 55.44 23 GLU B C 1
ATOM 2599 O O . GLU B 1 23 ? -24.344 1.755 0.155 1 55.44 23 GLU B O 1
ATOM 2604 N N . THR B 1 24 ? -26.391 2.617 -0.551 1 58.81 24 THR B N 1
ATOM 2605 C CA . THR B 1 24 ? -26.547 3.35 0.702 1 58.81 24 THR B CA 1
ATOM 2606 C C . THR B 1 24 ? -27.359 2.543 1.707 1 58.81 24 THR B C 1
ATOM 2608 O O . THR B 1 24 ? -27.578 2.988 2.836 1 58.81 24 THR B O 1
ATOM 2611 N N . ASP B 1 25 ? -27.828 1.395 1.377 1 65.5 25 ASP B N 1
ATOM 2612 C CA . ASP B 1 25 ? -28.719 0.813 2.369 1 65.5 25 ASP B CA 1
ATOM 2613 C C . ASP B 1 25 ? -27.938 0.255 3.557 1 65.5 25 ASP B C 1
ATOM 2615 O O . ASP B 1 25 ? -28.406 0.323 4.699 1 65.5 25 ASP B O 1
ATOM 2619 N N . TYR B 1 26 ? -26.812 -0.197 3.281 1 65.38 26 TYR B N 1
ATOM 2620 C CA . TYR B 1 26 ? -26.062 -0.826 4.355 1 65.38 26 TYR B CA 1
ATOM 2621 C C . TYR B 1 26 ? -25.406 0.223 5.242 1 65.38 26 TYR B C 1
ATOM 2623 O O . TYR B 1 26 ? -24.922 -0.09 6.336 1 65.38 26 TYR B O 1
ATOM 2631 N N . LEU B 1 27 ? -25.562 1.4 4.809 1 74.31 27 LEU B N 1
ATOM 2632 C CA . LEU B 1 27 ? -25 2.49 5.605 1 74.31 27 LEU B CA 1
ATOM 2633 C C . LEU B 1 27 ? -26.062 3.098 6.512 1 74.31 27 LEU B C 1
ATOM 2635 O O . LEU B 1 27 ? -25.75 3.855 7.434 1 74.31 27 LEU B O 1
ATOM 2639 N N . ASN B 1 28 ? -27.375 2.686 6.27 1 72.62 28 ASN B N 1
ATOM 2640 C CA . ASN B 1 28 ? -28.5 3.342 6.902 1 72.62 28 ASN B CA 1
ATOM 2641 C C . ASN B 1 28 ? -28.547 3.07 8.406 1 72.62 28 ASN B C 1
ATOM 2643 O O . ASN B 1 28 ? -29.109 3.857 9.172 1 72.62 28 ASN B O 1
ATOM 2647 N N . ASP B 1 29 ? -27.844 2.053 8.852 1 77.75 29 ASP B N 1
ATOM 2648 C CA . ASP B 1 29 ? -27.938 1.726 10.273 1 77.75 29 ASP B CA 1
ATOM 2649 C C . ASP B 1 29 ? -26.797 2.35 11.055 1 77.75 29 ASP B C 1
ATOM 2651 O O . ASP B 1 29 ? -26.734 2.229 12.281 1 77.75 29 ASP B O 1
ATOM 2655 N N . LEU B 1 30 ? -26.031 3.045 10.406 1 83.94 30 LEU B N 1
ATOM 2656 C CA . LEU B 1 30 ? -24.953 3.734 11.109 1 83.94 30 LEU B CA 1
ATOM 2657 C C . LEU B 1 30 ? -25.453 5.059 11.688 1 83.94 30 LEU B C 1
ATOM 2659 O O . LEU B 1 30 ? -26.297 5.727 11.078 1 83.94 30 LEU B O 1
ATOM 2663 N N . PRO B 1 31 ? -25.016 5.332 12.906 1 84 31 PRO B N 1
ATOM 2664 C CA . PRO B 1 31 ? -25.469 6.559 13.57 1 84 31 PRO B CA 1
ATOM 2665 C C . PRO B 1 31 ? -24.781 7.809 13.023 1 84 31 PRO B C 1
ATOM 2667 O O . PRO B 1 31 ? -24.297 8.633 13.805 1 84 31 PRO B O 1
ATOM 2670 N N . ILE B 1 32 ? -24.594 7.965 11.789 1 85.38 32 ILE B N 1
ATOM 2671 C CA . ILE B 1 32 ? -24 9.109 11.109 1 85.38 32 ILE B CA 1
ATOM 2672 C C . ILE B 1 32 ? -24.625 9.281 9.734 1 85.38 32 ILE B C 1
ATOM 2674 O O . ILE B 1 32 ? -24.969 8.297 9.07 1 85.38 32 ILE B O 1
ATOM 2678 N N . SER B 1 33 ? -24.844 10.555 9.375 1 84.81 33 SER B N 1
ATOM 2679 C CA . SER B 1 33 ? -25.406 10.781 8.047 1 84.81 33 SER B CA 1
ATOM 2680 C C . SER B 1 33 ? -24.453 10.289 6.957 1 84.81 33 SER B C 1
ATOM 2682 O O . SER B 1 33 ? -23.234 10.242 7.156 1 84.81 33 SER B O 1
ATOM 2684 N N . ILE B 1 34 ? -24.969 10 5.805 1 85.38 34 ILE B N 1
ATOM 2685 C CA . ILE B 1 34 ? -24.172 9.484 4.695 1 85.38 34 ILE B CA 1
ATOM 2686 C C . ILE B 1 34 ? -23.219 10.562 4.191 1 85.38 34 ILE B C 1
ATOM 2688 O O . ILE B 1 34 ? -22.094 10.258 3.785 1 85.38 34 ILE B O 1
ATOM 2692 N N . VAL B 1 35 ? -23.703 11.758 4.242 1 86.12 35 VAL B N 1
ATOM 2693 C CA . VAL B 1 35 ? -22.891 12.875 3.795 1 86.12 35 VAL B CA 1
ATOM 2694 C C . VAL B 1 35 ? -21.641 12.984 4.676 1 86.12 35 VAL B C 1
ATOM 2696 O O . VAL B 1 35 ? -20.516 13.086 4.172 1 86.12 35 VAL B O 1
ATOM 2699 N N . HIS B 1 36 ? -21.844 12.914 5.992 1 87.56 36 HIS B N 1
ATOM 2700 C CA . HIS B 1 36 ? -20.734 13 6.93 1 87.56 36 HIS B CA 1
ATOM 2701 C C . HIS B 1 36 ? -19.828 11.773 6.84 1 87.56 36 HIS B C 1
ATOM 2703 O O . HIS B 1 36 ? -18.609 11.891 6.945 1 87.56 36 HIS B O 1
ATOM 2709 N N . LEU B 1 37 ? -20.453 10.703 6.625 1 89.88 37 LEU B N 1
ATOM 2710 C CA . LEU B 1 37 ? -19.688 9.469 6.5 1 89.88 37 LEU B CA 1
ATOM 2711 C C . LEU B 1 37 ? -18.766 9.523 5.293 1 89.88 37 LEU B C 1
ATOM 2713 O O . LEU B 1 37 ? -17.609 9.109 5.375 1 89.88 37 LEU B O 1
ATOM 2717 N N . ARG B 1 38 ? -19.219 9.984 4.195 1 90.88 38 ARG B N 1
ATOM 2718 C CA . ARG B 1 38 ? -18.422 10.117 2.98 1 90.88 38 ARG B CA 1
ATOM 2719 C C . ARG B 1 38 ? -17.234 11.047 3.205 1 90.88 38 ARG B C 1
ATOM 2721 O O . ARG B 1 38 ? -16.125 10.758 2.764 1 90.88 38 ARG B O 1
ATOM 2728 N N . ARG B 1 39 ? -17.484 12.078 3.914 1 90.19 39 ARG B N 1
ATOM 2729 C CA . ARG B 1 39 ? -16.422 13.039 4.199 1 90.19 39 ARG B CA 1
ATOM 2730 C C . ARG B 1 39 ? -15.359 12.438 5.113 1 90.19 39 ARG B C 1
ATOM 2732 O O . ARG B 1 39 ? -14.164 12.578 4.859 1 90.19 39 ARG B O 1
ATOM 2739 N N . LEU B 1 40 ? -15.883 11.797 6.117 1 90.5 40 LEU B N 1
ATOM 2740 C CA . LEU B 1 40 ? -14.977 11.18 7.082 1 90.5 40 LEU B CA 1
ATOM 2741 C C . LEU B 1 40 ? -14.117 10.109 6.41 1 90.5 40 LEU B C 1
ATOM 2743 O O . LEU B 1 40 ? -12.914 10.039 6.652 1 90.5 40 LEU B O 1
ATOM 2747 N N . PHE B 1 41 ? -14.734 9.297 5.555 1 93.38 41 PHE B N 1
ATOM 2748 C CA . PHE B 1 41 ? -14.023 8.219 4.867 1 93.38 41 PHE B CA 1
ATOM 2749 C C . PHE B 1 41 ? -12.945 8.781 3.953 1 93.38 41 PHE B C 1
ATOM 2751 O O . PHE B 1 41 ? -11.805 8.312 3.979 1 93.38 41 PHE B O 1
ATOM 2758 N N . LYS B 1 42 ? -13.305 9.734 3.225 1 92.81 42 LYS B N 1
ATOM 2759 C CA . LYS B 1 42 ? -12.352 10.336 2.291 1 92.81 42 LYS B CA 1
ATOM 2760 C C . LYS B 1 42 ? -11.172 10.961 3.031 1 92.81 42 LYS B C 1
ATOM 2762 O O . LYS B 1 42 ? -10.023 10.805 2.617 1 92.81 42 LYS B O 1
ATOM 2767 N N . PHE B 1 43 ? -11.453 11.633 4.086 1 92 43 PHE B N 1
ATOM 2768 C CA . PHE B 1 43 ? -10.391 12.234 4.883 1 92 43 PHE B CA 1
ATOM 2769 C C . PHE B 1 43 ? -9.484 11.156 5.473 1 92 43 PHE B C 1
ATOM 2771 O O . PHE B 1 43 ? -8.266 11.227 5.34 1 92 43 PHE B O 1
ATOM 2778 N N . ALA B 1 44 ? -10.109 10.172 6.062 1 92.31 44 ALA B N 1
ATOM 2779 C CA . ALA B 1 44 ? -9.367 9.148 6.797 1 92.31 44 ALA B CA 1
ATOM 2780 C C . ALA B 1 44 ? -8.5 8.32 5.859 1 92.31 44 ALA B C 1
ATOM 2782 O O . ALA B 1 44 ? -7.332 8.055 6.152 1 92.31 44 ALA B O 1
ATOM 2783 N N . PHE B 1 45 ? -9.078 7.969 4.68 1 92.75 45 PHE B N 1
ATOM 2784 C CA . PHE B 1 45 ? -8.398 6.953 3.885 1 92.75 45 PHE B CA 1
ATOM 2785 C C . PHE B 1 45 ? -7.891 7.539 2.574 1 92.75 45 PHE B C 1
ATOM 2787 O O . PHE B 1 45 ? -7.195 6.863 1.814 1 92.75 45 PHE B O 1
ATOM 2794 N N . GLY B 1 46 ? -8.234 8.656 2.262 1 90 46 GLY B N 1
ATOM 2795 C CA . GLY B 1 46 ? -7.664 9.367 1.125 1 90 46 GLY B CA 1
ATOM 2796 C C . GLY B 1 46 ? -8.344 9.031 -0.188 1 90 46 GLY B C 1
ATOM 2797 O O . GLY B 1 46 ? -7.938 9.508 -1.247 1 90 46 GLY B O 1
ATOM 2798 N N . VAL B 1 47 ? -9.32 8.18 -0.161 1 91.25 47 VAL B N 1
ATOM 2799 C CA . VAL B 1 47 ? -10.078 7.805 -1.354 1 91.25 47 VAL B CA 1
ATOM 2800 C C . VAL B 1 47 ? -11.57 8.008 -1.104 1 91.25 47 VAL B C 1
ATOM 2802 O O . VAL B 1 47 ? -12.055 7.801 0.01 1 91.25 47 VAL B O 1
ATOM 2805 N N . PRO B 1 48 ? -12.266 8.43 -2.125 1 93.75 48 PRO B N 1
ATOM 2806 C CA . PRO B 1 48 ? -13.703 8.578 -1.928 1 93.75 48 PRO B CA 1
ATOM 2807 C C . PRO B 1 48 ? -14.391 7.258 -1.585 1 93.75 48 PRO B C 1
ATOM 2809 O O . PRO B 1 48 ? -14.031 6.211 -2.131 1 93.75 48 PRO B O 1
ATOM 2812 N N . LEU B 1 49 ? -15.328 7.34 -0.706 1 92.12 49 LEU B N 1
ATOM 2813 C CA . LEU B 1 49 ? -16.062 6.16 -0.251 1 92.12 49 LEU B CA 1
ATOM 2814 C C . LEU B 1 49 ? -16.672 5.418 -1.43 1 92.12 49 LEU B C 1
ATOM 2816 O O . LEU B 1 49 ? -16.547 4.195 -1.537 1 92.12 49 LEU B O 1
ATOM 2820 N N . GLN B 1 50 ? -17.266 6.102 -2.334 1 90.12 50 GLN B N 1
ATOM 2821 C CA . GLN B 1 50 ? -17.938 5.469 -3.461 1 90.12 50 GLN B CA 1
ATOM 2822 C C . GLN B 1 50 ? -16.953 4.738 -4.359 1 90.12 50 GLN B C 1
ATOM 2824 O O . GLN B 1 50 ? -17.25 3.662 -4.883 1 90.12 50 GLN B O 1
ATOM 2829 N N . SER B 1 51 ? -15.828 5.344 -4.559 1 92.38 51 SER B N 1
ATOM 2830 C CA . SER B 1 51 ? -14.789 4.703 -5.359 1 92.38 51 SER B CA 1
ATOM 2831 C C . SER B 1 51 ? -14.32 3.404 -4.715 1 92.38 51 SER B C 1
ATOM 2833 O O . SER B 1 51 ? -14.133 2.395 -5.398 1 92.38 51 SER B O 1
ATOM 2835 N N . TYR B 1 52 ? -14.133 3.492 -3.461 1 93.12 52 TYR B N 1
ATOM 2836 C CA . TYR B 1 52 ? -13.703 2.309 -2.725 1 93.12 52 TYR B CA 1
ATOM 2837 C C . TYR B 1 52 ? -14.75 1.202 -2.818 1 93.12 52 TYR B C 1
ATOM 2839 O O . TYR B 1 52 ? -14.414 0.051 -3.113 1 93.12 52 TYR B O 1
ATOM 2847 N N . ILE B 1 53 ? -15.93 1.542 -2.551 1 90.25 53 ILE B N 1
ATOM 2848 C CA . ILE B 1 53 ? -17.031 0.584 -2.617 1 90.25 53 ILE B CA 1
ATOM 2849 C C . ILE B 1 53 ? -17.078 -0.047 -4.008 1 90.25 53 ILE B C 1
ATOM 2851 O O . ILE B 1 53 ? -17.219 -1.266 -4.137 1 90.25 53 ILE B O 1
ATOM 2855 N N . ARG B 1 54 ? -16.984 0.784 -4.969 1 90.69 54 ARG B N 1
ATOM 2856 C CA . ARG B 1 54 ? -17.016 0.286 -6.34 1 90.69 54 ARG B CA 1
ATOM 2857 C C . ARG B 1 54 ? -15.898 -0.72 -6.586 1 90.69 54 ARG B C 1
ATOM 2859 O O . ARG B 1 54 ? -16.125 -1.781 -7.168 1 90.69 54 ARG B O 1
ATOM 2866 N N . SER B 1 55 ? -14.75 -0.375 -6.18 1 92.5 55 SER B N 1
ATOM 2867 C CA . SER B 1 55 ? -13.609 -1.262 -6.383 1 92.5 55 SER B CA 1
ATOM 2868 C C . SER B 1 55 ? -13.82 -2.602 -5.684 1 92.5 55 SER B C 1
ATOM 2870 O O . SER B 1 55 ? -13.531 -3.656 -6.25 1 92.5 55 SER B O 1
ATOM 2872 N N . ARG B 1 56 ? -14.312 -2.502 -4.504 1 89.56 56 ARG B N 1
ATOM 2873 C CA . ARG B 1 56 ? -14.562 -3.727 -3.752 1 89.56 56 ARG B CA 1
ATOM 2874 C C . ARG B 1 56 ? -15.672 -4.547 -4.395 1 89.56 56 ARG B C 1
ATOM 2876 O O . ARG B 1 56 ? -15.578 -5.773 -4.484 1 89.56 56 ARG B O 1
ATOM 2883 N N . LYS B 1 57 ? -16.703 -3.883 -4.852 1 88.56 57 LYS B N 1
ATOM 2884 C CA . LYS B 1 57 ? -17.797 -4.555 -5.539 1 88.56 57 LYS B CA 1
ATOM 2885 C C . LYS B 1 57 ? -17.297 -5.289 -6.781 1 88.56 57 LYS B C 1
ATOM 2887 O O . LYS B 1 57 ? -17.672 -6.441 -7.016 1 88.56 57 LYS B O 1
ATOM 2892 N N . LEU B 1 58 ? -16.562 -4.609 -7.492 1 91.56 58 LEU B N 1
ATOM 2893 C CA . LEU B 1 58 ? -16.031 -5.207 -8.711 1 91.56 58 LEU B CA 1
ATOM 2894 C C . LEU B 1 58 ? -15.133 -6.402 -8.391 1 91.56 58 LEU B C 1
ATOM 2896 O O . LEU B 1 58 ? -15.141 -7.402 -9.109 1 91.56 58 LEU B O 1
ATOM 2900 N N . ALA B 1 59 ? -14.383 -6.27 -7.414 1 89.56 59 ALA B N 1
ATOM 2901 C CA . ALA B 1 59 ? -13.547 -7.395 -6.988 1 89.56 59 ALA B CA 1
ATOM 2902 C C . ALA B 1 59 ? -14.406 -8.617 -6.656 1 89.56 59 ALA B C 1
ATOM 2904 O O . ALA B 1 59 ? -14.086 -9.734 -7.062 1 89.56 59 ALA B O 1
ATOM 2905 N N . PHE B 1 60 ? -15.453 -8.422 -5.98 1 85.69 60 PHE B N 1
ATOM 2906 C CA . PHE B 1 60 ? -16.359 -9.5 -5.613 1 85.69 60 PHE B CA 1
ATOM 2907 C C . PHE B 1 60 ? -17.047 -10.07 -6.844 1 85.69 60 PHE B C 1
ATOM 2909 O O . PHE B 1 60 ? -17.297 -11.273 -6.918 1 85.69 60 PHE B O 1
ATOM 2916 N N . SER B 1 61 ? -17.375 -9.211 -7.691 1 90.88 61 SER B N 1
ATOM 2917 C CA . SER B 1 61 ? -18.062 -9.664 -8.891 1 90.88 61 SER B CA 1
ATOM 2918 C C . SER B 1 61 ? -17.203 -10.625 -9.703 1 90.88 61 SER B C 1
ATOM 2920 O O . SER B 1 61 ? -17.734 -11.445 -10.461 1 90.88 61 SER B O 1
ATOM 2922 N N . LEU B 1 62 ? -15.93 -10.477 -9.555 1 91.5 62 LEU B N 1
ATOM 2923 C CA . LEU B 1 62 ? -15.008 -11.359 -10.266 1 91.5 62 LEU B CA 1
ATOM 2924 C C . LEU B 1 62 ? -15.219 -12.812 -9.859 1 91.5 62 LEU B C 1
ATOM 2926 O O . LEU B 1 62 ? -15.07 -13.719 -10.68 1 91.5 62 LEU B O 1
ATOM 2930 N N . GLU B 1 63 ? -15.531 -12.984 -8.617 1 86.5 63 GLU B N 1
ATOM 2931 C CA . GLU B 1 63 ? -15.781 -14.336 -8.141 1 86.5 63 GLU B CA 1
ATOM 2932 C C . GLU B 1 63 ? -16.938 -14.977 -8.898 1 86.5 63 GLU B C 1
ATOM 2934 O O . GLU B 1 63 ? -16.812 -16.078 -9.43 1 86.5 63 GLU B O 1
ATOM 2939 N N . ASP B 1 64 ? -18.016 -14.234 -8.93 1 88.06 64 ASP B N 1
ATOM 2940 C CA . ASP B 1 64 ? -19.172 -14.734 -9.68 1 88.06 64 ASP B CA 1
ATOM 2941 C C . ASP B 1 64 ? -18.828 -14.891 -11.164 1 88.06 64 ASP B C 1
ATOM 2943 O O . ASP B 1 64 ? -19.203 -15.883 -11.789 1 88.06 64 ASP B O 1
ATOM 2947 N N . LEU B 1 65 ? -18.156 -13.93 -11.648 1 92.25 65 LEU B N 1
ATOM 2948 C CA . LEU B 1 65 ? -17.828 -13.914 -13.07 1 92.25 65 LEU B CA 1
ATOM 2949 C C . LEU B 1 65 ? -16.984 -15.125 -13.453 1 92.25 65 LEU B C 1
ATOM 2951 O O . LEU B 1 65 ? -17.219 -15.75 -14.492 1 92.25 65 LEU B O 1
ATOM 2955 N N . MET B 1 66 ? -16.125 -15.492 -12.602 1 91.56 66 MET B N 1
ATOM 2956 C CA . MET B 1 66 ? -15.141 -16.516 -12.953 1 91.56 66 MET B CA 1
ATOM 2957 C C . MET B 1 66 ? -15.562 -17.891 -12.414 1 91.56 66 MET B C 1
ATOM 2959 O O . MET B 1 66 ? -15.094 -18.922 -12.883 1 91.56 66 MET B O 1
ATOM 2963 N N . GLN B 1 67 ? -16.453 -17.844 -11.414 1 89.69 67 GLN B N 1
ATOM 2964 C CA . GLN B 1 67 ? -16.781 -19.109 -10.758 1 89.69 67 GLN B CA 1
ATOM 2965 C C . GLN B 1 67 ? -18.125 -19.641 -11.25 1 89.69 67 GLN B C 1
ATOM 2967 O O . GLN B 1 67 ? -18.484 -20.797 -10.984 1 89.69 67 GLN B O 1
ATOM 2972 N N . THR B 1 68 ? -18.844 -18.812 -11.891 1 90.81 68 THR B N 1
ATOM 2973 C CA . THR B 1 68 ? -20.172 -19.219 -12.336 1 90.81 68 THR B CA 1
ATOM 2974 C C . THR B 1 68 ? -20.375 -18.891 -13.812 1 90.81 68 THR B C 1
ATOM 2976 O O . THR B 1 68 ? -19.5 -18.297 -14.438 1 90.81 68 THR B O 1
ATOM 2979 N N . GLU B 1 69 ? -21.5 -19.312 -14.344 1 92 69 GLU B N 1
ATOM 2980 C CA . GLU B 1 69 ? -21.875 -19 -15.719 1 92 69 GLU B CA 1
ATOM 2981 C C . GLU B 1 69 ? -23 -17.969 -15.758 1 92 69 GLU B C 1
ATOM 2983 O O . GLU B 1 69 ? -23.734 -17.875 -16.734 1 92 69 GLU B O 1
ATOM 2988 N N . LYS B 1 70 ? -23.141 -17.297 -14.648 1 93.69 70 LYS B N 1
ATOM 2989 C CA . LYS B 1 70 ? -24.172 -16.266 -14.602 1 93.69 70 LYS B CA 1
ATOM 2990 C C . LYS B 1 70 ? -24 -15.273 -15.75 1 93.69 70 LYS B C 1
ATOM 2992 O O . LYS B 1 70 ? -22.875 -14.953 -16.141 1 93.69 70 LYS B O 1
ATOM 2997 N N . ARG B 1 71 ? -25.219 -14.805 -16.219 1 94.56 71 ARG B N 1
ATOM 2998 C CA . ARG B 1 71 ? -25.156 -13.734 -17.219 1 94.56 71 ARG B CA 1
ATOM 2999 C C . ARG B 1 71 ? -24.562 -12.469 -16.625 1 94.56 71 ARG B C 1
ATOM 3001 O O . ARG B 1 71 ? -24.766 -12.172 -15.438 1 94.56 71 ARG B O 1
ATOM 3008 N N . VAL B 1 72 ? -23.797 -11.75 -17.438 1 95.44 72 VAL B N 1
ATOM 3009 C CA . VAL B 1 72 ? -23.203 -10.5 -17 1 95.44 72 VAL B CA 1
ATOM 3010 C C . VAL B 1 72 ? -24.266 -9.602 -16.391 1 95.44 72 VAL B C 1
ATOM 3012 O O . VAL B 1 72 ? -24.031 -8.945 -15.375 1 95.44 72 VAL B O 1
ATOM 3015 N N . LEU B 1 73 ? -25.438 -9.539 -16.984 1 94.62 73 LEU B N 1
ATOM 3016 C CA . LEU B 1 73 ? -26.547 -8.75 -16.484 1 94.62 73 LEU B CA 1
ATOM 3017 C C . LEU B 1 73 ? -26.891 -9.133 -15.055 1 94.62 73 LEU B C 1
ATOM 3019 O O . LEU B 1 73 ? -27.094 -8.266 -14.203 1 94.62 73 LEU B O 1
ATOM 3023 N N . ASP B 1 74 ? -26.984 -10.422 -14.789 1 93.75 74 ASP B N 1
ATOM 3024 C CA . ASP B 1 74 ? -27.328 -10.906 -13.453 1 93.75 74 ASP B CA 1
ATOM 3025 C C . ASP B 1 74 ? -26.25 -10.516 -12.438 1 93.75 74 ASP B C 1
ATOM 3027 O O . ASP B 1 74 ? -26.562 -10.148 -11.305 1 93.75 74 ASP B O 1
ATOM 3031 N N . ILE B 1 75 ? -25.016 -10.641 -12.836 1 92.94 75 ILE B N 1
ATOM 3032 C CA . ILE B 1 75 ? -23.891 -10.258 -11.969 1 92.94 75 ILE B CA 1
ATOM 3033 C C . ILE B 1 75 ? -23.969 -8.766 -11.672 1 92.94 75 ILE B C 1
ATOM 3035 O O . ILE B 1 75 ? -23.781 -8.344 -10.523 1 92.94 75 ILE B O 1
ATOM 3039 N N . ALA B 1 76 ? -24.234 -7.977 -12.711 1 92.12 76 ALA B N 1
ATOM 3040 C CA . ALA B 1 76 ? -24.391 -6.535 -12.547 1 92.12 76 ALA B CA 1
ATOM 3041 C C . ALA B 1 76 ? -25.453 -6.211 -11.508 1 92.12 76 ALA B C 1
ATOM 3043 O O . ALA B 1 76 ? -25.234 -5.395 -10.609 1 92.12 76 ALA B O 1
ATOM 3044 N N . ILE B 1 77 ? -26.562 -6.867 -11.602 1 88.25 77 ILE B N 1
ATOM 3045 C CA . ILE B 1 77 ? -27.688 -6.645 -10.695 1 88.25 77 ILE B CA 1
ATOM 3046 C C . ILE B 1 77 ? -27.297 -7.059 -9.273 1 88.25 77 ILE B C 1
ATOM 3048 O O . ILE B 1 77 ? -27.578 -6.332 -8.312 1 88.25 77 ILE B O 1
ATOM 3052 N N . ASP B 1 78 ? -26.625 -8.156 -9.164 1 85.44 78 ASP B N 1
ATOM 3053 C CA . ASP B 1 78 ? -26.188 -8.648 -7.863 1 85.44 78 ASP B CA 1
ATOM 3054 C C . ASP B 1 78 ? -25.234 -7.652 -7.195 1 85.44 78 ASP B C 1
ATOM 3056 O O . ASP B 1 78 ? -25.188 -7.559 -5.965 1 85.44 78 ASP B O 1
ATOM 3060 N N . CYS B 1 79 ? -24.531 -6.973 -8.023 1 84.94 79 CYS B N 1
ATOM 3061 C CA . CYS B 1 79 ? -23.562 -6 -7.508 1 84.94 79 CYS B CA 1
ATOM 3062 C C . CYS B 1 79 ? -24.234 -4.648 -7.277 1 84.94 79 CYS B C 1
ATOM 3064 O O . CYS B 1 79 ? -23.578 -3.701 -6.828 1 84.94 79 CYS B O 1
ATOM 3066 N N . GLY B 1 80 ? -25.438 -4.551 -7.594 1 83.12 80 GLY B N 1
ATOM 3067 C CA . GLY B 1 80 ? -26.188 -3.344 -7.285 1 83.12 80 GLY B CA 1
ATOM 3068 C C . GLY B 1 80 ? -26.219 -2.354 -8.43 1 83.12 80 GLY B C 1
ATOM 3069 O O . GLY B 1 80 ? -26.609 -1.196 -8.25 1 83.12 80 GLY B O 1
ATOM 3070 N N . TYR B 1 81 ? -25.812 -2.758 -9.594 1 87.69 81 TYR B N 1
ATOM 3071 C CA . TYR B 1 81 ? -25.922 -1.872 -10.742 1 87.69 81 TYR B CA 1
ATOM 3072 C C . TYR B 1 81 ? -27.312 -1.953 -11.375 1 87.69 81 TYR B C 1
ATOM 3074 O O . TYR B 1 81 ? -27.875 -3.041 -11.508 1 87.69 81 TYR B O 1
ATOM 3082 N N . GLU B 1 82 ? -27.781 -0.8 -11.711 1 86.88 82 GLU B N 1
ATOM 3083 C CA . GLU B 1 82 ? -29.094 -0.746 -12.352 1 86.88 82 GLU B CA 1
ATOM 3084 C C . GLU B 1 82 ? -29.016 -1.144 -13.82 1 86.88 82 GLU B C 1
ATOM 3086 O O . GLU B 1 82 ? -29.953 -1.735 -14.367 1 86.88 82 GLU B O 1
ATOM 3091 N N . HIS B 1 83 ? -27.906 -0.753 -14.406 1 92.06 83 HIS B N 1
ATOM 3092 C CA . HIS B 1 83 ? -27.719 -1.027 -15.828 1 92.06 83 HIS B CA 1
ATOM 3093 C C . HIS B 1 83 ? -26.438 -1.825 -16.078 1 92.06 83 HIS B C 1
ATOM 3095 O O . HIS B 1 83 ? -25.391 -1.51 -15.516 1 92.06 83 HIS B O 1
ATOM 3101 N N . GLU B 1 84 ? -26.625 -2.803 -16.938 1 94.69 84 GLU B N 1
ATOM 3102 C CA . GLU B 1 84 ? -25.5 -3.654 -17.312 1 94.69 84 GLU B CA 1
ATOM 3103 C C . GLU B 1 84 ? -24.375 -2.834 -17.922 1 94.69 84 GLU B C 1
ATOM 3105 O O . GLU B 1 84 ? -23.203 -3.074 -17.641 1 94.69 84 GLU B O 1
ATOM 3110 N N . GLN B 1 85 ? -24.766 -1.858 -18.688 1 96.25 85 GLN B N 1
ATOM 3111 C CA . GLN B 1 85 ? -23.781 -1.048 -19.391 1 96.25 85 GLN B CA 1
ATOM 3112 C C . GLN B 1 85 ? -22.906 -0.268 -18.422 1 96.25 85 GLN B C 1
ATOM 3114 O O . GLN B 1 85 ? -21.703 -0.108 -18.641 1 96.25 85 GLN B O 1
ATOM 3119 N N . THR B 1 86 ? -23.531 0.186 -17.375 1 95.12 86 THR B N 1
ATOM 3120 C CA . THR B 1 86 ? -22.766 0.918 -16.375 1 95.12 86 THR B CA 1
ATOM 3121 C C . THR B 1 86 ? -21.781 -0.004 -15.664 1 95.12 86 THR B C 1
ATOM 3123 O O . THR B 1 86 ? -20.656 0.398 -15.367 1 95.12 86 THR B O 1
ATOM 3126 N N . TYR B 1 87 ? -22.219 -1.192 -15.414 1 94.94 87 TYR B N 1
ATOM 3127 C CA . TYR B 1 87 ? -21.344 -2.195 -14.82 1 94.94 87 TYR B CA 1
ATOM 3128 C C . TYR B 1 87 ? -20.156 -2.492 -15.734 1 94.94 87 TYR B C 1
ATOM 3130 O O . TYR B 1 87 ? -19 -2.5 -15.289 1 94.94 87 TYR B O 1
ATOM 3138 N N . ILE B 1 88 ? -20.391 -2.725 -16.953 1 97.06 88 ILE B N 1
ATOM 3139 C CA . ILE B 1 88 ? -19.359 -3.074 -17.938 1 97.06 88 ILE B CA 1
ATOM 3140 C C . ILE B 1 88 ? -18.344 -1.943 -18.047 1 97.06 88 ILE B C 1
ATOM 3142 O O . ILE B 1 88 ? -17.125 -2.189 -18.062 1 97.06 88 ILE B O 1
ATOM 3146 N N . ARG B 1 89 ? -18.812 -0.739 -18.047 1 96.81 89 ARG B N 1
ATOM 3147 C CA . ARG B 1 89 ? -17.922 0.415 -18.141 1 96.81 89 ARG B CA 1
ATOM 3148 C C . ARG B 1 89 ? -17.031 0.517 -16.891 1 96.81 89 ARG B C 1
ATOM 3150 O O . ARG B 1 89 ? -15.828 0.768 -17 1 96.81 89 ARG B O 1
ATOM 3157 N N . ALA B 1 90 ? -17.641 0.368 -15.773 1 95.25 90 ALA B N 1
ATOM 3158 C CA . ALA B 1 90 ? -16.891 0.429 -14.523 1 95.25 90 ALA B CA 1
ATOM 3159 C C . ALA B 1 90 ? -15.836 -0.675 -14.453 1 95.25 90 ALA B C 1
ATOM 3161 O O . ALA B 1 90 ? -14.711 -0.439 -14.023 1 95.25 90 ALA B O 1
ATOM 3162 N N . PHE B 1 91 ? -16.234 -1.854 -14.867 1 96.56 91 PHE B N 1
ATOM 3163 C CA . PHE B 1 91 ? -15.336 -3.006 -14.875 1 96.56 91 PHE B CA 1
ATOM 3164 C C . PHE B 1 91 ? -14.148 -2.758 -15.797 1 96.56 91 PHE B C 1
ATOM 3166 O O . PHE B 1 91 ? -13 -2.988 -15.406 1 96.56 91 PHE B O 1
ATOM 3173 N N . LYS B 1 92 ? -14.43 -2.238 -16.891 1 96.88 92 LYS B N 1
ATOM 3174 C CA . LYS B 1 92 ? -13.375 -1.974 -17.875 1 96.88 92 LYS B CA 1
ATOM 3175 C C . LYS B 1 92 ? -12.43 -0.884 -17.375 1 96.88 92 LYS B C 1
ATOM 3177 O O . LYS B 1 92 ? -11.211 -0.971 -17.578 1 96.88 92 LYS B O 1
ATOM 3182 N N . ARG B 1 93 ? -12.953 0.111 -16.828 1 95.06 93 ARG B N 1
ATOM 3183 C CA . ARG B 1 93 ? -12.133 1.178 -16.266 1 95.06 93 ARG B CA 1
ATOM 3184 C C . ARG B 1 93 ? -11.203 0.641 -15.172 1 95.06 93 ARG B C 1
ATOM 3186 O O . ARG B 1 93 ? -10.039 1.047 -15.086 1 95.06 93 ARG B O 1
ATOM 3193 N N . GLU B 1 94 ? -11.711 -0.277 -14.383 1 94.44 94 GLU B N 1
ATOM 3194 C CA . GLU B 1 94 ? -10.977 -0.813 -13.242 1 94.44 94 GLU B CA 1
ATOM 3195 C C . GLU B 1 94 ? -9.914 -1.811 -13.695 1 94.44 94 GLU B C 1
ATOM 3197 O O . GLU B 1 94 ? -8.789 -1.799 -13.188 1 94.44 94 GLU B O 1
ATOM 3202 N N . TYR B 1 95 ? -10.242 -2.674 -14.672 1 94.5 95 TYR B N 1
ATOM 3203 C CA . TYR B 1 95 ? -9.383 -3.82 -14.938 1 94.5 95 TYR B CA 1
ATOM 3204 C C . TYR B 1 95 ? -8.852 -3.789 -16.359 1 94.5 95 TYR B C 1
ATOM 3206 O O . TYR B 1 95 ? -8.055 -4.641 -16.766 1 94.5 95 TYR B O 1
ATOM 3214 N N . GLY B 1 96 ? -9.336 -2.875 -17.203 1 93.44 96 GLY B N 1
ATOM 3215 C CA . GLY B 1 96 ? -8.812 -2.672 -18.547 1 93.44 96 GLY B CA 1
ATOM 3216 C C . GLY B 1 96 ? -9.453 -3.578 -19.578 1 93.44 96 GLY B C 1
ATOM 3217 O O . GLY B 1 96 ? -9.055 -3.574 -20.75 1 93.44 96 GLY B O 1
ATOM 3218 N N . MET B 1 97 ? -10.422 -4.375 -19.219 1 95.06 97 MET B N 1
ATOM 3219 C CA . MET B 1 97 ? -11.141 -5.266 -20.125 1 95.06 97 MET B CA 1
ATOM 3220 C C . MET B 1 97 ? -12.594 -5.434 -19.688 1 95.06 97 MET B C 1
ATOM 3222 O O . MET B 1 97 ? -12.93 -5.145 -18.531 1 95.06 97 MET B O 1
ATOM 3226 N N . THR B 1 98 ? -13.453 -5.828 -20.578 1 96.31 98 THR B N 1
ATOM 3227 C CA . THR B 1 98 ? -14.852 -6.059 -20.234 1 96.31 98 THR B CA 1
ATOM 3228 C C . THR B 1 98 ? -15.008 -7.359 -19.453 1 96.31 98 THR B C 1
ATOM 3230 O O . THR B 1 98 ? -14.117 -8.203 -19.453 1 96.31 98 THR B O 1
ATOM 3233 N N . PRO B 1 99 ? -16.109 -7.512 -18.766 1 95.88 99 PRO B N 1
ATOM 3234 C CA . PRO B 1 99 ? -16.359 -8.766 -18.047 1 95.88 99 PRO B CA 1
ATOM 3235 C C . PRO B 1 99 ? -16.328 -9.984 -18.969 1 95.88 99 PRO B C 1
ATOM 3237 O O . PRO B 1 99 ? -15.766 -11.023 -18.609 1 95.88 99 PRO B O 1
ATOM 3240 N N . GLY B 1 100 ? -16.938 -9.898 -20.125 1 94.69 100 GLY B N 1
ATOM 3241 C CA . GLY B 1 100 ? -16.875 -10.992 -21.078 1 94.69 100 GLY B CA 1
ATOM 3242 C C . GLY B 1 100 ? -15.461 -11.367 -21.469 1 94.69 100 GLY B C 1
ATOM 3243 O O . GLY B 1 100 ? -15.109 -12.547 -21.469 1 94.69 100 GLY B O 1
ATOM 3244 N N . GLU B 1 101 ? -14.664 -10.344 -21.781 1 94.75 101 GLU B N 1
ATOM 3245 C CA . GLU B 1 101 ? -13.258 -10.57 -22.109 1 94.75 101 GLU B CA 1
ATOM 3246 C C . GLU B 1 101 ? -12.523 -11.227 -20.953 1 94.75 101 GLU B C 1
ATOM 3248 O O . GLU B 1 101 ? -11.688 -12.109 -21.156 1 94.75 101 GLU B O 1
ATOM 3253 N N . CYS B 1 102 ? -12.859 -10.773 -19.797 1 94.12 102 CYS B N 1
ATOM 3254 C CA . CYS B 1 102 ? -12.219 -11.281 -18.594 1 94.12 102 CYS B CA 1
ATOM 3255 C C . CYS B 1 102 ? -12.508 -12.766 -18.422 1 94.12 102 CYS B C 1
ATOM 3257 O O . CYS B 1 102 ? -11.602 -13.555 -18.141 1 94.12 102 CYS B O 1
ATOM 3259 N N . ARG B 1 103 ? -13.742 -13.141 -18.578 1 90.12 103 ARG B N 1
ATOM 3260 C CA . ARG B 1 103 ? -14.156 -14.531 -18.453 1 90.12 103 ARG B CA 1
ATOM 3261 C C . ARG B 1 103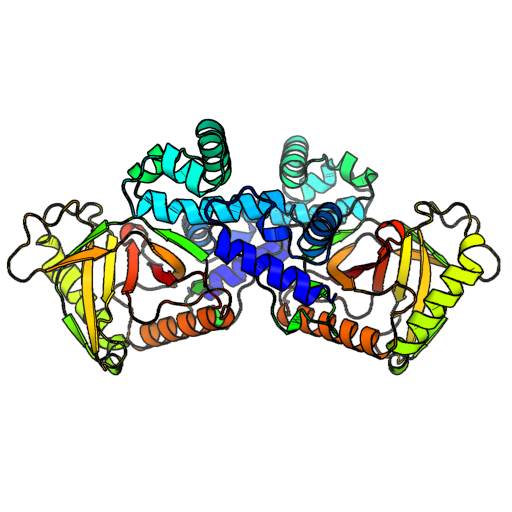 ? -13.383 -15.422 -19.406 1 90.12 103 ARG B C 1
ATOM 3263 O O . ARG B 1 103 ? -13.016 -16.547 -19.062 1 90.12 103 ARG B O 1
ATOM 3270 N N . ASP B 1 104 ? -13.023 -14.836 -20.516 1 89.44 104 ASP B N 1
ATOM 3271 C CA . ASP B 1 104 ? -12.414 -15.641 -21.578 1 89.44 104 ASP B CA 1
ATOM 3272 C C . ASP B 1 104 ? -10.891 -15.531 -21.547 1 89.44 104 ASP B C 1
ATOM 3274 O O . ASP B 1 104 ? -10.195 -16.312 -22.188 1 89.44 104 ASP B O 1
ATOM 3278 N N . SER B 1 105 ? -10.391 -14.648 -20.812 1 87.69 105 SER B N 1
ATOM 3279 C CA . SER B 1 105 ? -8.977 -14.305 -20.922 1 87.69 105 SER B CA 1
ATOM 3280 C C . SER B 1 105 ? -8.102 -15.352 -20.25 1 87.69 105 SER B C 1
ATOM 3282 O O . SER B 1 105 ? -6.945 -15.555 -20.641 1 87.69 105 SER B O 1
ATOM 3284 N N . GLY B 1 106 ? -8.633 -16 -19.219 1 86.56 106 GLY B N 1
ATOM 3285 C CA . GLY B 1 106 ? -7.816 -16.922 -18.438 1 86.56 106 GLY B CA 1
ATOM 3286 C C . GLY B 1 106 ? -6.711 -16.219 -17.656 1 86.56 106 GLY B C 1
ATOM 3287 O O . GLY B 1 106 ? -5.773 -16.859 -17.188 1 86.56 106 GLY B O 1
ATOM 3288 N N . LYS B 1 107 ? -6.801 -14.953 -17.547 1 89 107 LYS B N 1
ATOM 3289 C CA . LYS B 1 107 ? -5.754 -14.164 -16.906 1 89 107 LYS B CA 1
ATOM 3290 C C . LYS B 1 107 ? -6.051 -13.969 -15.422 1 89 107 LYS B C 1
ATOM 3292 O O . LYS B 1 107 ? -7.215 -13.938 -15.016 1 89 107 LYS B O 1
ATOM 3297 N N . ASN B 1 108 ? -4.977 -13.898 -14.641 1 91.88 108 ASN B N 1
ATOM 3298 C CA . ASN B 1 108 ? -5.102 -13.438 -13.266 1 91.88 108 ASN B CA 1
ATOM 3299 C C . ASN B 1 108 ? -5.438 -11.953 -13.195 1 91.88 108 ASN B C 1
ATOM 3301 O O . ASN B 1 108 ? -4.902 -11.156 -13.961 1 91.88 108 ASN B O 1
ATOM 3305 N N . ILE B 1 109 ? -6.352 -11.617 -12.297 1 92.94 109 ILE B N 1
ATOM 3306 C CA . ILE B 1 109 ? -6.746 -10.219 -12.148 1 92.94 109 ILE B CA 1
ATOM 3307 C C . ILE B 1 109 ? -6.348 -9.719 -10.758 1 92.94 109 ILE B C 1
ATOM 3309 O O . ILE B 1 109 ? -6.84 -10.227 -9.742 1 92.94 109 ILE B O 1
ATOM 3313 N N . HIS B 1 110 ? -5.469 -8.742 -10.734 1 91.12 110 HIS B N 1
ATOM 3314 C CA . HIS B 1 110 ? -5.129 -8.109 -9.461 1 91.12 110 HIS B CA 1
ATOM 3315 C C . HIS B 1 110 ? -6.254 -7.199 -8.984 1 91.12 110 HIS B C 1
ATOM 3317 O O . HIS B 1 110 ? -6.781 -6.398 -9.758 1 91.12 110 HIS B O 1
ATOM 3323 N N . VAL B 1 111 ? -6.621 -7.316 -7.762 1 90.75 111 VAL B N 1
ATOM 3324 C CA . VAL B 1 111 ? -7.758 -6.559 -7.254 1 90.75 111 VAL B CA 1
ATOM 3325 C C . VAL B 1 111 ? -7.312 -5.664 -6.102 1 90.75 111 VAL B C 1
ATOM 3327 O O . VAL B 1 111 ? -6.27 -5.906 -5.484 1 90.75 111 VAL B O 1
ATOM 3330 N N . THR B 1 112 ? -8.117 -4.609 -5.902 1 88 112 THR B N 1
ATOM 3331 C CA . THR B 1 112 ? -7.891 -3.742 -4.754 1 88 112 THR B CA 1
ATOM 3332 C C . THR B 1 112 ? -8.148 -4.492 -3.449 1 88 112 THR B C 1
ATOM 3334 O O . THR B 1 112 ? -9.219 -5.074 -3.266 1 88 112 THR B O 1
ATOM 3337 N N . ALA B 1 113 ? -7.188 -4.434 -2.613 1 85.81 113 ALA B N 1
ATOM 3338 C CA . ALA B 1 113 ? -7.336 -5.098 -1.319 1 85.81 113 ALA B CA 1
ATOM 3339 C C . ALA B 1 113 ? -8.234 -4.285 -0.387 1 85.81 113 ALA B C 1
ATOM 3341 O O . ALA B 1 113 ? -8.305 -3.061 -0.498 1 85.81 113 ALA B O 1
ATOM 3342 N N . PRO B 1 114 ? -8.953 -4.957 0.448 1 87.25 114 PRO B N 1
ATOM 3343 C CA . PRO B 1 114 ? -9.758 -4.215 1.424 1 87.25 114 PRO B CA 1
ATOM 3344 C C . PRO B 1 114 ? -8.898 -3.391 2.385 1 87.25 114 PRO B C 1
ATOM 3346 O O . PRO B 1 114 ? -7.805 -3.814 2.76 1 87.25 114 PRO B O 1
ATOM 3349 N N . ILE B 1 115 ? -9.414 -2.238 2.725 1 88.12 115 ILE B N 1
ATOM 3350 C CA . ILE B 1 115 ? -8.828 -1.466 3.812 1 88.12 115 ILE B CA 1
ATOM 3351 C C . ILE B 1 115 ? -9.109 -2.154 5.145 1 88.12 115 ILE B C 1
ATOM 3353 O O . ILE B 1 115 ? -10.242 -2.58 5.402 1 88.12 115 ILE B O 1
ATOM 3357 N N . HIS B 1 116 ? -8.094 -2.273 5.961 1 83.44 116 HIS B N 1
ATOM 3358 C CA . HIS B 1 116 ? -8.258 -2.904 7.266 1 83.44 116 HIS B CA 1
ATOM 3359 C C . HIS B 1 116 ? -7.754 -1.997 8.383 1 83.44 116 HIS B C 1
ATOM 3361 O O . HIS B 1 116 ? -6.699 -1.37 8.25 1 83.44 116 HIS B O 1
ATOM 3367 N N . LEU B 1 117 ? -8.578 -1.916 9.336 1 88.38 117 LEU B N 1
ATOM 3368 C CA . LEU B 1 117 ? -8.164 -1.222 10.547 1 88.38 117 LEU B CA 1
ATOM 3369 C C . LEU B 1 117 ? -7.715 -2.213 11.617 1 88.38 117 LEU B C 1
ATOM 3371 O O . LEU B 1 117 ? -8.328 -3.271 11.781 1 88.38 117 LEU B O 1
ATOM 3375 N N . PHE B 1 118 ? -6.625 -1.931 12.273 1 84.56 118 PHE B N 1
ATOM 3376 C CA . PHE B 1 118 ? -6.062 -2.729 13.359 1 84.56 118 PHE B CA 1
ATOM 3377 C C . PHE B 1 118 ? -6.203 -2.006 14.688 1 84.56 118 PHE B C 1
ATOM 3379 O O . PHE B 1 118 ? -6.477 -0.803 14.727 1 84.56 118 PHE B O 1
ATOM 3386 N N . PRO B 1 119 ? -6.043 -2.791 15.758 1 84.94 119 PRO B N 1
ATOM 3387 C CA . PRO B 1 119 ? -6.145 -2.154 17.078 1 84.94 119 PRO B CA 1
ATOM 3388 C C . PRO B 1 119 ? -5.199 -0.965 17.234 1 84.94 119 PRO B C 1
ATOM 3390 O O . PRO B 1 119 ? -5.52 -0.002 17.938 1 84.94 119 PRO B O 1
ATOM 3393 N N . LYS B 1 120 ? -4.137 -0.986 16.594 1 86.31 120 LYS B N 1
ATOM 3394 C CA . LYS B 1 120 ? -3.152 0.088 16.688 1 86.31 120 LYS B CA 1
ATOM 3395 C C . LYS B 1 120 ? -3.676 1.374 16.062 1 86.31 120 LYS B C 1
ATOM 3397 O O . LYS B 1 120 ? -3.113 2.451 16.266 1 86.31 120 LYS B O 1
ATOM 3402 N N . ASN B 1 121 ? -4.688 1.263 15.258 1 91.06 121 ASN B N 1
ATOM 3403 C CA . ASN B 1 121 ? -5.312 2.439 14.664 1 91.06 121 ASN B CA 1
ATOM 3404 C C . ASN B 1 121 ? -6.289 3.1 15.625 1 91.06 121 ASN B C 1
ATOM 3406 O O . ASN B 1 121 ? -6.77 4.207 15.375 1 91.06 121 ASN B O 1
ATOM 3410 N N . ASP B 1 122 ? -6.574 2.451 16.656 1 92.56 122 ASP B N 1
ATOM 3411 C CA . ASP B 1 122 ? -7.539 2.943 17.641 1 92.56 122 ASP B CA 1
ATOM 3412 C C . ASP B 1 122 ? -6.852 3.795 18.703 1 92.56 122 ASP B C 1
ATOM 3414 O O . ASP B 1 122 ? -5.961 3.318 19.406 1 92.56 122 ASP B O 1
ATOM 3418 N N . VAL B 1 123 ? -7.254 4.977 18.828 1 92.62 123 VAL B N 1
ATOM 3419 C CA . VAL B 1 123 ? -6.77 5.898 19.844 1 92.62 123 VAL B CA 1
ATOM 3420 C C . VAL B 1 123 ? -7.922 6.32 20.75 1 92.62 123 VAL B C 1
ATOM 3422 O O . VAL B 1 123 ? -8.555 7.355 20.531 1 92.62 123 VAL B O 1
ATOM 3425 N N . CYS B 1 124 ? -8.133 5.605 21.844 1 91.56 124 CYS B N 1
ATOM 3426 C CA . CYS B 1 124 ? -9.219 5.891 22.781 1 91.56 124 CYS B CA 1
ATOM 3427 C C . CYS B 1 124 ? -10.547 6.008 22.047 1 91.56 124 CYS B C 1
ATOM 3429 O O . CYS B 1 124 ? -11.289 6.969 22.25 1 91.56 124 CYS B O 1
ATOM 3431 N N . GLY B 1 125 ? -10.758 5.082 21.156 1 91.56 125 GLY B N 1
ATOM 3432 C CA . GLY B 1 125 ? -12.008 5.062 20.406 1 91.56 125 GLY B CA 1
ATOM 3433 C C . GLY B 1 125 ? -11.953 5.906 19.156 1 91.56 125 GLY B C 1
ATOM 3434 O O . GLY B 1 125 ? -12.883 5.871 18.344 1 91.56 125 GLY B O 1
ATOM 3435 N N . ASN B 1 126 ? -10.945 6.703 18.984 1 93.5 126 ASN B N 1
ATOM 3436 C CA . ASN B 1 126 ? -10.742 7.527 17.797 1 93.5 126 ASN B CA 1
ATOM 3437 C C . ASN B 1 126 ? -9.82 6.84 16.797 1 93.5 126 ASN B C 1
ATOM 3439 O O . ASN B 1 126 ? -9.305 5.754 17.062 1 93.5 126 ASN B O 1
ATOM 3443 N N . LEU B 1 127 ? -9.727 7.449 15.609 1 94.56 127 LEU B N 1
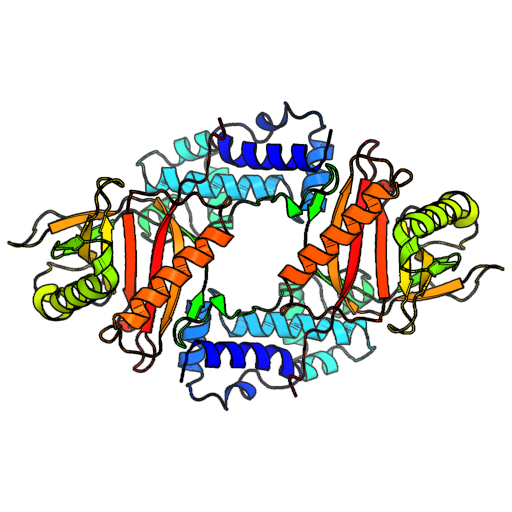ATOM 3444 C CA . LEU B 1 127 ? -8.992 6.777 14.547 1 94.56 127 LEU B CA 1
ATOM 3445 C C . LEU B 1 127 ? -7.734 7.555 14.172 1 94.56 127 LEU B C 1
ATOM 3447 O O . LEU B 1 127 ? -7.785 8.773 14 1 94.56 127 LEU B O 1
ATOM 3451 N N . ILE B 1 128 ? -6.672 6.859 14.125 1 93.75 128 ILE B N 1
ATOM 3452 C CA . ILE B 1 128 ? -5.473 7.375 13.477 1 93.75 128 ILE B CA 1
ATOM 3453 C C . ILE B 1 128 ? -5.117 6.5 12.273 1 93.75 128 ILE B C 1
ATOM 3455 O O . ILE B 1 128 ? -5.207 5.27 12.344 1 93.75 128 ILE B O 1
ATOM 3459 N N . TYR B 1 129 ? -4.84 7.109 11.164 1 92.44 129 TYR B N 1
ATOM 3460 C CA . TYR B 1 129 ? -4.492 6.375 9.953 1 92.44 129 TYR B CA 1
ATOM 3461 C C . TYR B 1 129 ? -3.273 6.988 9.266 1 92.44 129 TYR B C 1
ATOM 3463 O O . TYR B 1 129 ? -3.098 8.211 9.281 1 92.44 129 TYR B O 1
ATOM 3471 N N . GLY B 1 130 ? -2.484 6.203 8.523 1 87.44 130 GLY B N 1
ATOM 3472 C CA . GLY B 1 130 ? -1.23 6.586 7.895 1 87.44 130 GLY B CA 1
ATOM 3473 C C . GLY B 1 130 ? -0.118 5.578 8.125 1 87.44 130 GLY B C 1
ATOM 3474 O O . GLY B 1 130 ? -0.372 4.449 8.539 1 87.44 130 GLY B O 1
ATOM 3475 N N . PRO B 1 131 ? 1.151 5.945 7.781 1 87.62 131 PRO B N 1
ATOM 3476 C CA . PRO B 1 131 ? 1.645 7.203 7.215 1 87.62 131 PRO B CA 1
ATOM 3477 C C . PRO B 1 131 ? 1.515 7.254 5.691 1 87.62 131 PRO B C 1
ATOM 3479 O O . PRO B 1 131 ? 1.448 6.211 5.039 1 87.62 131 PRO B O 1
ATOM 3482 N N . GLU B 1 132 ? 1.446 8.484 5.305 1 88.19 132 GLU B N 1
ATOM 3483 C CA . GLU B 1 132 ? 1.601 8.789 3.885 1 88.19 132 GLU B CA 1
ATOM 3484 C C . GLU B 1 132 ? 2.775 9.734 3.648 1 88.19 132 GLU B C 1
ATOM 3486 O O . GLU B 1 132 ? 3.07 10.594 4.484 1 88.19 132 GLU B O 1
ATOM 3491 N N . MET B 1 133 ? 3.475 9.555 2.564 1 87.88 133 MET B N 1
ATOM 3492 C CA . MET B 1 133 ? 4.559 10.461 2.205 1 87.88 133 MET B CA 1
ATOM 3493 C C . MET B 1 133 ? 4.031 11.656 1.415 1 87.88 133 MET B C 1
ATOM 3495 O O . MET B 1 133 ? 3.295 11.484 0.443 1 87.88 133 MET B O 1
ATOM 3499 N N . VAL B 1 134 ? 4.375 12.828 1.887 1 91.56 134 VAL B N 1
ATOM 3500 C CA . VAL B 1 134 ? 3.801 14.031 1.307 1 91.56 134 VAL B CA 1
ATOM 3501 C C . VAL B 1 134 ? 4.867 15.125 1.216 1 91.56 134 VAL B C 1
ATOM 3503 O O . VAL B 1 134 ? 5.676 15.289 2.135 1 91.56 134 VAL B O 1
ATOM 3506 N N . MET B 1 135 ? 4.934 15.758 0.082 1 92 135 MET B N 1
ATOM 3507 C CA . MET B 1 135 ? 5.723 16.984 -0.041 1 92 135 MET B CA 1
ATOM 3508 C C . MET B 1 135 ? 4.883 18.203 0.294 1 92 135 MET B C 1
ATOM 3510 O O . MET B 1 135 ? 3.861 18.453 -0.347 1 92 135 MET B O 1
ATOM 3514 N N . ILE B 1 136 ? 5.316 18.922 1.27 1 93 136 ILE B N 1
ATOM 3515 C CA . ILE B 1 136 ? 4.578 20.109 1.646 1 93 136 ILE B CA 1
ATOM 3516 C C . ILE B 1 136 ? 5.328 21.359 1.167 1 93 136 ILE B C 1
ATOM 3518 O O . ILE B 1 136 ? 6.562 21.375 1.153 1 93 136 ILE B O 1
ATOM 3522 N N . PRO B 1 137 ? 4.617 22.375 0.735 1 92.69 137 PRO B N 1
ATOM 3523 C CA . PRO B 1 137 ? 5.27 23.641 0.381 1 92.69 137 PRO B CA 1
ATOM 3524 C C . PRO B 1 137 ? 5.699 24.453 1.605 1 92.69 137 PRO B C 1
ATOM 3526 O O . PRO B 1 137 ? 5.32 24.125 2.732 1 92.69 137 PRO B O 1
ATOM 3529 N N . SER B 1 138 ? 6.57 25.391 1.313 1 93.38 138 SER B N 1
ATOM 3530 C CA . SER B 1 138 ? 6.914 26.328 2.373 1 93.38 138 SER B CA 1
ATOM 3531 C C . SER B 1 138 ? 5.738 27.234 2.705 1 93.38 138 SER B C 1
ATOM 3533 O O . SER B 1 138 ? 4.996 27.656 1.811 1 93.38 138 SER B O 1
ATOM 3535 N N . PHE B 1 139 ? 5.621 27.578 3.967 1 95.19 139 PHE B N 1
ATOM 3536 C CA . PHE B 1 139 ? 4.582 28.516 4.355 1 95.19 139 PHE B CA 1
ATOM 3537 C C . PHE B 1 139 ? 4.938 29.203 5.668 1 95.19 139 PHE B C 1
ATOM 3539 O O . PHE B 1 139 ? 5.824 28.75 6.395 1 95.19 139 PHE B O 1
ATOM 3546 N N . HIS B 1 140 ? 4.285 30.297 5.902 1 97.19 140 HIS B N 1
ATOM 3547 C CA . HIS B 1 140 ? 4.516 31.078 7.109 1 97.19 140 HIS B CA 1
ATOM 3548 C C . HIS B 1 140 ? 3.371 30.922 8.102 1 97.19 140 HIS B C 1
ATOM 3550 O O . HIS B 1 140 ? 2.205 30.859 7.707 1 97.19 140 HIS B O 1
ATOM 3556 N N . VAL B 1 141 ? 3.783 30.891 9.352 1 98.12 141 VAL B N 1
ATOM 3557 C CA . VAL B 1 141 ? 2.779 30.859 10.414 1 98.12 141 VAL B CA 1
ATOM 3558 C C . VAL B 1 141 ? 3.07 31.953 11.43 1 98.12 141 VAL B C 1
ATOM 3560 O O . VAL B 1 141 ? 4.207 32.438 11.539 1 98.12 141 VAL B O 1
ATOM 3563 N N . MET B 1 142 ? 2.047 32.344 12.047 1 98.56 142 MET B N 1
ATOM 3564 C CA . MET B 1 142 ? 2.145 33.406 13.078 1 98.56 142 MET B CA 1
ATOM 3565 C C . MET B 1 142 ? 1.278 33.062 14.281 1 98.56 142 MET B C 1
ATOM 3567 O O . MET B 1 142 ? 0.136 32.625 14.125 1 98.56 142 MET B O 1
ATOM 3571 N N . GLY B 1 143 ? 1.846 33.156 15.469 1 98.44 143 GLY B N 1
ATOM 3572 C CA . GLY B 1 143 ? 1.129 32.875 16.688 1 98.44 143 GLY B CA 1
ATOM 3573 C C . GLY B 1 143 ? 1.912 33.219 17.953 1 98.44 143 GLY B C 1
ATOM 3574 O O . GLY B 1 143 ? 2.678 34.188 17.953 1 98.44 143 GLY B O 1
ATOM 3575 N N . ARG B 1 144 ? 1.58 32.562 19.016 1 98 144 ARG B N 1
ATOM 3576 C CA . ARG B 1 144 ? 2.244 32.781 20.297 1 98 144 ARG B CA 1
ATOM 3577 C C . ARG B 1 144 ? 3.129 31.594 20.672 1 98 144 ARG B C 1
ATOM 3579 O O . ARG B 1 144 ? 2.646 30.469 20.781 1 98 144 ARG B O 1
ATOM 3586 N N . MET B 1 145 ? 4.352 31.875 20.922 1 97.81 145 MET B N 1
ATOM 3587 C CA . MET B 1 145 ? 5.32 30.812 21.172 1 97.81 145 MET B CA 1
ATOM 3588 C C . MET B 1 145 ? 5.359 30.438 22.641 1 97.81 145 MET B C 1
ATOM 3590 O O . MET B 1 145 ? 5.34 31.312 23.516 1 97.81 145 MET B O 1
ATOM 3594 N N . TYR B 1 146 ? 5.441 29.172 22.891 1 97.31 146 TYR B N 1
ATOM 3595 C CA . TYR B 1 146 ? 5.594 28.609 24.234 1 97.31 146 TYR B CA 1
ATOM 3596 C C . TYR B 1 146 ? 6.797 27.688 24.297 1 97.31 146 TYR B C 1
ATOM 3598 O O . TYR B 1 146 ? 7.113 27 23.328 1 97.31 146 TYR B O 1
ATOM 3606 N N . GLN B 1 147 ? 7.523 27.75 25.391 1 96.56 147 GLN B N 1
ATOM 3607 C CA . GLN B 1 147 ? 8.484 26.703 25.719 1 96.56 147 GLN B CA 1
ATOM 3608 C C . GLN B 1 147 ? 7.859 25.641 26.594 1 96.56 147 GLN B C 1
ATOM 3610 O O . GLN B 1 147 ? 7.359 25.922 27.688 1 96.56 147 GLN B O 1
ATOM 3615 N N . ILE B 1 148 ? 7.867 24.406 26.094 1 96.5 148 ILE B N 1
ATOM 3616 C CA . ILE B 1 148 ? 7.16 23.344 26.812 1 96.5 148 ILE B CA 1
ATOM 3617 C C . ILE B 1 148 ? 8.109 22.188 27.078 1 96.5 148 ILE B C 1
ATOM 3619 O O . ILE B 1 148 ? 8.805 21.719 26.156 1 96.5 148 ILE B O 1
ATOM 3623 N N . GLU B 1 149 ? 8.133 21.75 28.344 1 95.56 149 GLU B N 1
ATOM 3624 C CA . GLU B 1 149 ? 8.852 20.516 28.656 1 95.56 149 GLU B CA 1
ATOM 3625 C C . GLU B 1 149 ? 8.242 19.328 27.906 1 95.56 149 GLU B C 1
ATOM 3627 O O . GLU B 1 149 ? 7.027 19.141 27.906 1 95.56 149 GLU B O 1
ATOM 3632 N N . ILE B 1 150 ? 9.102 18.516 27.328 1 91.62 150 ILE B N 1
ATOM 3633 C CA . ILE B 1 150 ? 8.656 17.406 26.5 1 91.62 150 ILE B CA 1
ATOM 3634 C C . ILE B 1 150 ? 7.742 16.484 27.312 1 91.62 150 ILE B C 1
ATOM 3636 O O . ILE B 1 150 ? 6.695 16.047 26.828 1 91.62 150 ILE B O 1
ATOM 3640 N N . ALA B 1 151 ? 8.047 16.219 28.5 1 90.62 151 ALA B N 1
ATOM 3641 C CA . ALA B 1 151 ? 7.27 15.344 29.375 1 90.62 151 ALA B CA 1
ATOM 3642 C C . ALA B 1 151 ? 5.879 15.922 29.625 1 90.62 151 ALA B C 1
ATOM 3644 O O . ALA B 1 151 ? 4.93 15.18 29.891 1 90.62 151 ALA B O 1
ATOM 3645 N N . GLU B 1 152 ? 5.699 17.234 29.438 1 93 152 GLU B N 1
ATOM 3646 C CA . GLU B 1 152 ? 4.441 17.891 29.766 1 93 152 GLU B CA 1
ATOM 3647 C C . GLU B 1 152 ? 3.66 18.234 28.5 1 93 152 GLU B C 1
ATOM 3649 O O . GLU B 1 152 ? 2.574 18.812 28.562 1 93 152 GLU B O 1
ATOM 3654 N N . SER B 1 153 ? 4.168 17.906 27.422 1 90.88 153 SER B N 1
ATOM 3655 C CA . SER B 1 153 ? 3.609 18.297 26.125 1 90.88 153 SER B CA 1
ATOM 3656 C C . SER B 1 153 ? 2.162 17.828 25.984 1 90.88 153 SER B C 1
ATOM 3658 O O . SER B 1 153 ? 1.315 18.562 25.469 1 90.88 153 SER B O 1
ATOM 3660 N N . PRO B 1 154 ? 1.801 16.641 26.5 1 89.62 154 PRO B N 1
ATOM 3661 C CA . PRO B 1 154 ? 0.427 16.172 26.297 1 89.62 154 PRO B CA 1
ATOM 3662 C C . PRO B 1 154 ? -0.602 17.031 27.031 1 89.62 154 PRO B C 1
ATOM 3664 O O . PRO B 1 154 ? -1.782 17.016 26.672 1 89.62 154 PRO B O 1
ATOM 3667 N N . THR B 1 155 ? -0.151 17.781 27.984 1 91.12 155 THR B N 1
ATOM 3668 C CA . THR B 1 155 ? -1.052 18.641 28.75 1 91.12 155 THR B CA 1
ATOM 3669 C C . THR B 1 155 ? -0.88 20.109 28.344 1 91.12 155 THR B C 1
ATOM 3671 O O . THR B 1 155 ? -1.86 20.797 28.047 1 91.12 155 THR B O 1
ATOM 3674 N N . GLU B 1 156 ? 0.294 20.531 28.25 1 94.12 156 GLU B N 1
ATOM 3675 C CA . GLU B 1 156 ? 0.576 21.953 28.078 1 94.12 156 GLU B CA 1
ATOM 3676 C C . GLU B 1 156 ? 0.313 22.391 26.641 1 94.12 156 GLU B C 1
ATOM 3678 O O . GLU B 1 156 ? -0.123 23.516 26.406 1 94.12 156 GLU B O 1
ATOM 3683 N N . ALA B 1 157 ? 0.597 21.547 25.719 1 93.31 157 ALA B N 1
ATOM 3684 C CA . ALA B 1 157 ? 0.423 21.938 24.328 1 93.31 157 ALA B CA 1
ATOM 3685 C C . ALA B 1 157 ? -1.049 22.172 24 1 93.31 157 ALA B C 1
ATOM 3687 O O . ALA B 1 157 ? -1.412 23.219 23.469 1 93.31 157 ALA B O 1
ATOM 3688 N N . PRO B 1 158 ? -1.904 21.234 24.391 1 91.56 158 PRO B N 1
ATOM 3689 C CA . PRO B 1 158 ? -3.324 21.484 24.141 1 91.56 158 PRO B CA 1
ATOM 3690 C C . PRO B 1 158 ? -3.834 22.734 24.844 1 91.56 158 PRO B C 1
ATOM 3692 O O . PRO B 1 158 ? -4.652 23.484 24.297 1 91.56 158 PRO B O 1
ATOM 3695 N N . GLU B 1 159 ? -3.377 22.938 25.984 1 93.12 159 GLU B N 1
ATOM 3696 C CA . GLU B 1 159 ? -3.779 24.141 26.719 1 93.12 159 GLU B CA 1
ATOM 3697 C C . GLU B 1 159 ? -3.309 25.406 26.016 1 93.12 159 GLU B C 1
ATOM 3699 O O . GLU B 1 159 ? -4.066 26.359 25.891 1 93.12 159 GLU B O 1
ATOM 3704 N N . ALA B 1 160 ? -2.084 25.375 25.609 1 95.31 160 ALA B N 1
ATOM 3705 C CA . ALA B 1 160 ? -1.548 26.5 24.859 1 95.31 160 ALA B CA 1
ATOM 3706 C C . ALA B 1 160 ? -2.346 26.734 23.578 1 95.31 160 ALA B C 1
ATOM 3708 O O . ALA B 1 160 ? -2.629 27.875 23.203 1 95.31 160 ALA B O 1
ATOM 3709 N N . ALA B 1 161 ? -2.65 25.688 22.938 1 94.94 161 ALA B N 1
ATOM 3710 C CA . ALA B 1 161 ? -3.439 25.75 21.703 1 94.94 161 ALA B CA 1
ATOM 3711 C C . ALA B 1 161 ? -4.785 26.438 21.953 1 94.94 161 ALA B C 1
ATOM 3713 O O . ALA B 1 161 ? -5.191 27.312 21.203 1 94.94 161 ALA B O 1
ATOM 3714 N N . LYS B 1 162 ? -5.426 26.062 23 1 93.06 162 LYS B N 1
ATOM 3715 C CA . LYS B 1 162 ? -6.723 26.641 23.359 1 93.06 162 LYS B CA 1
ATOM 3716 C C . LYS B 1 162 ? -6.609 28.125 23.656 1 93.06 162 LYS B C 1
ATOM 3718 O O . LYS B 1 162 ? -7.418 28.922 23.172 1 93.06 162 LYS B O 1
ATOM 3723 N N . GLN B 1 163 ? -5.645 28.406 24.438 1 94.56 163 GLN B N 1
ATOM 3724 C CA . GLN B 1 163 ? -5.445 29.812 24.797 1 94.56 163 GLN B CA 1
ATOM 3725 C C . GLN B 1 163 ? -5.246 30.688 23.562 1 94.56 163 GLN B C 1
ATOM 3727 O O . GLN B 1 163 ? -5.82 31.766 23.469 1 94.56 163 GLN B O 1
ATOM 3732 N N . PHE B 1 164 ? -4.488 30.203 22.672 1 96.81 164 PHE B N 1
ATOM 3733 C CA . PHE B 1 164 ? -4.242 30.953 21.453 1 96.81 164 PHE B CA 1
ATOM 3734 C C . PHE B 1 164 ? -5.512 31.047 20.609 1 96.81 164 PHE B C 1
ATOM 3736 O O . PHE B 1 164 ? -5.898 32.125 20.188 1 96.81 164 PHE B O 1
ATOM 3743 N N . TRP B 1 165 ? -6.117 29.938 20.359 1 94.88 165 TRP B N 1
ATOM 3744 C CA . TRP B 1 165 ? -7.203 29.875 19.391 1 94.88 165 TRP B CA 1
ATOM 3745 C C . TRP B 1 165 ? -8.406 30.672 19.875 1 94.88 165 TRP B C 1
ATOM 3747 O O . TRP B 1 165 ? -9.055 31.375 19.094 1 94.88 165 TRP B O 1
ATOM 3757 N N . TRP B 1 166 ? -8.672 30.641 21.156 1 93.06 166 TRP B N 1
ATOM 3758 C CA . TRP B 1 166 ? -9.883 31.281 21.641 1 93.06 166 TRP B CA 1
ATOM 3759 C C . TRP B 1 166 ? -9.578 32.656 22.234 1 93.06 166 TRP B C 1
ATOM 3761 O O . TRP B 1 166 ? -10.477 33.5 22.391 1 93.06 166 TRP B O 1
ATOM 3771 N N . GLY B 1 167 ? -8.383 32.844 22.453 1 95 167 GLY B N 1
ATOM 3772 C CA . GLY B 1 167 ? -8.047 34.094 23.125 1 95 167 GLY B CA 1
ATOM 3773 C C . GLY B 1 167 ? -7.281 35.062 22.234 1 95 167 GLY B C 1
ATOM 3774 O O . GLY B 1 167 ? -7.387 36.281 22.391 1 95 167 GLY B O 1
ATOM 3775 N N . LYS B 1 168 ? -6.461 34.5 21.312 1 96.75 168 LYS B N 1
ATOM 3776 C CA . LYS B 1 168 ? -5.48 35.406 20.719 1 96.75 168 LYS B CA 1
ATOM 3777 C C . LYS B 1 168 ? -5.523 35.344 19.188 1 96.75 168 LYS B C 1
ATOM 3779 O O . LYS B 1 168 ? -4.977 36.188 18.5 1 96.75 168 LYS B O 1
ATOM 3784 N N . ARG B 1 169 ? -6.191 34.406 18.578 1 96.19 169 ARG B N 1
ATOM 3785 C CA . ARG B 1 169 ? -6.102 34.188 17.141 1 96.19 169 ARG B CA 1
ATOM 3786 C C . ARG B 1 169 ? -6.566 35.406 16.375 1 96.19 169 ARG B C 1
ATOM 3788 O O . ARG B 1 169 ? -6.109 35.656 15.25 1 96.19 169 ARG B O 1
ATOM 3795 N N . HIS B 1 170 ? -7.516 36.188 16.922 1 96.38 170 HIS B N 1
ATOM 3796 C CA . HIS B 1 170 ? -8.086 37.344 16.25 1 96.38 170 HIS B CA 1
ATOM 3797 C C . HIS B 1 170 ? -7.047 38.438 16.078 1 96.38 170 HIS B C 1
ATOM 3799 O O . HIS B 1 170 ? -7.258 39.406 15.312 1 96.38 170 HIS B O 1
ATOM 3805 N N . GLU B 1 171 ? -5.988 38.312 16.781 1 97 171 GLU B N 1
ATOM 3806 C CA . GLU B 1 171 ? -4.934 39.344 16.703 1 97 171 GLU B CA 1
ATOM 3807 C C . GLU B 1 171 ? -3.979 39.031 15.555 1 97 171 GLU B C 1
ATOM 3809 O O . GLU B 1 171 ? -3.117 39.844 15.234 1 97 171 GLU B O 1
ATOM 3814 N N . VAL B 1 172 ? -4.043 37.875 14.969 1 97.25 172 VAL B N 1
ATOM 3815 C CA . VAL B 1 172 ? -3.217 37.531 13.812 1 97.25 172 VAL B CA 1
ATOM 3816 C C . VAL B 1 172 ? -3.699 38.312 12.586 1 97.25 172 VAL B C 1
ATOM 3818 O O . VAL B 1 172 ? -4.867 38.188 12.203 1 97.25 172 VAL B O 1
ATOM 3821 N N . PRO B 1 173 ? -2.785 39.062 12.031 1 95.44 173 PRO B N 1
ATOM 3822 C CA . PRO B 1 173 ? -3.223 39.875 10.891 1 95.44 173 PRO B CA 1
ATOM 3823 C C . PRO B 1 173 ? -3.396 39.031 9.617 1 95.44 173 PRO B C 1
ATOM 3825 O O . PRO B 1 173 ? -2.492 38.312 9.227 1 95.44 173 PRO B O 1
ATOM 3828 N N . ASN B 1 174 ? -4.539 39.156 8.969 1 92.25 174 ASN B N 1
ATOM 3829 C CA . ASN B 1 174 ? -4.887 38.656 7.645 1 92.25 174 ASN B CA 1
ATOM 3830 C C . ASN B 1 174 ? -4.5 37.188 7.484 1 92.25 174 ASN B C 1
ATOM 3832 O O . ASN B 1 174 ? -3.77 36.812 6.559 1 92.25 174 ASN B O 1
ATOM 3836 N N . PRO B 1 175 ? -4.98 36.312 8.32 1 96.38 175 PRO B N 1
ATOM 3837 C CA . PRO B 1 175 ? -4.715 34.906 8.117 1 96.38 175 PRO B CA 1
ATOM 3838 C C . PRO B 1 175 ? -5.23 34.406 6.77 1 96.38 175 PRO B C 1
ATOM 3840 O O . PRO B 1 175 ? -6.277 34.844 6.297 1 96.38 175 PRO B O 1
ATOM 3843 N N . ILE B 1 176 ? -4.5 33.469 6.133 1 94.56 176 ILE B N 1
ATOM 3844 C CA . ILE B 1 176 ? -4.859 32.906 4.832 1 94.56 176 ILE B CA 1
ATOM 3845 C C . ILE B 1 176 ? -6.113 32.062 4.969 1 94.56 176 ILE B C 1
ATOM 3847 O O . ILE B 1 176 ? -7.02 32.125 4.137 1 94.56 176 ILE B O 1
ATOM 3851 N N . GLU B 1 177 ? -6.109 31.156 5.934 1 94.44 177 GLU B N 1
ATOM 3852 C CA . GLU B 1 177 ? -7.23 30.281 6.254 1 94.44 177 GLU B CA 1
ATOM 3853 C C . GLU B 1 177 ? -7.676 30.469 7.703 1 94.44 177 GLU B C 1
ATOM 3855 O O . GLU B 1 177 ? -7.23 29.734 8.586 1 94.44 177 GLU B O 1
ATOM 3860 N N . PRO B 1 178 ? -8.633 31.344 7.941 1 94.81 178 PRO B N 1
ATOM 3861 C CA . PRO B 1 178 ? -8.953 31.781 9.297 1 94.81 178 PRO B CA 1
ATOM 3862 C C . PRO B 1 178 ? -9.539 30.672 10.164 1 94.81 178 PRO B C 1
ATOM 3864 O O . PRO B 1 178 ? -9.641 30.812 11.383 1 94.81 178 PRO B O 1
ATOM 3867 N N . ASN B 1 179 ? -9.953 29.594 9.547 1 94.31 179 ASN B N 1
ATOM 3868 C CA . ASN B 1 179 ? -10.547 28.531 10.336 1 94.31 179 ASN B CA 1
ATOM 3869 C C . ASN B 1 179 ? -9.641 27.297 10.406 1 94.31 179 ASN B C 1
ATOM 3871 O O . ASN B 1 179 ? -10.078 26.219 10.781 1 94.31 179 ASN B O 1
ATOM 3875 N N . ILE B 1 180 ? -8.367 27.453 10.039 1 96 180 ILE B N 1
ATOM 3876 C CA . ILE B 1 180 ? -7.406 26.359 10.117 1 96 180 ILE B CA 1
ATOM 3877 C C . ILE B 1 180 ? -6.34 26.688 11.164 1 96 180 ILE B C 1
ATOM 3879 O O . ILE B 1 180 ? -5.727 27.766 11.117 1 96 180 ILE B O 1
ATOM 3883 N N . TYR B 1 181 ? -6.207 25.781 12.07 1 96.62 181 TYR B N 1
ATOM 3884 C CA . TYR B 1 181 ? -5.215 25.891 13.133 1 96.62 181 TYR B CA 1
ATOM 3885 C C . TYR B 1 181 ? -3.941 25.141 12.773 1 96.62 181 TYR B C 1
ATOM 3887 O O . TYR B 1 181 ? -3.998 24.031 12.227 1 96.62 181 TYR B O 1
ATOM 3895 N N . TYR B 1 182 ? -2.775 25.719 13.055 1 97.5 182 TYR B N 1
ATOM 3896 C CA . TYR B 1 182 ? -1.479 25.062 12.938 1 97.5 182 TYR B CA 1
ATOM 3897 C C . TYR B 1 182 ? -0.75 25.062 14.281 1 97.5 182 TYR B C 1
ATOM 3899 O O . TYR B 1 182 ? -0.508 26.125 14.867 1 97.5 182 TYR B O 1
ATOM 3907 N N . GLY B 1 183 ? -0.438 23.891 14.75 1 97 183 GLY B N 1
ATOM 3908 C CA . GLY B 1 183 ? 0.452 23.734 15.891 1 97 183 GLY B CA 1
ATOM 3909 C C . GLY B 1 183 ? 1.846 23.281 15.5 1 97 183 GLY B C 1
ATOM 3910 O O . GLY B 1 183 ? 2.064 22.094 15.242 1 97 183 GLY B O 1
ATOM 3911 N N . LEU B 1 184 ? 2.777 24.172 15.547 1 97.19 184 LEU B N 1
ATOM 3912 C CA . LEU B 1 184 ? 4.141 23.875 15.117 1 97.19 184 LEU B CA 1
ATOM 3913 C C . LEU B 1 184 ? 5.043 23.609 16.312 1 97.19 184 LEU B C 1
ATOM 3915 O O . LEU B 1 184 ? 5.082 24.406 17.25 1 97.19 184 LEU B O 1
ATOM 3919 N N . THR B 1 185 ? 5.711 22.516 16.312 1 95.06 185 THR B N 1
ATOM 3920 C CA . THR B 1 185 ? 6.707 22.172 17.312 1 95.06 185 THR B CA 1
ATOM 3921 C C . THR B 1 185 ? 8.109 22.141 16.703 1 95.06 185 THR B C 1
ATOM 3923 O O . THR B 1 185 ? 8.32 21.531 15.656 1 95.06 185 THR B O 1
ATOM 3926 N N . ARG B 1 186 ? 9.008 22.844 17.359 1 93.56 186 ARG B N 1
ATOM 3927 C CA . ARG B 1 186 ? 10.406 22.828 16.953 1 93.56 186 ARG B CA 1
ATOM 3928 C C . ARG B 1 186 ? 11.305 22.328 18.094 1 93.56 186 ARG B C 1
ATOM 3930 O O . ARG B 1 186 ? 11.133 22.734 19.234 1 93.56 186 ARG B O 1
ATOM 3937 N N . THR B 1 187 ? 12.148 21.516 17.641 1 88.75 187 THR B N 1
ATOM 3938 C CA . THR B 1 187 ? 13.172 21.016 18.547 1 88.75 187 THR B CA 1
ATOM 3939 C C . THR B 1 187 ? 14.547 21.562 18.156 1 88.75 187 THR B C 1
ATOM 3941 O O . THR B 1 187 ? 15.234 20.953 17.328 1 88.75 187 THR B O 1
ATOM 3944 N N . PRO B 1 188 ? 14.977 22.609 18.781 1 82.19 188 PRO B N 1
ATOM 3945 C CA . PRO B 1 188 ? 16.266 23.203 18.406 1 82.19 188 PRO B CA 1
ATOM 3946 C C . PRO B 1 188 ? 17.438 22.266 18.641 1 82.19 188 PRO B C 1
ATOM 3948 O O . PRO B 1 188 ? 18.391 22.25 17.859 1 82.19 188 PRO B O 1
ATOM 3951 N N . ASP B 1 189 ? 17.375 21.516 19.734 1 84 189 ASP B N 1
ATOM 3952 C CA . ASP B 1 189 ? 18.406 20.547 20.125 1 84 189 ASP B CA 1
ATOM 3953 C C . ASP B 1 189 ? 17.781 19.297 20.734 1 84 189 ASP B C 1
ATOM 3955 O O . ASP B 1 189 ? 17.078 19.375 21.75 1 84 189 ASP B O 1
ATOM 3959 N N . PRO B 1 190 ? 18.094 18.234 20.109 1 81.81 190 PRO B N 1
ATOM 3960 C CA . PRO B 1 190 ? 17.469 17 20.578 1 81.81 190 PRO B CA 1
ATOM 3961 C C . PRO B 1 190 ? 17.875 16.641 22 1 81.81 190 PRO B C 1
ATOM 3963 O O . PRO B 1 190 ? 17.234 15.805 22.641 1 81.81 190 PRO B O 1
ATOM 3966 N N . SER B 1 191 ? 18.922 17.188 22.438 1 86.94 191 SER B N 1
ATOM 3967 C CA . SER B 1 191 ? 19.406 16.875 23.781 1 86.94 191 SER B CA 1
ATOM 3968 C C . SER B 1 191 ? 18.625 17.641 24.844 1 86.94 191 SER B C 1
ATOM 3970 O O . SER B 1 191 ? 18.703 17.328 26.031 1 86.94 191 SER B O 1
ATOM 3972 N N . LEU B 1 192 ? 17.859 18.578 24.391 1 89.19 192 LEU B N 1
ATOM 3973 C CA . LEU B 1 192 ? 17.094 19.375 25.344 1 89.19 192 LEU B CA 1
ATOM 3974 C C . LEU B 1 192 ? 15.852 18.625 25.812 1 89.19 192 LEU B C 1
ATOM 3976 O O . LEU B 1 192 ? 15.312 17.797 25.094 1 89.19 192 LEU B O 1
ATOM 3980 N N . SER B 1 193 ? 15.453 18.984 26.969 1 93 193 SER B N 1
ATOM 3981 C CA . SER B 1 193 ? 14.273 18.359 27.547 1 93 193 SER B CA 1
ATOM 3982 C C . SER B 1 193 ? 13.008 19.125 27.203 1 93 193 SER B C 1
ATOM 3984 O O . SER B 1 193 ? 11.914 18.781 27.641 1 93 193 SER B O 1
ATOM 3986 N N . TRP B 1 194 ? 13.195 20.188 26.469 1 94.31 194 TRP B N 1
ATOM 3987 C CA . TRP B 1 194 ? 12.047 21.016 26.125 1 94.31 194 TRP B CA 1
ATOM 3988 C C . TRP B 1 194 ? 12.016 21.312 24.625 1 94.31 194 TRP B C 1
ATOM 3990 O O . TRP B 1 194 ? 13.008 21.109 23.922 1 94.31 194 TRP B O 1
ATOM 4000 N N . THR B 1 195 ? 10.82 21.75 24.125 1 94.44 195 THR B N 1
ATOM 4001 C CA . THR B 1 195 ? 10.609 22.156 22.734 1 94.44 195 THR B CA 1
ATOM 4002 C C . THR B 1 195 ? 9.875 23.484 22.672 1 94.44 195 THR B C 1
ATOM 4004 O O . THR B 1 195 ? 9.312 23.938 23.672 1 94.44 195 THR B O 1
ATOM 4007 N N . TYR B 1 196 ? 10.008 24.125 21.578 1 95.62 196 TYR B N 1
ATOM 4008 C CA . TYR B 1 196 ? 9.133 25.266 21.281 1 95.62 196 TYR B CA 1
ATOM 4009 C C . TYR B 1 196 ? 7.828 24.797 20.656 1 95.62 196 TYR B C 1
ATOM 4011 O O . TYR B 1 196 ? 7.824 23.906 19.797 1 95.62 196 TYR B O 1
ATOM 4019 N N . TYR B 1 197 ? 6.805 25.266 21.172 1 97.25 197 TYR B N 1
ATOM 4020 C CA . TYR B 1 197 ? 5.48 25.031 20.609 1 97.25 197 TYR B CA 1
ATOM 4021 C C . TYR B 1 197 ? 4.82 26.344 20.172 1 97.25 197 TYR B C 1
ATOM 4023 O O . TYR B 1 197 ? 4.75 27.281 20.969 1 97.25 197 TYR B O 1
ATOM 4031 N N . LEU B 1 198 ? 4.367 26.391 18.953 1 98.12 198 LEU B N 1
ATOM 4032 C CA . LEU B 1 198 ? 3.799 27.594 18.375 1 98.12 198 LEU B CA 1
ATOM 4033 C C . LEU B 1 198 ? 2.389 27.328 17.844 1 98.12 198 LEU B C 1
ATOM 4035 O O . LEU B 1 198 ? 2.207 27 16.672 1 98.12 198 LEU B O 1
ATOM 4039 N N . PRO B 1 199 ? 1.387 27.453 18.75 1 97.88 199 PRO B N 1
ATOM 4040 C CA . PRO B 1 199 ? 0.035 27.562 18.203 1 97.88 199 PRO B CA 1
ATOM 4041 C C . PRO B 1 199 ? -0.114 28.75 17.25 1 97.88 199 PRO B C 1
ATOM 4043 O O . PRO B 1 199 ? 0.237 29.875 17.609 1 97.88 199 PRO B O 1
ATOM 4046 N N . SER B 1 200 ? -0.666 28.484 16.047 1 98.38 200 SER B N 1
ATOM 4047 C CA . SER B 1 200 ? -0.524 29.531 15.047 1 98.38 200 SER B CA 1
ATOM 4048 C C . SER B 1 200 ? -1.56 29.375 13.938 1 98.38 200 SER B C 1
ATOM 4050 O O . SER B 1 200 ? -2.412 28.5 14 1 98.38 200 SER B O 1
ATOM 4052 N N . MET B 1 201 ? -1.527 30.359 13.055 1 98.19 201 MET B N 1
ATOM 4053 C CA . MET B 1 201 ? -2.27 30.359 11.797 1 98.19 201 MET B CA 1
ATOM 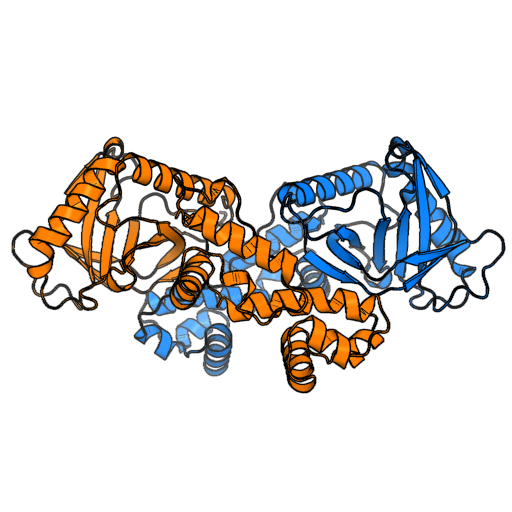4054 C C . MET B 1 201 ? -1.345 30.656 10.625 1 98.19 201 MET B C 1
ATOM 4056 O O . MET B 1 201 ? -0.319 31.312 10.789 1 98.19 201 MET B O 1
ATOM 4060 N N . ARG B 1 202 ? -1.69 30.156 9.508 1 97.5 202 ARG B N 1
ATOM 4061 C CA . ARG B 1 202 ? -0.929 30.453 8.305 1 97.5 202 ARG B CA 1
ATOM 4062 C C . ARG B 1 202 ? -1.16 31.891 7.852 1 97.5 202 ARG B C 1
ATOM 4064 O O . ARG B 1 202 ? -2.295 32.375 7.859 1 97.5 202 ARG B O 1
ATOM 4071 N N . VAL B 1 203 ? -0.114 32.562 7.465 1 97.69 203 VAL B N 1
ATOM 4072 C CA . VAL B 1 203 ? -0.185 33.938 6.996 1 97.69 203 VAL B CA 1
ATOM 4073 C C . VAL B 1 203 ? 0.603 34.062 5.695 1 97.69 203 VAL B C 1
ATOM 4075 O O . VAL B 1 203 ? 1.387 33.188 5.336 1 97.69 203 VAL B O 1
ATOM 4078 N N . THR B 1 204 ? 0.359 35.156 5.012 1 94.88 204 THR B N 1
ATOM 4079 C CA . THR B 1 204 ? 0.968 35.406 3.705 1 94.88 204 THR B CA 1
ATOM 4080 C C . THR B 1 204 ? 2.439 35.781 3.854 1 94.88 204 THR B C 1
ATOM 4082 O O . THR B 1 204 ? 3.268 35.406 3.016 1 94.88 204 THR B O 1
ATOM 4085 N N . ASP B 1 205 ? 2.725 36.562 4.875 1 95 205 ASP B N 1
ATOM 4086 C CA . ASP B 1 205 ? 4.098 37 5.109 1 95 205 ASP B CA 1
ATOM 4087 C C . ASP B 1 205 ? 4.324 37.344 6.582 1 95 205 ASP B C 1
ATOM 4089 O O . ASP B 1 205 ? 3.393 37.281 7.387 1 95 205 ASP B O 1
ATOM 4093 N N . LEU B 1 206 ? 5.551 37.688 6.859 1 96.81 206 LEU B N 1
ATOM 4094 C CA . LEU B 1 206 ? 5.91 37.938 8.25 1 96.81 206 LEU B CA 1
ATOM 4095 C C . LEU B 1 206 ? 6.312 39.406 8.438 1 96.81 206 LEU B C 1
ATOM 4097 O O . LEU B 1 206 ? 7.191 39.719 9.25 1 96.81 206 LEU B O 1
ATOM 4101 N N . ASN B 1 207 ? 5.75 40.312 7.723 1 93.88 207 ASN B N 1
ATOM 4102 C CA . ASN B 1 207 ? 6.152 41.719 7.738 1 93.88 207 ASN B CA 1
ATOM 4103 C C . ASN B 1 207 ? 5.547 42.469 8.93 1 93.88 207 ASN B C 1
ATOM 4105 O O . ASN B 1 207 ? 6.133 43.438 9.43 1 93.88 207 ASN B O 1
ATOM 4109 N N . ASN B 1 208 ? 4.344 42.219 9.406 1 91.88 208 ASN B N 1
ATOM 4110 C CA . ASN B 1 208 ? 3.629 42.906 10.469 1 91.88 208 ASN B CA 1
ATOM 4111 C C . ASN B 1 208 ? 3.266 41.969 11.617 1 91.88 208 ASN B C 1
ATOM 4113 O O . ASN B 1 208 ? 2.088 41.688 11.844 1 91.88 208 ASN B O 1
ATOM 4117 N N . ILE B 1 209 ? 4.23 41.688 12.453 1 97.06 209 ILE B N 1
ATOM 4118 C CA . ILE B 1 209 ? 3.988 40.781 13.57 1 97.06 209 ILE B CA 1
ATOM 4119 C C . ILE B 1 209 ? 3.564 41.594 14.805 1 97.06 209 ILE B C 1
ATOM 4121 O O . ILE B 1 209 ? 4.328 42.406 15.305 1 97.06 209 ILE B O 1
ATOM 4125 N N . PRO B 1 210 ? 2.422 41.281 15.328 1 96.94 210 PRO B N 1
ATOM 4126 C CA . PRO B 1 210 ? 1.96 42 16.516 1 96.94 210 PRO B CA 1
ATOM 4127 C C . PRO B 1 210 ? 2.834 41.75 17.734 1 96.94 210 PRO B C 1
ATOM 4129 O O . PRO B 1 210 ? 3.541 40.75 17.797 1 96.94 210 PRO B O 1
ATOM 4132 N N . ASP B 1 211 ? 2.701 42.688 18.719 1 96 211 ASP B N 1
ATOM 4133 C CA . ASP B 1 211 ? 3.441 42.531 19.969 1 96 211 ASP B CA 1
ATOM 4134 C C . ASP B 1 211 ? 3.074 41.219 20.656 1 96 211 ASP B C 1
ATOM 4136 O O . ASP B 1 211 ? 1.895 40.875 20.75 1 96 211 ASP B O 1
ATOM 4140 N N . GLY B 1 212 ? 4.098 40.469 21.047 1 96.19 212 GLY B N 1
ATOM 4141 C CA . GLY B 1 212 ? 3.873 39.25 21.766 1 96.19 212 GLY B CA 1
ATOM 4142 C C . GLY B 1 212 ? 3.727 38.031 20.859 1 96.19 212 GLY B C 1
ATOM 4143 O O . GLY B 1 212 ? 3.668 36.906 21.328 1 96.19 212 GLY B O 1
ATOM 4144 N N . PHE B 1 213 ? 3.6 38.281 19.594 1 98.31 213 PHE B N 1
ATOM 4145 C CA . PHE B 1 213 ? 3.48 37.188 18.625 1 98.31 213 PHE B CA 1
ATOM 4146 C C . PHE B 1 213 ? 4.828 36.875 17.984 1 98.31 213 PHE B C 1
ATOM 4148 O O . PHE B 1 213 ? 5.754 37.688 18.062 1 98.31 213 PHE B O 1
ATOM 4155 N N . VAL B 1 214 ? 4.922 35.688 17.484 1 97.81 214 VAL B N 1
ATOM 4156 C CA . VAL B 1 214 ? 6.102 35.25 16.766 1 97.81 214 VAL B CA 1
ATOM 4157 C C . VAL B 1 214 ? 5.691 34.719 15.383 1 97.81 214 VAL B C 1
ATOM 4159 O O . VAL B 1 214 ? 4.633 34.125 15.234 1 97.81 214 VAL B O 1
ATOM 4162 N N . GLY B 1 215 ? 6.461 35.094 14.391 1 97.69 215 GLY B N 1
ATOM 4163 C CA . GLY B 1 215 ? 6.352 34.5 13.07 1 97.69 215 GLY B CA 1
ATOM 4164 C C . GLY B 1 215 ? 7.383 33.406 12.82 1 97.69 215 GLY B C 1
ATOM 4165 O O . GLY B 1 215 ? 8.516 33.5 13.297 1 97.69 215 GLY B O 1
ATOM 4166 N N . ASP B 1 216 ? 7.012 32.375 12.125 1 97.06 216 ASP B N 1
ATOM 4167 C CA . ASP B 1 216 ? 7.918 31.297 11.742 1 97.06 216 ASP B CA 1
ATOM 4168 C C . ASP B 1 216 ? 7.637 30.812 10.328 1 97.06 216 ASP B C 1
ATOM 4170 O O . ASP B 1 216 ? 6.574 31.109 9.766 1 97.06 216 ASP B O 1
ATOM 4174 N N . THR B 1 217 ? 8.633 30.219 9.742 1 95.81 217 THR B N 1
ATOM 4175 C CA . THR B 1 217 ? 8.508 29.656 8.398 1 95.81 217 THR B CA 1
ATOM 4176 C C . THR B 1 217 ? 8.75 28.156 8.414 1 95.81 217 THR B C 1
ATOM 4178 O O . THR B 1 217 ? 9.789 27.688 8.883 1 95.81 217 THR B O 1
ATOM 4181 N N . VAL B 1 218 ? 7.758 27.422 8.008 1 94.69 218 VAL B N 1
ATOM 4182 C CA . VAL B 1 218 ? 7.945 26 7.746 1 94.69 218 VAL B CA 1
ATOM 4183 C C . VAL B 1 218 ? 8.523 25.797 6.344 1 94.69 218 VAL B C 1
ATOM 4185 O O . VAL B 1 218 ? 7.902 26.203 5.352 1 94.69 218 VAL B O 1
ATOM 4188 N N . PRO B 1 219 ? 9.633 25.266 6.277 1 92 219 PRO B N 1
ATOM 4189 C CA . PRO B 1 219 ? 10.219 25.094 4.945 1 92 219 PRO B CA 1
ATOM 4190 C C . PRO B 1 219 ? 9.539 23.984 4.141 1 92 219 PRO B C 1
ATOM 4192 O O . PRO B 1 219 ? 8.922 23.094 4.719 1 92 219 PRO B O 1
ATOM 4195 N N . ALA B 1 220 ? 9.555 24.203 2.84 1 91.75 220 ALA B N 1
ATOM 4196 C CA . ALA B 1 220 ? 9.141 23.078 2 1 91.75 220 ALA B CA 1
ATOM 4197 C C . ALA B 1 220 ? 9.883 21.797 2.389 1 91.75 220 ALA B C 1
ATOM 4199 O O . ALA B 1 220 ? 11.109 21.797 2.521 1 91.75 220 ALA B O 1
ATOM 4200 N N . SER B 1 221 ? 9.117 20.75 2.646 1 90 221 SER B N 1
ATOM 4201 C CA . SER B 1 221 ? 9.734 19.547 3.197 1 90 221 SER B CA 1
ATOM 4202 C C . SER B 1 221 ? 8.992 18.281 2.758 1 90 221 SER B C 1
ATOM 4204 O O . SER B 1 221 ? 7.766 18.312 2.615 1 90 221 SER B O 1
ATOM 4206 N N . MET B 1 222 ? 9.773 17.25 2.477 1 88.75 222 MET B N 1
ATOM 4207 C CA . MET B 1 222 ? 9.172 15.914 2.416 1 88.75 222 MET B CA 1
ATOM 4208 C C . MET B 1 222 ? 8.789 15.43 3.807 1 88.75 222 MET B C 1
ATOM 4210 O O . MET B 1 222 ? 9.617 15.414 4.719 1 88.75 222 MET B O 1
ATOM 4214 N N . CYS B 1 223 ? 7.492 15.078 3.904 1 90.56 223 CYS B N 1
ATOM 4215 C CA . CYS B 1 223 ? 6.992 14.695 5.219 1 90.56 223 CYS B CA 1
ATOM 4216 C C . CYS B 1 223 ? 6.285 13.344 5.164 1 90.56 223 CYS B C 1
ATOM 4218 O O . CYS B 1 223 ? 5.906 12.883 4.09 1 90.56 223 CYS B O 1
ATOM 4220 N N . VAL B 1 224 ? 6.227 12.688 6.293 1 89.56 224 VAL B N 1
ATOM 4221 C CA . VAL B 1 224 ? 5.168 11.703 6.512 1 89.56 224 VAL B CA 1
ATOM 4222 C C . VAL B 1 224 ? 3.98 12.367 7.207 1 89.56 224 VAL B C 1
ATOM 4224 O O . VAL B 1 224 ? 4.16 13.25 8.047 1 89.56 224 VAL B O 1
ATOM 4227 N N . SER B 1 225 ? 2.857 11.945 6.832 1 92.56 225 SER B N 1
ATOM 4228 C CA . SER B 1 225 ? 1.659 12.523 7.43 1 92.56 225 SER B CA 1
ATOM 4229 C C . SER B 1 225 ? 0.753 11.445 8.016 1 92.56 225 SER B C 1
ATOM 4231 O O . SER B 1 225 ? 0.77 10.297 7.555 1 92.56 225 SER B O 1
ATOM 4233 N N . PHE B 1 226 ? 0.071 11.758 9.07 1 93.19 226 PHE B N 1
ATOM 4234 C CA . PHE B 1 226 ? -0.953 10.953 9.719 1 93.19 226 PHE B CA 1
ATOM 4235 C C . PHE B 1 226 ? -2.271 11.711 9.805 1 93.19 226 PHE B C 1
ATOM 4237 O O . PHE B 1 226 ? -2.279 12.93 10.016 1 93.19 226 PHE B O 1
ATOM 4244 N N . ARG B 1 227 ? -3.361 11.023 9.703 1 94.06 227 ARG B N 1
ATOM 4245 C CA . ARG B 1 227 ? -4.695 11.609 9.797 1 94.06 227 ARG B CA 1
ATOM 4246 C C . ARG B 1 227 ? -5.434 11.094 11.023 1 94.06 227 ARG B C 1
ATOM 4248 O O . ARG B 1 227 ? -5.441 9.891 11.289 1 94.06 227 ARG B O 1
ATOM 4255 N N . TYR B 1 228 ? -6.012 11.969 11.727 1 93.69 228 TYR B N 1
ATOM 4256 C CA . TYR B 1 228 ? -6.723 11.664 12.961 1 93.69 228 TYR B CA 1
ATOM 4257 C C . TYR B 1 228 ? -8.18 12.109 12.875 1 93.69 228 TYR B C 1
ATOM 4259 O O . TYR B 1 228 ? -8.469 13.242 12.5 1 93.69 228 TYR B O 1
ATOM 4267 N N . VAL B 1 229 ? -9.109 11.227 13.164 1 93.19 229 VAL B N 1
ATOM 4268 C CA . VAL B 1 229 ? -10.539 11.523 13.297 1 93.19 229 VAL B CA 1
ATOM 4269 C C . VAL B 1 229 ? -10.992 11.25 14.727 1 93.19 229 VAL B C 1
ATOM 4271 O O . VAL B 1 229 ? -10.891 10.117 15.211 1 93.19 229 VAL B O 1
ATOM 4274 N N . GLY B 1 230 ? -11.469 12.234 15.352 1 91.69 230 GLY B N 1
ATOM 4275 C CA . GLY B 1 230 ? -11.906 12.109 16.734 1 91.69 230 GLY B CA 1
ATOM 4276 C C . GLY B 1 230 ? -13.367 12.469 16.938 1 91.69 230 GLY B C 1
ATOM 4277 O O . GLY B 1 230 ? -13.898 13.336 16.234 1 91.69 230 GLY B O 1
ATOM 4278 N N . ASN B 1 231 ? -14.008 11.719 17.844 1 89 231 ASN B N 1
ATOM 4279 C CA . ASN B 1 231 ? -15.375 12.039 18.234 1 89 231 ASN B CA 1
ATOM 4280 C C . ASN B 1 231 ? -15.406 13.047 19.375 1 89 231 ASN B C 1
ATOM 4282 O O . ASN B 1 231 ? -15.883 12.734 20.469 1 89 231 ASN B O 1
ATOM 4286 N N . HIS B 1 232 ? -14.867 14.133 19.188 1 85.94 232 HIS B N 1
ATOM 4287 C CA . HIS B 1 232 ? -14.797 15.25 20.109 1 85.94 232 HIS B CA 1
ATOM 4288 C C . HIS B 1 232 ? -14.539 16.562 19.391 1 85.94 232 HIS B C 1
ATOM 4290 O O . HIS B 1 232 ? -14.117 16.562 18.234 1 85.94 232 HIS B O 1
ATOM 4296 N N . HIS B 1 233 ? -14.938 17.562 20.125 1 83.88 233 HIS B N 1
ATOM 4297 C CA . HIS B 1 233 ? -14.516 18.859 19.625 1 83.88 233 HIS B CA 1
ATOM 4298 C C . HIS B 1 233 ? -13.008 19.047 19.781 1 83.88 233 HIS B C 1
ATOM 4300 O O . HIS B 1 233 ? -12.398 18.5 20.703 1 83.88 233 HIS B O 1
ATOM 4306 N N . TYR B 1 234 ? -12.391 19.766 18.922 1 77.88 234 TYR B N 1
ATOM 4307 C CA . TYR B 1 234 ? -10.945 19.938 18.938 1 77.88 234 TYR B CA 1
ATOM 4308 C C . TYR B 1 234 ? -10.484 20.516 20.266 1 77.88 234 TYR B C 1
ATOM 4310 O O . TYR B 1 234 ? -9.375 20.219 20.719 1 77.88 234 TYR B O 1
ATOM 4318 N N . GLU B 1 235 ? -11.391 21.141 20.938 1 78.62 235 GLU B N 1
ATOM 4319 C CA . GLU B 1 235 ? -11.078 21.781 22.219 1 78.62 235 GLU B CA 1
ATOM 4320 C C . GLU B 1 235 ? -11.055 20.75 23.344 1 78.62 235 GLU B C 1
ATOM 4322 O O . GLU B 1 235 ? -10.555 21.031 24.438 1 78.62 235 GLU B O 1
ATOM 4327 N N . GLU B 1 236 ? -11.492 19.703 22.984 1 78.81 236 GLU B N 1
ATOM 4328 C CA . GLU B 1 236 ? -11.742 18.75 24.062 1 78.81 236 GLU B CA 1
ATOM 4329 C C . GLU B 1 236 ? -10.68 17.656 24.094 1 78.81 236 GLU B C 1
ATOM 4331 O O . GLU B 1 236 ? -10.812 16.656 24.812 1 78.81 236 GLU B O 1
ATOM 4336 N N . ILE B 1 237 ? -9.68 17.844 23.312 1 79.38 237 ILE B N 1
ATOM 4337 C CA . ILE B 1 237 ? -8.656 16.812 23.422 1 79.38 237 ILE B CA 1
ATOM 4338 C C . ILE B 1 237 ? -7.984 16.891 24.797 1 79.38 237 ILE B C 1
ATOM 4340 O O . ILE B 1 237 ? -7.375 17.906 25.141 1 79.38 237 ILE B O 1
ATOM 4344 N N . ASN B 1 238 ? -8.18 15.898 25.609 1 81.38 238 ASN B N 1
ATOM 4345 C CA . ASN B 1 238 ? -7.578 15.875 26.938 1 81.38 238 ASN B CA 1
ATOM 4346 C C . ASN B 1 238 ? -6.215 15.188 26.922 1 81.38 238 ASN B C 1
ATOM 4348 O O . ASN B 1 238 ? -5.762 14.727 25.875 1 81.38 238 ASN B O 1
ATOM 4352 N N . GLN B 1 239 ? -5.656 15.156 28.078 1 84.44 239 GLN B N 1
ATOM 4353 C CA . GLN B 1 239 ? -4.301 14.633 28.203 1 84.44 239 GLN B CA 1
ATOM 4354 C C . GLN B 1 239 ? -4.234 13.172 27.781 1 84.44 239 GLN B C 1
ATOM 4356 O O . GLN B 1 239 ? -3.311 12.758 27.078 1 84.44 239 GLN B O 1
ATOM 4361 N N . LEU B 1 240 ? -5.133 12.484 28.234 1 83.19 240 LEU B N 1
ATOM 4362 C CA . LEU B 1 240 ? -5.148 11.055 27.938 1 83.19 240 LEU B CA 1
ATOM 4363 C C . LEU B 1 240 ? -5.188 10.812 26.422 1 83.19 240 LEU B C 1
ATOM 4365 O O . LEU B 1 240 ? -4.414 10.008 25.906 1 83.19 240 LEU B O 1
ATOM 4369 N N . ARG B 1 241 ? -6.035 11.484 25.75 1 84.56 241 ARG B N 1
ATOM 4370 C CA . ARG B 1 241 ? -6.176 11.328 24.312 1 84.56 241 ARG B CA 1
ATOM 4371 C C . ARG B 1 241 ? -4.926 11.812 23.578 1 84.56 241 ARG B C 1
ATOM 4373 O O . ARG B 1 241 ? -4.484 11.195 22.609 1 84.56 241 ARG B O 1
ATOM 4380 N N . ALA B 1 242 ? -4.414 12.852 24.078 1 87.31 242 ALA B N 1
ATOM 4381 C CA . ALA B 1 242 ? -3.191 13.383 23.484 1 87.31 242 ALA B CA 1
ATOM 4382 C C . ALA B 1 242 ? -2.043 12.383 23.609 1 87.31 242 ALA B C 1
ATOM 4384 O O . ALA B 1 242 ? -1.336 12.117 22.641 1 87.31 242 ALA B O 1
ATOM 4385 N N . GLU B 1 243 ? -1.905 11.859 24.75 1 88.75 243 GLU B N 1
ATOM 4386 C CA . GLU B 1 243 ? -0.871 10.852 24.984 1 88.75 243 GLU B CA 1
ATOM 4387 C C . GLU B 1 243 ? -1.063 9.648 24.078 1 88.75 243 GLU B C 1
ATOM 4389 O O . GLU B 1 243 ? -0.105 9.156 23.469 1 88.75 243 GLU B O 1
ATOM 4394 N N . ALA B 1 244 ? -2.26 9.234 24 1 88.12 244 ALA B N 1
ATOM 4395 C CA . ALA B 1 244 ? -2.57 8.078 23.156 1 88.12 244 ALA B CA 1
ATOM 4396 C C . ALA B 1 244 ? -2.275 8.375 21.688 1 88.12 244 ALA B C 1
ATOM 4398 O O . ALA B 1 244 ? -1.784 7.508 20.953 1 88.12 244 ALA B O 1
ATOM 4399 N N . LEU B 1 245 ? -2.617 9.516 21.312 1 88.56 245 LEU B N 1
ATOM 4400 C CA . LEU B 1 245 ? -2.381 9.922 19.938 1 88.56 245 LEU B CA 1
ATOM 4401 C C . LEU B 1 245 ? -0.89 9.922 19.609 1 88.56 245 LEU B C 1
ATOM 4403 O O . LEU B 1 245 ? -0.466 9.328 18.609 1 88.56 245 LEU B O 1
ATOM 4407 N N . TYR B 1 246 ? -0.081 10.484 20.453 1 86.88 246 TYR B N 1
ATOM 4408 C CA . TYR B 1 246 ? 1.359 10.539 20.234 1 86.88 246 TYR B CA 1
ATOM 4409 C C . TYR B 1 246 ? 1.968 9.141 20.219 1 86.88 246 TYR B C 1
ATOM 4411 O O . TYR B 1 246 ? 2.828 8.844 19.391 1 86.88 246 TYR B O 1
ATOM 4419 N N . ALA B 1 247 ? 1.508 8.391 21.078 1 87.19 247 ALA B N 1
ATOM 4420 C CA . ALA B 1 247 ? 1.982 7.012 21.141 1 87.19 247 ALA B CA 1
ATOM 4421 C C . ALA B 1 247 ? 1.646 6.258 19.844 1 87.19 247 ALA B C 1
ATOM 4423 O O . ALA B 1 247 ? 2.461 5.48 19.344 1 87.19 247 ALA B O 1
ATOM 4424 N N . ALA B 1 248 ? 0.484 6.477 19.391 1 88.62 248 ALA B N 1
ATOM 4425 C CA . ALA B 1 248 ? 0.055 5.812 18.172 1 88.62 248 ALA B CA 1
ATOM 4426 C C . ALA B 1 248 ? 0.894 6.266 16.984 1 88.62 248 ALA B C 1
ATOM 4428 O O . ALA B 1 248 ? 1.306 5.445 16.156 1 88.62 248 ALA B O 1
ATOM 4429 N N . ILE B 1 249 ? 1.14 7.5 16.891 1 86.06 249 ILE B N 1
ATOM 4430 C CA . ILE B 1 249 ? 1.947 8.047 15.797 1 86.06 249 ILE B CA 1
ATOM 4431 C C . ILE B 1 249 ? 3.352 7.445 15.852 1 86.06 249 ILE B C 1
ATOM 4433 O O . ILE B 1 249 ? 3.881 7.004 14.828 1 86.06 249 ILE B O 1
ATOM 4437 N N . ASP B 1 250 ? 3.895 7.406 17.016 1 83.62 250 ASP B N 1
ATOM 4438 C CA . ASP B 1 250 ? 5.223 6.832 17.188 1 83.62 250 ASP B CA 1
ATOM 4439 C C . ASP B 1 250 ? 5.25 5.363 16.75 1 83.62 250 ASP B C 1
ATOM 4441 O O . ASP B 1 250 ? 6.172 4.934 16.062 1 83.62 250 ASP B O 1
ATOM 4445 N N . ARG B 1 251 ? 4.324 4.664 17.203 1 84.12 251 ARG B N 1
ATOM 4446 C CA . ARG B 1 251 ? 4.23 3.246 16.875 1 84.12 251 ARG B CA 1
ATOM 4447 C C . ARG B 1 251 ? 4.117 3.041 15.359 1 84.12 251 ARG B C 1
ATOM 4449 O O . ARG B 1 251 ? 4.84 2.227 14.781 1 84.12 251 ARG B O 1
ATOM 4456 N N . LEU B 1 252 ? 3.225 3.719 14.766 1 81.81 252 LEU B N 1
ATOM 4457 C CA . LEU B 1 252 ? 2.998 3.586 13.328 1 81.81 252 LEU B CA 1
ATOM 4458 C C . LEU B 1 252 ? 4.234 4.004 12.539 1 81.81 252 LEU B C 1
ATOM 4460 O O . LEU B 1 252 ? 4.562 3.393 11.523 1 81.81 252 LEU B O 1
ATOM 4464 N N . ALA B 1 253 ? 4.926 4.973 13.047 1 77.69 253 ALA B N 1
ATOM 4465 C CA . ALA B 1 253 ? 6.164 5.414 12.414 1 77.69 253 ALA B CA 1
ATOM 4466 C C . ALA B 1 253 ? 7.246 4.344 12.516 1 77.69 253 ALA B C 1
ATOM 4468 O O . ALA B 1 253 ? 7.969 4.082 11.555 1 77.69 253 ALA B O 1
ATOM 4469 N N . LYS B 1 254 ? 7.41 3.781 13.633 1 75.12 254 LYS B N 1
ATOM 4470 C CA . LYS B 1 254 ? 8.422 2.758 13.875 1 75.12 254 LYS B CA 1
ATOM 4471 C C . LYS B 1 254 ? 8.203 1.544 12.977 1 75.12 254 LYS B C 1
ATOM 4473 O O . LYS B 1 254 ? 9.164 0.916 12.531 1 75.12 254 LYS B O 1
ATOM 4478 N N . GLU B 1 255 ? 6.969 1.272 12.828 1 74.31 255 GLU B N 1
ATOM 4479 C CA . GLU B 1 255 ? 6.652 0.153 11.953 1 74.31 255 GLU B CA 1
ATOM 4480 C C . GLU B 1 255 ? 7.152 0.407 10.531 1 74.31 255 GLU B C 1
ATOM 4482 O O . GLU B 1 255 ? 7.348 -0.534 9.758 1 74.31 255 GLU B O 1
ATOM 4487 N N . HIS B 1 256 ? 7.301 1.554 10.359 1 66.81 256 HIS B N 1
ATOM 4488 C CA . HIS B 1 256 ? 7.777 1.91 9.023 1 66.81 256 HIS B CA 1
ATOM 4489 C C . HIS B 1 256 ? 9.227 2.381 9.062 1 66.81 256 HIS B C 1
ATOM 4491 O O . HIS B 1 256 ? 9.688 3.062 8.148 1 66.81 256 HIS B O 1
ATOM 4497 N N . ASN B 1 257 ? 9.797 2.033 10.289 1 60.38 257 ASN B N 1
ATOM 4498 C CA . ASN B 1 257 ? 11.211 2.346 10.469 1 60.38 257 ASN B CA 1
ATOM 4499 C C . ASN B 1 257 ? 12.07 1.679 9.398 1 60.38 257 ASN B C 1
ATOM 4501 O O . ASN B 1 257 ? 11.789 0.553 8.984 1 60.38 257 ASN B O 1
ATOM 4505 N N . GLY B 1 258 ? 12.82 2.508 8.477 1 57.38 258 GLY B N 1
ATOM 4506 C CA . GLY B 1 258 ? 13.617 2.072 7.348 1 57.38 258 GLY B CA 1
ATOM 4507 C C . GLY B 1 258 ? 13.148 2.65 6.027 1 57.38 258 GLY B C 1
ATOM 4508 O O . GLY B 1 258 ? 13.953 2.867 5.117 1 57.38 258 GLY B O 1
ATOM 4509 N N . LYS B 1 259 ? 11.797 2.775 6.246 1 61.88 259 LYS B N 1
ATOM 4510 C CA . LYS B 1 259 ? 11.258 3.455 5.074 1 61.88 259 LYS B CA 1
ATOM 4511 C C . LYS B 1 259 ? 11.477 4.961 5.16 1 61.88 259 LYS B C 1
ATOM 4513 O O . LYS B 1 259 ? 11.797 5.609 4.16 1 61.88 259 LYS B O 1
ATOM 4518 N N . PHE B 1 260 ? 11.281 5.34 6.441 1 64.12 260 PHE B N 1
ATOM 4519 C CA . PHE B 1 260 ? 11.312 6.777 6.684 1 64.12 260 PHE B CA 1
ATOM 4520 C C . PHE B 1 260 ? 12.18 7.105 7.891 1 64.12 260 PHE B C 1
ATOM 4522 O O . PHE B 1 260 ? 12.086 6.445 8.93 1 64.12 260 PHE B O 1
ATOM 4529 N N . ASP B 1 261 ? 13.289 7.828 7.629 1 65.81 261 ASP B N 1
ATOM 4530 C CA . ASP B 1 261 ? 14.008 8.367 8.781 1 65.81 261 ASP B CA 1
ATOM 4531 C C . ASP B 1 261 ? 13.453 9.727 9.188 1 65.81 261 ASP B C 1
ATOM 4533 O O . ASP B 1 261 ? 13.609 10.711 8.469 1 65.81 261 ASP B O 1
ATOM 4537 N N . LEU B 1 262 ? 12.648 9.5 10.242 1 63.22 262 LEU B N 1
ATOM 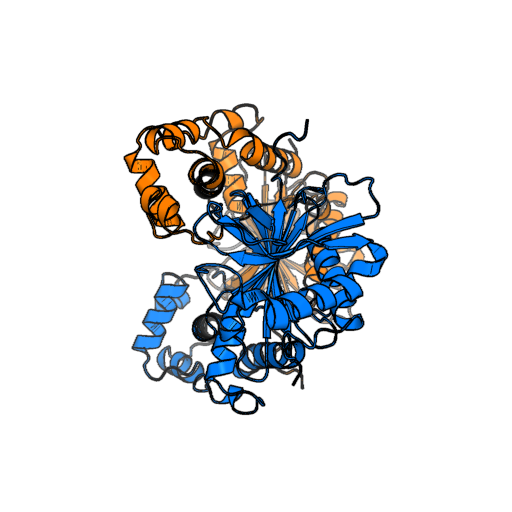4538 C CA . LEU B 1 262 ? 12.148 10.773 10.75 1 63.22 262 LEU B CA 1
ATOM 4539 C C . LEU B 1 262 ? 13.305 11.688 11.156 1 63.22 262 LEU B C 1
ATOM 4541 O O . LEU B 1 262 ? 14.281 11.227 11.75 1 63.22 262 LEU B O 1
ATOM 4545 N N . LEU B 1 263 ? 13.43 12.773 10.586 1 60.03 263 LEU B N 1
ATOM 4546 C CA . LEU B 1 263 ? 14.461 13.742 10.945 1 60.03 263 LEU B CA 1
ATOM 4547 C C . LEU B 1 263 ? 14.234 14.266 12.359 1 60.03 263 LEU B C 1
ATOM 4549 O O . LEU B 1 263 ? 13.25 14.961 12.617 1 60.03 263 LEU B O 1
ATOM 4553 N N . ASP B 1 264 ? 14.938 13.461 13.344 1 55.91 264 ASP B N 1
ATOM 4554 C CA . ASP B 1 264 ? 14.93 13.883 14.742 1 55.91 264 ASP B CA 1
ATOM 4555 C C . ASP B 1 264 ? 15.508 15.289 14.891 1 55.91 264 ASP B C 1
ATOM 4557 O O . ASP B 1 264 ? 16.594 15.578 14.391 1 55.91 264 ASP B O 1
ATOM 4561 N N . GLY B 1 265 ? 14.656 16.266 15.125 1 59.97 265 GLY B N 1
ATOM 4562 C CA . GLY B 1 265 ? 15.242 17.547 15.508 1 59.97 265 GLY B CA 1
ATOM 4563 C C . GLY B 1 265 ? 14.789 18.703 14.633 1 59.97 265 GLY B C 1
ATOM 4564 O O . GLY B 1 265 ? 15.133 19.859 14.898 1 59.97 265 GLY B O 1
ATOM 4565 N N . ASP B 1 266 ? 13.984 18.328 13.766 1 77.62 266 ASP B N 1
ATOM 4566 C CA . ASP B 1 266 ? 13.594 19.484 12.961 1 77.62 266 ASP B CA 1
ATOM 4567 C C . ASP B 1 266 ? 12.234 20.031 13.406 1 77.62 266 ASP B C 1
ATOM 4569 O O . ASP B 1 266 ? 12.117 20.609 14.484 1 77.62 266 ASP B O 1
ATOM 4573 N N . PHE B 1 267 ? 11.328 19.734 12.922 1 90.5 267 PHE B N 1
ATOM 4574 C CA . PHE B 1 267 ? 10 20.234 13.266 1 90.5 267 PHE B CA 1
ATOM 4575 C C . PHE B 1 267 ? 8.93 19.188 12.953 1 90.5 267 PHE B C 1
ATOM 4577 O O . PHE B 1 267 ? 9.188 18.234 12.219 1 90.5 267 PHE B O 1
ATOM 4584 N N . PHE B 1 268 ? 7.891 19.266 13.664 1 92.19 268 PHE B N 1
ATOM 4585 C CA . PHE B 1 268 ? 6.637 18.672 13.211 1 92.19 268 PHE B CA 1
ATOM 4586 C C . PHE B 1 268 ? 5.469 19.625 13.461 1 92.19 268 PHE B C 1
ATOM 4588 O O . PHE B 1 268 ? 5.582 20.562 14.25 1 92.19 268 PHE B O 1
ATOM 4595 N N . PHE B 1 269 ? 4.367 19.391 12.758 1 95 269 PHE B N 1
ATOM 4596 C CA . PHE B 1 269 ? 3.232 20.25 13.031 1 95 269 PHE B CA 1
ATOM 4597 C C . PHE B 1 269 ? 1.918 19.516 12.828 1 95 269 PHE B C 1
ATOM 4599 O O . PHE B 1 269 ? 1.881 18.469 12.172 1 95 269 PHE B O 1
ATOM 4606 N N . GLU B 1 270 ? 0.925 20 13.508 1 95.06 270 GLU B N 1
ATOM 4607 C CA . GLU B 1 270 ? -0.452 19.547 13.367 1 95.06 270 GLU B CA 1
ATOM 4608 C C . GLU B 1 270 ? -1.312 20.578 12.648 1 95.06 270 GLU B C 1
ATOM 4610 O O . GLU B 1 270 ? -1.121 21.781 12.836 1 95.06 270 GLU B O 1
ATOM 4615 N N . LYS B 1 271 ? -2.16 20.156 11.867 1 96.25 271 LYS B N 1
ATOM 4616 C CA . LYS B 1 271 ? -3.133 20.969 11.141 1 96.25 271 LYS B CA 1
ATOM 4617 C C . LYS B 1 271 ? -4.562 20.547 11.484 1 96.25 271 LYS B C 1
ATOM 4619 O O . LYS B 1 271 ? -4.918 19.375 11.352 1 96.25 271 LYS B O 1
ATOM 4624 N N . VAL B 1 272 ? -5.309 21.484 11.984 1 94.69 272 VAL B N 1
ATOM 4625 C CA . VAL B 1 272 ? -6.695 21.219 12.359 1 94.69 272 VAL B CA 1
ATOM 4626 C C . VAL B 1 272 ? -7.629 22.109 11.539 1 94.69 272 VAL B C 1
ATOM 4628 O O . VAL B 1 272 ? -7.504 23.344 11.562 1 94.69 272 VAL B O 1
ATOM 4631 N N . ASP B 1 273 ? -8.523 21.516 10.852 1 90.75 273 ASP B N 1
ATOM 4632 C CA . ASP B 1 273 ? -9.547 22.234 10.094 1 90.75 273 ASP B CA 1
ATOM 4633 C C . ASP B 1 273 ? -10.844 22.328 10.891 1 90.75 273 ASP B C 1
ATOM 4635 O O . ASP B 1 273 ? -11.625 21.375 10.938 1 90.75 273 ASP B O 1
ATOM 4639 N N . LEU B 1 274 ? -11.078 23.453 11.398 1 89.06 274 LEU B N 1
ATOM 4640 C CA . LEU B 1 274 ? -12.234 23.625 12.266 1 89.06 274 LEU B CA 1
ATOM 4641 C C . LEU B 1 274 ? -13.523 23.641 11.453 1 89.06 274 LEU B C 1
ATOM 4643 O O . LEU B 1 274 ? -14.609 23.391 12 1 89.06 274 LEU B O 1
ATOM 4647 N N . ASP B 1 275 ? -13.375 23.969 10.164 1 87.25 275 ASP B N 1
ATOM 4648 C CA . ASP B 1 275 ? -14.547 23.906 9.297 1 87.25 275 ASP B CA 1
ATOM 4649 C C . ASP B 1 275 ? -14.977 22.469 9.047 1 87.25 275 ASP B C 1
ATOM 4651 O O . ASP B 1 275 ? -16.125 22.203 8.68 1 87.25 275 ASP B O 1
ATOM 4655 N N . ALA B 1 276 ? -14.047 21.625 9.203 1 85.38 276 ALA B N 1
ATOM 4656 C CA . ALA B 1 276 ? -14.328 20.219 8.93 1 85.38 276 ALA B CA 1
ATOM 4657 C C . ALA B 1 276 ? -15.117 19.594 10.07 1 85.38 276 ALA B C 1
ATOM 4659 O O . ALA B 1 276 ? -15.695 18.516 9.914 1 85.38 276 ALA B O 1
ATOM 4660 N N . TYR B 1 277 ? -15.078 20.266 11.219 1 84.75 277 TYR B N 1
ATOM 4661 C CA . TYR B 1 277 ? -15.867 19.75 12.336 1 84.75 277 TYR B CA 1
ATOM 4662 C C . TYR B 1 277 ? -17.359 19.828 12.031 1 84.75 277 TYR B C 1
ATOM 4664 O O . TYR B 1 277 ? -17.891 20.891 11.719 1 84.75 277 TYR B O 1
ATOM 4672 N N . ASP B 1 278 ? -18 18.781 12.055 1 79.5 278 ASP B N 1
ATOM 4673 C CA . ASP B 1 278 ? -19.391 18.734 11.648 1 79.5 278 ASP B CA 1
ATOM 4674 C C . ASP B 1 278 ? -20.312 18.672 12.859 1 79.5 278 ASP B C 1
ATOM 4676 O O . ASP B 1 278 ? -21.469 18.266 12.75 1 79.5 278 ASP B O 1
ATOM 4680 N N . GLY B 1 279 ? -19.844 19 13.992 1 82.12 279 GLY B N 1
ATOM 4681 C CA . GLY B 1 279 ? -20.609 18.938 15.219 1 82.12 279 GLY B CA 1
ATOM 4682 C C . GLY B 1 279 ? -20.359 17.688 16.031 1 82.12 279 GLY B C 1
ATOM 4683 O O . GLY B 1 279 ? -20.703 17.609 17.203 1 82.12 279 GLY B O 1
ATOM 4684 N N . GLU B 1 280 ? -19.719 16.766 15.398 1 85.44 280 GLU B N 1
ATOM 4685 C CA . GLU B 1 280 ? -19.516 15.492 16.078 1 85.44 280 GLU B CA 1
ATOM 4686 C C . GLU B 1 280 ? -18.078 15.023 15.961 1 85.44 280 GLU B C 1
ATOM 4688 O O . GLU B 1 280 ? -17.5 14.523 16.938 1 85.44 280 GLU B O 1
ATOM 4693 N N . TYR B 1 281 ? -17.516 15.211 14.812 1 89.62 281 TYR B N 1
ATOM 4694 C CA . TYR B 1 281 ? -16.188 14.664 14.578 1 89.62 281 TYR B CA 1
ATOM 4695 C C . TYR B 1 281 ? -15.203 15.766 14.211 1 89.62 281 TYR B C 1
ATOM 4697 O O . TYR B 1 281 ? -15.547 16.688 13.477 1 89.62 281 TYR B O 1
ATOM 4705 N N . CYS B 1 282 ? -14.031 15.633 14.742 1 90.62 282 CYS B N 1
ATOM 4706 C CA . CYS B 1 282 ? -12.961 16.531 14.344 1 90.62 282 CYS B CA 1
ATOM 4707 C C . CYS B 1 282 ? -11.953 15.828 13.438 1 90.62 282 CYS B C 1
ATOM 4709 O O . CYS B 1 282 ? -11.883 14.602 13.438 1 90.62 282 CYS B O 1
ATOM 4711 N N . GLN B 1 283 ? -11.273 16.562 12.625 1 92.62 283 GLN B N 1
ATOM 4712 C CA . GLN B 1 283 ? -10.266 16.078 11.695 1 92.62 283 GLN B CA 1
ATOM 4713 C C . GLN B 1 283 ? -8.938 16.797 11.906 1 92.62 283 GLN B C 1
ATOM 4715 O O . GLN B 1 283 ? -8.891 18.031 11.938 1 92.62 283 GLN B O 1
ATOM 4720 N N . MET B 1 284 ? -7.898 16.031 12.094 1 94 284 MET B N 1
ATOM 4721 C CA . MET B 1 284 ? -6.559 16.578 12.289 1 94 284 MET B CA 1
ATOM 4722 C C . MET B 1 284 ? -5.535 15.828 11.438 1 94 284 MET B C 1
ATOM 4724 O O . MET B 1 284 ? -5.68 14.625 11.195 1 94 284 MET B O 1
ATOM 4728 N N . GLU B 1 285 ? -4.523 16.516 11 1 94.94 285 GLU B N 1
ATOM 4729 C CA . GLU B 1 285 ? -3.385 15.93 10.297 1 94.94 285 GLU B CA 1
ATOM 4730 C C . GLU B 1 285 ? -2.076 16.25 11.016 1 94.94 285 GLU B C 1
ATOM 4732 O O . GLU B 1 285 ? -1.911 17.344 11.562 1 94.94 285 GLU B O 1
ATOM 4737 N N . TRP B 1 286 ? -1.251 15.32 11.039 1 93.38 286 TRP B N 1
ATOM 4738 C CA . TRP B 1 286 ? 0.081 15.469 11.617 1 93.38 286 TRP B CA 1
ATOM 4739 C C . TRP B 1 286 ? 1.158 15.273 10.555 1 93.38 286 TRP B C 1
ATOM 4741 O O . TRP B 1 286 ? 1.078 14.344 9.742 1 93.38 286 TRP B O 1
ATOM 4751 N N . PHE B 1 287 ? 2.148 16.188 10.523 1 93.56 287 PHE B N 1
ATOM 4752 C CA . PHE B 1 287 ? 3.213 16.125 9.531 1 93.56 287 PHE B CA 1
ATOM 4753 C C . PHE B 1 287 ? 4.582 16.125 10.195 1 93.56 287 PHE B C 1
ATOM 4755 O O . PHE B 1 287 ? 4.844 16.953 11.086 1 93.56 287 PHE B O 1
ATOM 4762 N N . ALA B 1 288 ? 5.453 15.273 9.797 1 90.81 288 ALA B N 1
ATOM 4763 C CA . ALA B 1 288 ? 6.84 15.234 10.258 1 90.81 288 ALA B CA 1
ATOM 4764 C C . ALA B 1 288 ? 7.801 15.094 9.078 1 90.81 288 ALA B C 1
ATOM 4766 O O . ALA B 1 288 ? 7.637 14.211 8.234 1 90.81 288 ALA B O 1
ATOM 4767 N N . PRO B 1 289 ? 8.734 15.961 9.055 1 89 289 PRO B N 1
ATOM 4768 C CA . PRO B 1 289 ? 9.703 15.859 7.957 1 89 289 PRO B CA 1
ATOM 4769 C C . PRO B 1 289 ? 10.523 14.578 8.016 1 89 289 PRO B C 1
ATOM 4771 O O . PRO B 1 289 ? 10.836 14.086 9.102 1 89 289 PRO B O 1
ATOM 4774 N N . ILE B 1 290 ? 10.836 14.125 6.871 1 84.44 290 ILE B N 1
ATOM 4775 C CA . ILE B 1 290 ? 11.656 12.922 6.766 1 84.44 290 ILE B CA 1
ATOM 4776 C C . ILE B 1 290 ? 12.828 13.172 5.82 1 84.44 290 ILE B C 1
ATOM 4778 O O . ILE B 1 290 ? 12.805 14.117 5.027 1 84.44 290 ILE B O 1
ATOM 4782 N N . ARG B 1 291 ? 13.93 12.5 6.203 1 71.5 291 ARG B N 1
ATOM 4783 C CA . ARG B 1 291 ? 15.008 12.383 5.227 1 71.5 291 ARG B CA 1
ATOM 4784 C C . ARG B 1 291 ? 14.938 11.055 4.492 1 71.5 291 ARG B C 1
ATOM 4786 O O . ARG B 1 291 ? 14.781 10 5.117 1 71.5 291 ARG B O 1
ATOM 4793 N N . VAL B 1 292 ? 14.672 11.047 3.283 1 58.12 292 VAL B N 1
ATOM 4794 C CA . VAL B 1 292 ? 14.781 9.789 2.551 1 58.12 292 VAL B CA 1
ATOM 4795 C C . VAL B 1 292 ? 16.25 9.43 2.355 1 58.12 292 VAL B C 1
ATOM 4797 O O . VAL B 1 292 ? 17.062 10.281 1.957 1 58.12 292 VAL B O 1
ATOM 4800 N N . ASN B 1 293 ? 16.875 8.625 3.365 1 51.72 293 ASN B N 1
ATOM 4801 C CA . ASN B 1 293 ? 18.281 8.281 3.447 1 51.72 293 ASN B CA 1
ATOM 4802 C C . ASN B 1 293 ? 18.938 8.273 2.07 1 51.72 293 ASN B C 1
ATOM 4804 O O . ASN B 1 293 ? 18.578 7.461 1.213 1 51.72 293 ASN B O 1
ATOM 4808 N N . ARG B 1 294 ? 19.422 9.344 1.599 1 44.75 294 ARG B N 1
ATOM 4809 C CA . ARG B 1 294 ? 20.297 9.383 0.43 1 44.75 294 ARG B CA 1
ATOM 4810 C C . ARG B 1 294 ? 21.484 8.445 0.601 1 44.75 294 ARG B C 1
ATOM 4812 O O . ARG B 1 294 ? 21.922 7.797 -0.357 1 44.75 294 ARG B O 1
ATOM 4819 N N . PHE B 1 295 ? 22.547 8.844 1.48 1 36.16 295 PHE B N 1
ATOM 4820 C CA . PHE B 1 295 ? 23.922 8.398 1.541 1 36.16 295 PHE B CA 1
ATOM 4821 C C . PHE B 1 295 ? 24.078 7.227 2.506 1 36.16 295 PHE B C 1
ATOM 4823 O O . PHE B 1 295 ? 23.875 7.379 3.713 1 36.16 295 PHE B O 1
ATOM 4830 N N . LEU B 1 296 ? 23.453 6.117 2.373 1 31.09 296 LEU B N 1
ATOM 4831 C CA . LEU B 1 296 ? 24.328 5.23 3.131 1 31.09 296 LEU B CA 1
ATOM 4832 C C . LEU B 1 296 ? 25.797 5.48 2.779 1 31.09 296 LEU B C 1
ATOM 4834 O O . LEU B 1 296 ? 26.203 5.309 1.627 1 31.09 296 LEU B O 1
ATOM 4838 N N . LYS B 1 297 ? 26.484 6.535 3.188 1 24.83 297 LYS B N 1
ATOM 4839 C CA . LYS B 1 297 ? 27.922 6.34 3.346 1 24.83 297 LYS B CA 1
ATOM 4840 C C . LYS B 1 297 ? 28.219 5.133 4.23 1 24.83 297 LYS B C 1
ATOM 4842 O O . LYS B 1 297 ? 27.516 4.895 5.219 1 24.83 297 LYS B O 1
#

Nearest PDB structures (foldseek):
  3lsg-assembly1_A  TM=8.330E-01  e=6.315E-05  Fusobacterium nucleatum subsp. nucleatum
  3w6v-assembly1_A  TM=8.126E-01  e=1.446E-04  Streptomyces griseus
  6swi-assembly1_A  TM=7.535E-01  e=9.555E-05  Geobacillus stearothermophilus
  3oio-assembly1_A  TM=7.449E-01  e=1.627E-04  Chromobacterium violaceum
  4fe7-assembly1_A-2  TM=7.447E-01  e=3.726E-04  Escherichia coli

Radius of gyration: 27.29 Å; Cα contacts (8 Å, |Δi|>4): 1117; chains: 2; bounding box: 57×87×55 Å

pLDDT: mean 87.75, std 11.51, range [24.83, 98.56]

Foldseek 3Di:
DQPVVLVQVVLVQLLVQLWADAVCPSVVPGPDDPVLVQLVCCQQPVDGPVVQSLLSLLVVLVCCLQVHPDDLQVSCNGSPHPDSVVNQVSNCVQFVHGSVCVNVVPDDTDGDDGDDDDPLQAQPSWGKDDWDKDWDAKFKKKWAKDKFFPVCCLAVQLVRLVCTLVPPLVVDPPFPQSQKWKWKWFFQDLVDRIIMIGTTGTDPDDPDHDPNMDMDMDHGATKIKMKIKGFDQSSPRHSSSSVSVVVSVVVVVVVCPVQWAFPPGGMKMKMWRNVSDPPTMTMMMIITGTDRPPDPD/DQPVVLVQVVLVQLLVQLWADAPCPSVVPGPDDPVLVQLVCCQQPVDGPVVQSLLSLLVVLVCCLQVHPDDLQVSCNGSPHPDSVVVQVSNCVQFVHGSVCVNVVPDDTDGDDGDDDDPLQQQPSWGKDDWDKDWDAKFKKKWAKDKFFPVCCLAVQLVRLVCTLVPPLVVDPPFPQSQKWKWKWFFQDLVDRIIMIGTTGTDPDDPDHDPNMDMDMDHGATKIKMKIKGFDQSSPRHSSSSVSVVVSVVVVVVVCVVQWAFPPGGMKMKMWRNVSDPPTMTMMMIITGTDRPDDPD

Secondary structure (DSSP, 8-state):
--HHHHHHHHHHHHHHHTTTS-TTTTTTTSSS-HHHHHHHHHHHHSS-HHHHHHHHHHHHHHHHHHHS---HHHHHHHTT-S-HHHHHHHHHHHHSS-HHHHHHH---EE-PPPP---GGGEETTEEEEEEEEEEE--EEEEE--EEEEGGGHHHHHHHHHHHIIIIIGGGSSSBSSTTEEEEEEE-S-TTSSEEEEEEEEEES-SSSPPTT-EEEEEPPEEEEEEEEEESS-GGG--HHHHHHHHHHHHHHHHTTBTTBEE-TTSEEEEEEEGGG--SS-EEEEEEEEEE------/--HHHHHHHHHHHHHHHTTTS-TTGGGTTSSS-HHHHHHHHHHHHSS-HHHHHHHHHHHHHHHHHHH----HHHHHHHTT-S-HHHHHHHHHHHHSS-HHHHHHH---EE-PPPP---GGGEETTEEEEEEEEEEE--EEEEE--EEEEGGGHHHHHHHHHHHHHHHTGGGSSSBSSTTEEEEEEE-S-TTSSEEEEEEEEEES-SSSPPTT-EEEEEPPEEEEEEEEEESS-GGG--HHHHHHHHHHHHHHHHHTBTTBEE-TTSEEEEEEEGGG--SS-EEEEEEEEEE------

InterPro domains:
  IPR009057 Homedomain-like superfamily [SSF46689] (57-110)
  IPR011256 Regulatory factor, effector binding domain superfamily [G3DSA:3.20.80.10] (130-295)
  IPR011256 Regulatory factor, effector binding domain superfamily [SSF55136] (131-291)
  IPR018060 AraC-like, DNA binding HTH domain [PF12833] (30-104)
  IPR018060 AraC-like, DNA binding HTH domain [PS01124] (4-105)
  IPR018060 AraC-like, DNA binding HTH domain [SM00342] (31-103)
  IPR018062 HTH domain AraC-type, conserved site [PS00041] (57-99)
  IPR020449 Transcription regulator HTH, AraC- type, HTH domain [PR00032] (72-87)
  IPR020449 Transcription regulator HTH, AraC- type, HTH domain [PR00032] (87-103)
  IPR050959 Multiple antibiotic resistance protein MarA-like [PTHR47504] (33-231)